Protein AF-0000000077172064 (afdb_homodimer)

Radius of gyration: 24.75 Å; Cα contacts (8 Å, |Δi|>4): 571; chains: 2; bounding box: 108×70×58 Å

Secondary structure (DSSP, 8-state):
-----------------GGGG--HHHHHHHHHHHHHHHHHHHHHHHHHHHHHT-TTGGG-HHHHHHHHHHHHHHHHHHHHHHHHHHHTT--TTTSHHHHHHHHHHHHHHHHTTS-S---HHHHHHHHHHHHHHHHHHHHHHHHHHHHTT-HHHHHHHHHHHHHHHHHHHHHHHHHHHHHHHHHHHTT----TTHHHHHHHHHHHHHHHHHTT--/-----------------GGGGS-HHHHHHHHHHHHHHHHHHHHHHHHHHHHHT-TTGGG-HHHHHHHHHHHHHHHHHHHHHHHHHHHTT--TTTHHHHHHHHHHHHHHHHHTTS-S---HHHHHHHHHHHHHHHHHHHHHHHHHHHHTT-HHHHHHHHHHHHHHHHHHHHHHHHHHHHHHHHHHHTT----TTHHHHHHHHHHHHHHHHHTT--

Solvent-accessible surface area (backbone atoms only — not comparable to full-atom values): 22164 Å² total; per-residue (Å²): 131,84,84,71,79,80,76,76,74,71,74,77,75,78,74,79,52,76,61,71,79,44,50,72,66,56,37,51,53,49,36,52,50,50,30,38,52,39,18,40,41,48,49,52,36,52,53,37,55,54,46,70,70,33,72,69,30,67,76,35,63,72,57,43,52,50,43,48,52,51,38,56,53,35,52,53,47,39,54,53,45,44,53,51,28,42,67,60,69,36,62,67,78,68,42,32,64,68,26,33,50,14,38,43,30,10,48,48,4,57,47,56,48,53,62,76,76,84,39,57,43,56,52,48,49,42,47,41,42,50,51,47,43,49,39,54,47,21,45,48,44,20,26,48,15,54,38,66,68,30,62,69,52,19,50,51,21,47,51,52,29,40,64,45,40,53,54,49,52,48,42,66,50,46,40,20,42,45,45,40,48,50,43,35,73,71,69,45,83,46,61,86,58,39,19,62,49,34,30,53,56,52,52,46,37,51,46,65,44,62,53,63,76,101,130,84,84,70,78,78,74,74,74,70,74,77,74,78,73,79,53,76,59,71,78,42,49,72,68,55,37,51,52,48,36,52,52,49,28,38,51,38,18,38,40,47,50,51,35,53,52,37,54,55,47,69,69,32,72,68,28,67,76,34,62,73,57,41,51,49,43,49,52,50,38,55,53,35,53,53,48,40,55,53,44,44,52,51,30,41,66,60,68,36,62,68,76,69,41,32,65,66,26,33,52,15,39,42,29,8,48,47,4,56,48,58,46,51,61,77,75,82,39,58,45,56,53,48,50,43,47,40,41,50,50,48,44,48,38,54,48,22,46,48,44,20,27,48,15,53,39,65,66,32,64,68,51,19,50,52,21,47,51,53,29,39,63,44,38,52,54,48,54,49,44,64,50,45,39,21,42,43,44,40,49,50,44,36,73,71,68,44,83,46,61,85,59,39,20,62,50,36,29,52,55,52,50,46,36,52,45,63,43,62,52,64,75,101

Structure (mmCIF, N/CA/C/O backbone):
data_AF-0000000077172064-model_v1
#
loop_
_entity.id
_entity.type
_entity.pdbx_description
1 polymer 'Gll3852 protein'
#
loop_
_atom_site.group_PDB
_atom_site.id
_atom_site.type_symbol
_atom_site.label_atom_id
_atom_site.label_alt_id
_atom_site.label_comp_id
_atom_site.label_asym_id
_atom_site.label_entity_id
_atom_site.label_seq_id
_atom_site.pdbx_PDB_ins_code
_atom_site.Cartn_x
_atom_site.Cartn_y
_atom_site.Cartn_z
_atom_site.occupancy
_atom_site.B_iso_or_equiv
_atom_site.auth_seq_id
_atom_site.auth_comp_id
_atom_site.auth_asym_id
_atom_site.auth_atom_id
_atom_site.pdbx_PDB_model_num
ATOM 1 N N . MET A 1 1 ? -53.219 32.156 34.438 1 29.62 1 MET A N 1
ATOM 2 C CA . MET A 1 1 ? -52.094 32.938 33.906 1 29.62 1 MET A CA 1
ATOM 3 C C . MET A 1 1 ? -50.844 32.094 33.844 1 29.62 1 MET A C 1
ATOM 5 O O . MET A 1 1 ? -50.375 31.578 34.844 1 29.62 1 MET A O 1
ATOM 9 N N . PRO A 1 2 ? -50.562 31.312 32.781 1 35.09 2 PRO A N 1
ATOM 10 C CA . PRO A 1 2 ? -49.594 30.219 32.781 1 35.09 2 PRO A CA 1
ATOM 11 C C . PRO A 1 2 ? -48.156 30.703 32.906 1 35.09 2 PRO A C 1
ATOM 13 O O . PRO A 1 2 ? -47.844 31.828 32.531 1 35.09 2 PRO A O 1
ATOM 16 N N . TYR A 1 3 ? -47.469 30.422 34.031 1 33.47 3 TYR A N 1
ATOM 17 C CA . TYR A 1 3 ? -46.094 30.734 34.375 1 33.47 3 TYR A CA 1
ATOM 18 C C . TYR A 1 3 ? -45.156 30.359 33.25 1 33.47 3 TYR A C 1
ATOM 20 O O . TYR A 1 3 ? -45 29.172 32.938 1 33.47 3 TYR A O 1
ATOM 28 N N . ARG A 1 4 ? -44.906 31.219 32.188 1 36.62 4 ARG A N 1
ATOM 29 C CA . ARG A 1 4 ? -43.938 31.078 31.125 1 36.62 4 ARG A CA 1
ATOM 30 C C . ARG A 1 4 ? -42.5 31.141 31.672 1 36.62 4 ARG A C 1
ATOM 32 O O . ARG A 1 4 ? -42.094 32.156 32.219 1 36.62 4 ARG A O 1
ATOM 39 N N . PRO A 1 5 ? -41.969 30 32.188 1 31.42 5 PRO A N 1
ATOM 40 C CA . PRO A 1 5 ? -40.625 30.188 32.75 1 31.42 5 PRO A CA 1
ATOM 41 C C . PRO A 1 5 ? -39.688 30.922 31.781 1 31.42 5 PRO A C 1
ATOM 43 O O . PRO A 1 5 ? -39.812 30.766 30.562 1 31.42 5 PRO A O 1
ATOM 46 N N . ASP A 1 6 ? -39.188 32.094 32.125 1 30.56 6 ASP A N 1
ATOM 47 C CA . ASP A 1 6 ? -38.25 32.969 31.438 1 30.56 6 ASP A CA 1
ATOM 48 C C . ASP A 1 6 ? -36.938 32.281 31.156 1 30.56 6 ASP A C 1
ATOM 50 O O . ASP A 1 6 ? -36.156 32 32.094 1 30.56 6 ASP A O 1
ATOM 54 N N . TRP A 1 7 ? -36.938 31.188 30.375 1 29.44 7 TRP A N 1
ATOM 55 C CA . TRP A 1 7 ? -35.656 30.516 30.062 1 29.44 7 TRP A CA 1
ATOM 56 C C . TRP A 1 7 ? -34.625 31.516 29.531 1 29.44 7 TRP A C 1
ATOM 58 O O . TRP A 1 7 ? -34.781 32.062 28.438 1 29.44 7 TRP A O 1
ATOM 68 N N . THR A 1 8 ? -34.156 32.438 30.312 1 32.47 8 THR A N 1
ATOM 69 C CA . THR A 1 8 ? -33.031 33.312 29.953 1 32.47 8 THR A CA 1
ATOM 70 C C . THR A 1 8 ? -31.875 32.5 29.406 1 32.47 8 THR A C 1
ATOM 72 O O . THR A 1 8 ? -31.297 31.672 30.125 1 32.47 8 THR A O 1
ATOM 75 N N . GLY A 1 9 ? -31.906 32.031 28.203 1 28.81 9 GLY A N 1
ATOM 76 C CA . GLY A 1 9 ? -30.953 31.297 27.406 1 28.81 9 GLY A CA 1
ATOM 77 C C . GLY A 1 9 ? -29.531 31.844 27.5 1 28.81 9 GLY A C 1
ATOM 78 O O . GLY A 1 9 ? -29.266 32.969 27.047 1 28.81 9 GLY A O 1
ATOM 79 N N . ARG A 1 10 ? -28.844 31.672 28.609 1 34.5 10 ARG A N 1
ATOM 80 C CA . ARG A 1 10 ? -27.453 32.125 28.688 1 34.5 10 ARG A CA 1
ATOM 81 C C . ARG A 1 10 ? -26.703 31.797 27.406 1 34.5 10 ARG A C 1
ATOM 83 O O . ARG A 1 10 ? -26.797 30.688 26.875 1 34.5 10 ARG A O 1
ATOM 90 N N . PRO A 1 11 ? -26.219 32.75 26.672 1 30.23 11 PRO A N 1
ATOM 91 C CA . PRO A 1 11 ? -25.484 32.531 25.422 1 30.23 11 PRO A CA 1
ATOM 92 C C . PRO A 1 11 ? -24.344 31.531 25.578 1 30.23 11 PRO A C 1
ATOM 94 O O . PRO A 1 11 ? -23.672 31.516 26.609 1 30.23 11 PRO A O 1
ATOM 97 N N . LEU A 1 12 ? -24.438 30.328 25.094 1 33.22 12 LEU A N 1
ATOM 98 C CA . LEU A 1 12 ? -23.359 29.344 25.094 1 33.22 12 LEU A CA 1
ATOM 99 C C . LEU A 1 12 ? -22 30.031 24.922 1 33.22 12 LEU A C 1
ATOM 101 O O . LEU A 1 12 ? -21.859 30.922 24.078 1 33.22 12 LEU A O 1
ATOM 105 N N . GLU A 1 13 ? -21.234 30.297 25.875 1 33.47 13 GLU A N 1
ATOM 106 C CA . GLU A 1 13 ? -19.844 30.719 25.797 1 33.47 13 GLU A CA 1
ATOM 107 C C . GLU A 1 13 ? -19.156 30.156 24.562 1 33.47 13 GLU A C 1
ATOM 109 O O . GLU A 1 13 ? -19.359 28.984 24.219 1 33.47 13 GLU A O 1
ATOM 114 N N . LYS A 1 14 ? -18.766 30.938 23.609 1 37.09 14 LYS A N 1
ATOM 115 C CA . LYS A 1 14 ? -18.016 30.703 22.375 1 37.09 14 LYS A CA 1
ATOM 116 C C . LYS A 1 14 ? -16.922 29.656 22.578 1 37.09 14 LYS A C 1
ATOM 118 O O . LYS A 1 14 ? -16.016 29.859 23.391 1 37.09 14 LYS A O 1
ATOM 123 N N . VAL A 1 15 ? -17.094 28.422 22.812 1 34.69 15 VAL A N 1
ATOM 124 C CA . VAL A 1 15 ? -16.062 27.406 22.688 1 34.69 15 VAL A CA 1
ATOM 125 C C . VAL A 1 15 ? -15.008 27.844 21.672 1 34.69 15 VAL A C 1
ATOM 127 O O . VAL A 1 15 ? -15.312 28.016 20.484 1 34.69 15 VAL A O 1
ATOM 130 N N . SER A 1 16 ? -14.078 28.672 21.891 1 36.78 16 SER A N 1
ATOM 131 C CA . SER A 1 16 ? -12.922 29.125 21.125 1 36.78 16 SER A CA 1
ATOM 132 C C . SER A 1 16 ? -12.391 28.016 20.219 1 36.78 16 SER A C 1
ATOM 134 O O . SER A 1 16 ? -11.984 26.953 20.688 1 36.78 16 SER A O 1
ATOM 136 N N . THR A 1 17 ? -12.93 27.562 19.094 1 41 17 THR A N 1
ATOM 137 C CA . THR A 1 17 ? -12.719 26.484 18.141 1 41 17 THR A CA 1
ATOM 138 C C . THR A 1 17 ? -11.234 26.312 17.828 1 41 17 THR A C 1
ATOM 140 O O . THR A 1 17 ? -10.469 27.281 17.859 1 41 17 THR A O 1
ATOM 143 N N . VAL A 1 18 ? -10.594 25.172 18.203 1 43.62 18 VAL A N 1
ATOM 144 C CA . VAL A 1 18 ? -9.273 24.703 17.797 1 43.62 18 VAL A CA 1
ATOM 145 C C . VAL A 1 18 ? -8.875 25.391 16.484 1 43.62 18 VAL A C 1
ATOM 147 O O . VAL A 1 18 ? -7.688 25.531 16.188 1 43.62 18 VAL A O 1
ATOM 150 N N . ALA A 1 19 ? -9.812 25.672 15.523 1 51.59 19 ALA A N 1
ATOM 151 C CA . ALA A 1 19 ? -9.547 26.453 14.32 1 51.59 19 ALA A CA 1
ATOM 152 C C . ALA A 1 19 ? -8.898 27.797 14.68 1 51.59 19 ALA A C 1
ATOM 154 O O . ALA A 1 19 ? -8.156 28.359 13.875 1 51.59 19 ALA A O 1
ATOM 155 N N . ASP A 1 20 ? -9.109 28.125 15.852 1 56.03 20 ASP A N 1
ATOM 156 C CA . ASP A 1 20 ? -8.766 29.5 16.188 1 56.03 20 ASP A CA 1
ATOM 157 C C . ASP A 1 20 ? -7.254 29.688 16.312 1 56.03 20 ASP A C 1
ATOM 159 O O . ASP A 1 20 ? -6.73 30.766 16.062 1 56.03 20 ASP A O 1
ATOM 163 N N . SER A 1 21 ? -6.531 28.469 16.547 1 70.81 21 SER A N 1
ATOM 164 C CA . SER A 1 21 ? -5.117 28.719 16.812 1 70.81 21 SER A CA 1
ATOM 165 C C . SER A 1 21 ? -4.273 28.531 15.562 1 70.81 21 SER A C 1
ATOM 167 O O . SER A 1 21 ? -3.088 28.875 15.547 1 70.81 21 SER A O 1
ATOM 169 N N . LEU A 1 22 ? -5.008 28.219 14.414 1 85.62 22 LEU A N 1
ATOM 170 C CA . LEU A 1 22 ? -4.254 28.031 13.18 1 85.62 22 LEU A CA 1
ATOM 171 C C . LEU A 1 22 ? -4.207 29.328 12.375 1 85.62 22 LEU A C 1
ATOM 173 O O . LEU A 1 22 ? -5.215 30.031 12.266 1 85.62 22 LEU A O 1
ATOM 177 N N . ASN A 1 23 ? -3.078 29.656 11.961 1 87.44 23 ASN A N 1
ATOM 178 C CA . ASN A 1 23 ? -3.037 30.766 11.016 1 87.44 23 ASN A CA 1
ATOM 179 C C . ASN A 1 23 ? -3.533 30.344 9.633 1 87.44 23 ASN A C 1
ATOM 181 O O . ASN A 1 23 ? -3.871 29.188 9.414 1 87.44 23 ASN A O 1
ATOM 185 N N . SER A 1 24 ? -3.607 31.328 8.773 1 86.56 24 SER A N 1
ATOM 186 C CA . SER A 1 24 ? -4.215 31.094 7.465 1 86.56 24 SER A CA 1
ATOM 187 C C . SER A 1 24 ? -3.436 30.047 6.672 1 86.56 24 SER A C 1
ATOM 189 O O . SER A 1 24 ? -4.031 29.203 6 1 86.56 24 SER A O 1
ATOM 191 N N . GLN A 1 25 ? -2.17 30.062 6.738 1 85 25 GLN A N 1
ATOM 192 C CA . GLN A 1 25 ? -1.331 29.125 6.008 1 85 25 GLN A CA 1
ATOM 193 C C . GLN A 1 25 ? -1.482 27.703 6.559 1 85 25 GLN A C 1
ATOM 195 O O . GLN A 1 25 ? -1.575 26.734 5.793 1 85 25 GLN A O 1
ATOM 200 N N . GLN A 1 26 ? -1.483 27.641 7.828 1 89.5 26 GLN A N 1
ATOM 201 C CA . GLN A 1 26 ? -1.655 26.359 8.484 1 89.5 26 GLN A CA 1
ATOM 202 C C . GLN A 1 26 ? -3.018 25.75 8.156 1 89.5 26 GLN A C 1
ATOM 204 O O . GLN A 1 26 ? -3.119 24.547 7.863 1 89.5 26 GLN A O 1
ATOM 209 N N . ARG A 1 27 ? -4 26.562 8.164 1 90.19 27 ARG A N 1
ATOM 210 C CA . ARG A 1 27 ? -5.352 26.109 7.84 1 90.19 27 ARG A CA 1
ATOM 211 C C . ARG A 1 27 ? -5.43 25.609 6.402 1 90.19 27 ARG A C 1
ATOM 213 O O . ARG A 1 27 ? -6.023 24.562 6.137 1 90.19 27 ARG A O 1
ATOM 220 N N . SER A 1 28 ? -4.84 26.312 5.535 1 85.94 28 SER A N 1
ATOM 221 C CA . SER A 1 28 ? -4.84 25.922 4.129 1 85.94 28 SER A CA 1
ATOM 222 C C . SER A 1 28 ? -4.133 24.594 3.922 1 85.94 28 SER A C 1
ATOM 224 O O . SER A 1 28 ? -4.59 23.75 3.137 1 85.94 28 SER A O 1
ATOM 226 N N . THR A 1 29 ? -3.031 24.422 4.602 1 85.94 29 THR A N 1
ATOM 227 C CA . THR A 1 29 ? -2.281 23.172 4.523 1 85.94 29 THR A CA 1
ATOM 228 C C . THR A 1 29 ? -3.135 22 4.992 1 85.94 29 THR A C 1
ATOM 230 O O . THR A 1 29 ? -3.209 20.969 4.32 1 85.94 29 THR A O 1
ATOM 233 N N . LEU A 1 30 ? -3.787 22.188 6.094 1 90.69 30 LEU A N 1
ATOM 234 C CA . LEU A 1 30 ? -4.613 21.125 6.637 1 90.69 30 LEU A CA 1
ATOM 235 C C . LEU A 1 30 ? -5.832 20.875 5.754 1 90.69 30 LEU A C 1
ATOM 237 O O . LEU A 1 30 ? -6.223 19.719 5.543 1 90.69 30 LEU A O 1
ATOM 241 N N . GLN A 1 31 ? -6.438 21.922 5.238 1 88.12 31 GLN A N 1
ATOM 242 C CA . GLN A 1 31 ? -7.574 21.75 4.336 1 88.12 31 GLN A CA 1
ATOM 243 C C . GLN A 1 31 ? -7.191 20.938 3.109 1 88.12 31 GLN A C 1
ATOM 245 O O . GLN A 1 31 ? -7.934 20.031 2.701 1 88.12 31 GLN A O 1
ATOM 250 N N . ASN A 1 32 ? -6.082 21.25 2.611 1 83.69 32 ASN A N 1
ATOM 251 C CA . ASN A 1 32 ? -5.629 20.531 1.421 1 83.69 32 ASN A CA 1
ATOM 252 C C . ASN A 1 32 ? -5.375 19.062 1.712 1 83.69 32 ASN A C 1
ATOM 254 O O . ASN A 1 32 ? -5.801 18.188 0.949 1 83.69 32 ASN A O 1
ATOM 258 N N . TYR A 1 33 ? -4.73 18.812 2.771 1 86.25 33 TYR A N 1
ATOM 259 C CA . TYR A 1 33 ? -4.387 17.438 3.111 1 86.25 33 TYR A CA 1
ATOM 260 C C . TYR A 1 33 ? -5.633 16.625 3.467 1 86.25 33 TYR A C 1
ATOM 262 O O . TYR A 1 33 ? -5.812 15.508 2.994 1 86.25 33 TYR A O 1
ATOM 270 N N . VAL A 1 34 ? -6.434 17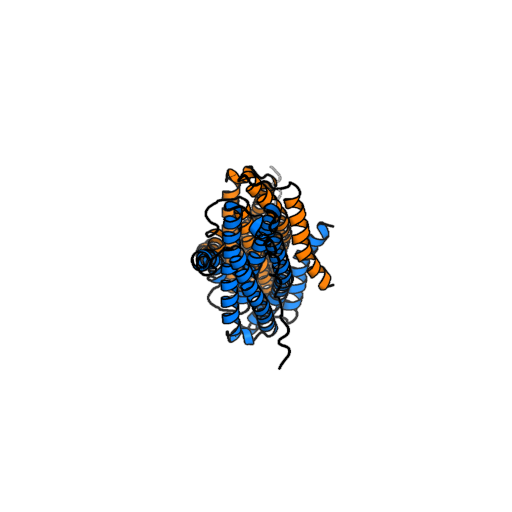.188 4.289 1 90.31 34 VAL A N 1
ATOM 271 C CA . VAL A 1 34 ? -7.68 16.531 4.664 1 90.31 34 VAL A CA 1
ATOM 272 C C . VAL A 1 34 ? -8.539 16.312 3.422 1 90.31 34 VAL A C 1
ATOM 274 O O . VAL A 1 34 ? -9.164 15.266 3.264 1 90.31 34 VAL A O 1
ATOM 277 N N . GLY A 1 35 ? -8.594 17.312 2.592 1 85.75 35 GLY A N 1
ATOM 278 C CA . GLY A 1 35 ? -9.312 17.172 1.336 1 85.75 35 GLY A CA 1
ATOM 279 C C . GLY A 1 35 ? -8.805 16.016 0.483 1 85.75 35 GLY A C 1
ATOM 280 O O . GLY A 1 35 ? -9.586 15.305 -0.141 1 85.75 35 GLY A O 1
ATOM 281 N N . ASP A 1 36 ? -7.496 15.805 0.451 1 81.56 36 ASP A N 1
ATOM 282 C CA . ASP A 1 36 ? -6.887 14.703 -0.285 1 81.56 36 ASP A CA 1
ATOM 283 C C . ASP A 1 36 ? -7.312 13.352 0.291 1 81.56 36 ASP A C 1
ATOM 285 O O . ASP A 1 36 ? -7.613 12.422 -0.457 1 81.56 36 ASP A O 1
ATOM 289 N N . MET A 1 37 ? -7.27 13.281 1.579 1 88.5 37 MET A N 1
ATOM 290 C CA . MET A 1 37 ? -7.672 12.039 2.223 1 88.5 37 MET A CA 1
ATOM 291 C C . MET A 1 37 ? -9.148 11.742 1.966 1 88.5 37 MET A C 1
ATOM 293 O O . MET A 1 37 ? -9.523 10.594 1.73 1 88.5 37 MET A O 1
ATOM 297 N N . LEU A 1 38 ? -9.945 12.727 2.021 1 88.88 38 LEU A N 1
ATOM 298 C CA . LEU A 1 38 ? -11.375 12.57 1.748 1 88.88 38 LEU A CA 1
ATOM 299 C C . LEU A 1 38 ? -11.602 12.047 0.333 1 88.88 38 LEU A C 1
ATOM 301 O O . LEU A 1 38 ? -12.383 11.117 0.129 1 88.88 38 LEU A O 1
ATOM 305 N N . ALA A 1 39 ? -10.938 12.641 -0.588 1 82.75 39 ALA A N 1
ATOM 306 C CA . ALA A 1 39 ? -11.07 12.203 -1.978 1 82.75 39 ALA A CA 1
ATOM 307 C C . ALA A 1 39 ? -10.664 10.742 -2.143 1 82.75 39 ALA A C 1
ATOM 309 O O . ALA A 1 39 ? -11.336 9.977 -2.83 1 82.75 39 ALA A O 1
ATOM 310 N N . LEU A 1 40 ? -9.562 10.375 -1.557 1 82.88 40 LEU A N 1
ATOM 311 C CA . LEU A 1 40 ? -9.078 9 -1.634 1 82.88 40 LEU A CA 1
ATOM 312 C C . LEU A 1 40 ? -10.094 8.031 -1.036 1 82.88 40 LEU A C 1
ATOM 314 O O . LEU A 1 40 ? -10.422 7.016 -1.649 1 82.88 40 LEU A O 1
ATOM 318 N N . GLU A 1 41 ? -10.562 8.375 0.108 1 90.88 41 GLU A N 1
ATOM 319 C CA . GLU A 1 41 ? -11.469 7.449 0.784 1 90.88 41 GLU A CA 1
ATOM 320 C C . GLU A 1 41 ? -12.805 7.367 0.061 1 90.88 41 GLU A C 1
ATOM 322 O O . GLU A 1 41 ? -13.438 6.305 0.031 1 90.88 41 GLU A O 1
ATOM 327 N N . LYS A 1 42 ? -13.258 8.453 -0.532 1 86.88 42 LYS A N 1
ATOM 328 C CA . LYS A 1 42 ? -14.469 8.391 -1.35 1 86.88 42 LYS A CA 1
ATOM 329 C C . LYS A 1 42 ? -14.273 7.461 -2.545 1 86.88 42 LYS A C 1
ATOM 331 O O . LYS A 1 42 ? -15.172 6.695 -2.898 1 86.88 42 LYS A O 1
ATOM 336 N N . HIS A 1 43 ? -13.156 7.598 -3.057 1 82.19 43 HIS A N 1
ATOM 337 C CA . HIS A 1 43 ? -12.844 6.727 -4.184 1 82.19 43 HIS A CA 1
ATOM 338 C C . HIS A 1 43 ? -12.836 5.262 -3.76 1 82.19 43 HIS A C 1
ATOM 340 O O . HIS A 1 43 ? -13.414 4.41 -4.438 1 82.19 43 HIS A O 1
ATOM 346 N N . LEU A 1 44 ? -12.156 4.945 -2.717 1 87.94 44 LEU A N 1
ATOM 347 C CA . LEU A 1 44 ? -12.086 3.574 -2.225 1 87.94 44 LEU A CA 1
ATOM 348 C C . LEU A 1 44 ? -13.469 3.061 -1.848 1 87.94 44 LEU A C 1
ATOM 350 O O . LEU A 1 44 ? -13.797 1.896 -2.09 1 87.94 44 LEU A O 1
ATOM 354 N N . LEU A 1 45 ? -14.234 3.951 -1.25 1 92.06 45 LEU A N 1
ATOM 355 C CA . LEU A 1 45 ? -15.594 3.574 -0.868 1 92.06 45 LEU A CA 1
ATOM 356 C C . LEU A 1 45 ? -16.422 3.188 -2.092 1 92.06 45 LEU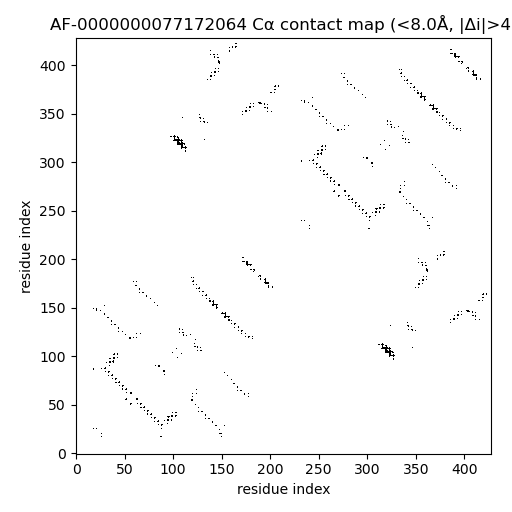 A C 1
ATOM 358 O O . LEU A 1 45 ? -17.109 2.17 -2.082 1 92.06 45 LEU A O 1
ATOM 362 N N . GLU A 1 46 ? -16.328 3.977 -3.102 1 87.5 46 GLU A N 1
ATOM 363 C CA . GLU A 1 46 ? -17.047 3.658 -4.328 1 87.5 46 GLU A CA 1
ATOM 364 C C . GLU A 1 46 ? -16.578 2.336 -4.922 1 87.5 46 GLU A C 1
ATOM 366 O O . GLU A 1 46 ? -17.375 1.534 -5.395 1 87.5 46 GLU A O 1
ATOM 371 N N . ALA A 1 47 ? -15.281 2.137 -4.898 1 83.56 47 ALA A N 1
ATOM 372 C CA . ALA A 1 47 ? -14.727 0.899 -5.441 1 83.56 47 ALA A CA 1
ATOM 373 C C . ALA A 1 47 ? -15.258 -0.317 -4.688 1 83.56 47 ALA A C 1
ATOM 375 O O . ALA A 1 47 ? -15.656 -1.311 -5.305 1 83.56 47 ALA A O 1
ATOM 376 N N . VAL A 1 48 ? -15.312 -0.271 -3.383 1 93 48 VAL A N 1
ATOM 377 C CA . VAL A 1 48 ? -15.711 -1.436 -2.6 1 93 48 VAL A CA 1
ATOM 378 C C . VAL A 1 48 ? -17.219 -1.649 -2.73 1 93 48 VAL A C 1
ATOM 380 O O . VAL A 1 48 ? -17.688 -2.785 -2.699 1 93 48 VAL A O 1
ATOM 383 N N . LYS A 1 49 ? -18 -0.584 -2.936 1 92.62 49 LYS A N 1
ATOM 384 C CA . LYS A 1 49 ? -19.438 -0.739 -3.213 1 92.62 49 LYS A CA 1
ATOM 385 C C . LYS A 1 49 ? -19.656 -1.522 -4.504 1 92.62 49 LYS A C 1
ATOM 387 O O . LYS A 1 49 ? -20.5 -2.424 -4.551 1 92.62 49 LYS A O 1
ATOM 392 N N . HIS A 1 50 ? -18.906 -1.165 -5.48 1 88.62 50 HIS A N 1
ATOM 393 C CA . HIS A 1 50 ? -19.016 -1.871 -6.75 1 88.62 50 HIS A CA 1
ATOM 394 C C . HIS A 1 50 ? -18.594 -3.33 -6.609 1 88.62 50 HIS A C 1
ATOM 396 O O . HIS A 1 50 ? -19.188 -4.215 -7.219 1 88.62 50 HIS A O 1
ATOM 402 N N . GLN A 1 51 ? -17.609 -3.574 -5.824 1 91 51 GLN A N 1
ATOM 403 C CA . GLN A 1 51 ? -17.125 -4.93 -5.605 1 91 51 GLN A CA 1
ATOM 404 C C . GLN A 1 51 ? -18.172 -5.789 -4.906 1 91 51 GLN A C 1
ATOM 406 O O . GLN A 1 51 ? -18.312 -6.973 -5.207 1 91 51 GLN A O 1
ATOM 411 N N . ARG A 1 52 ? -18.859 -5.195 -3.982 1 90.62 52 ARG A N 1
ATOM 412 C CA . ARG A 1 52 ? -19.875 -5.922 -3.242 1 90.62 52 ARG A CA 1
ATOM 413 C C . ARG A 1 52 ? -21 -6.375 -4.164 1 90.62 52 ARG A C 1
ATOM 415 O O . ARG A 1 52 ? -21.641 -7.398 -3.914 1 90.62 52 ARG A O 1
ATOM 422 N N . GLU A 1 53 ? -21.188 -5.672 -5.246 1 88.25 53 GLU A N 1
ATOM 423 C CA . GLU A 1 53 ? -22.25 -5.988 -6.195 1 88.25 53 GLU A CA 1
ATOM 424 C C . GLU A 1 53 ? -21.766 -6.977 -7.254 1 88.25 53 GLU A C 1
ATOM 426 O O . GLU A 1 53 ? -22.562 -7.484 -8.047 1 88.25 53 GLU A O 1
ATOM 431 N N . ASP A 1 54 ? -20.516 -7.191 -7.18 1 86.69 54 ASP A N 1
ATOM 432 C CA . ASP A 1 54 ? -19.953 -8.109 -8.164 1 86.69 54 ASP A CA 1
ATOM 433 C C . ASP A 1 54 ? -20.359 -9.547 -7.879 1 86.69 54 ASP A C 1
ATOM 435 O O . ASP A 1 54 ? -20.188 -10.047 -6.766 1 86.69 54 ASP A O 1
ATOM 439 N N . GLU A 1 55 ? -20.812 -10.242 -8.883 1 83.38 55 GLU A N 1
ATOM 440 C CA . GLU A 1 55 ? -21.328 -11.602 -8.742 1 83.38 55 GLU A CA 1
ATOM 441 C C . GLU A 1 55 ? -20.219 -12.578 -8.383 1 83.38 55 GLU A C 1
ATOM 443 O O . GLU A 1 55 ? -20.438 -13.539 -7.648 1 83.38 55 GLU A O 1
ATOM 448 N N . ASN A 1 56 ? -19.094 -12.383 -8.844 1 84.88 56 ASN A N 1
ATOM 449 C CA . ASN A 1 56 ? -17.984 -13.281 -8.547 1 84.88 56 ASN A CA 1
ATOM 450 C C . ASN A 1 56 ? -17.562 -13.188 -7.078 1 84.88 56 ASN A C 1
ATOM 452 O O . ASN A 1 56 ? -17.172 -14.188 -6.477 1 84.88 56 ASN A O 1
ATOM 456 N N . ALA A 1 57 ? -17.656 -12.055 -6.562 1 86.88 57 ALA A N 1
ATOM 457 C CA . ALA A 1 57 ? -17.266 -11.867 -5.168 1 86.88 57 ALA A CA 1
ATOM 458 C C . ALA A 1 57 ? -18.156 -12.688 -4.234 1 86.88 57 ALA A C 1
ATOM 460 O O . ALA A 1 57 ? -17.703 -13.164 -3.193 1 86.88 57 ALA A O 1
ATOM 461 N N . ASN A 1 58 ? -19.328 -12.891 -4.637 1 86.94 58 ASN A N 1
ATOM 462 C CA . ASN A 1 58 ? -20.281 -13.602 -3.801 1 86.94 58 ASN A CA 1
ATOM 463 C C . ASN A 1 58 ? -19.922 -15.078 -3.662 1 86.94 58 ASN A C 1
ATOM 465 O O . ASN A 1 58 ? -20.406 -15.758 -2.754 1 86.94 58 ASN A O 1
ATOM 469 N N . ARG A 1 59 ? -19.062 -15.516 -4.523 1 89.75 59 ARG A N 1
ATOM 470 C CA . ARG A 1 59 ? -18.641 -16.906 -4.469 1 89.75 59 ARG A CA 1
ATOM 471 C C . ARG A 1 59 ? -17.609 -17.125 -3.361 1 89.75 59 ARG A C 1
ATOM 473 O O . ARG A 1 59 ? -17.344 -18.266 -2.969 1 89.75 59 ARG A O 1
ATOM 480 N N . TYR A 1 60 ? -17.125 -16.062 -2.879 1 94.69 60 TYR A N 1
ATOM 481 C CA . TYR A 1 60 ? -16.078 -16.109 -1.864 1 94.69 60 TYR A CA 1
ATOM 482 C C . TYR A 1 60 ? -16.516 -15.391 -0.595 1 94.69 60 TYR A C 1
ATOM 484 O O . TYR A 1 60 ? -16.266 -14.195 -0.441 1 94.69 60 TYR A O 1
ATOM 492 N N . ALA A 1 61 ? -17.062 -16.125 0.32 1 93.5 61 ALA A N 1
ATOM 493 C CA . ALA A 1 61 ? -17.703 -15.555 1.507 1 93.5 61 ALA A CA 1
ATOM 494 C C . ALA A 1 61 ? -16.703 -14.727 2.314 1 93.5 61 ALA A C 1
ATOM 496 O O . ALA A 1 61 ? -17.062 -13.656 2.83 1 93.5 61 ALA A O 1
ATOM 497 N N . GLU A 1 62 ? -15.508 -15.195 2.443 1 94.69 62 GLU A N 1
ATOM 498 C CA . GLU A 1 62 ? -14.508 -14.461 3.207 1 94.69 62 GLU A CA 1
ATOM 499 C C . GLU A 1 62 ? -14.203 -13.109 2.568 1 94.69 62 GLU A C 1
ATOM 501 O O . GLU A 1 62 ? -14.008 -12.117 3.27 1 94.69 62 GLU A O 1
ATOM 506 N N . ALA A 1 63 ? -14.164 -13.086 1.256 1 95.94 63 ALA A N 1
ATOM 507 C CA . ALA A 1 63 ? -13.867 -11.852 0.542 1 95.94 63 ALA A CA 1
ATOM 508 C C . ALA A 1 63 ? -15.008 -10.852 0.67 1 95.94 63 ALA A C 1
ATOM 510 O O . ALA A 1 63 ? -14.781 -9.672 0.974 1 95.94 63 ALA A O 1
ATOM 511 N N . ILE A 1 64 ? -16.25 -11.344 0.51 1 95.56 64 ILE A N 1
ATOM 512 C CA . ILE A 1 64 ? -17.375 -10.43 0.513 1 95.56 64 ILE A CA 1
ATOM 513 C C . ILE A 1 64 ? -17.594 -9.875 1.918 1 95.56 64 ILE A C 1
ATOM 515 O O . ILE A 1 64 ? -17.969 -8.711 2.082 1 95.56 64 ILE A O 1
ATOM 519 N N . ASN A 1 65 ? -17.391 -10.656 2.887 1 96.69 65 ASN A N 1
ATOM 520 C CA . ASN A 1 65 ? -17.484 -10.188 4.266 1 96.69 65 ASN A CA 1
ATOM 521 C C . ASN A 1 65 ? -16.453 -9.109 4.562 1 96.69 65 ASN A C 1
ATOM 523 O O . ASN A 1 65 ? -16.766 -8.086 5.176 1 96.69 65 ASN A O 1
ATOM 527 N N . LEU A 1 66 ? -15.266 -9.344 4.148 1 97.88 66 LEU A N 1
ATOM 528 C CA . LEU A 1 66 ? -14.18 -8.398 4.379 1 97.88 66 LEU A CA 1
ATOM 529 C C . LEU A 1 66 ? -14.438 -7.094 3.627 1 97.88 66 LEU A C 1
ATOM 531 O O . LEU A 1 66 ? -14.242 -6.008 4.176 1 97.88 66 LEU A O 1
ATOM 535 N N . ILE A 1 67 ? -14.867 -7.211 2.398 1 97.19 67 ILE A N 1
ATOM 536 C CA . ILE A 1 67 ? -15.195 -6.027 1.607 1 97.19 67 ILE A CA 1
ATOM 537 C C . ILE A 1 67 ? -16.312 -5.238 2.293 1 97.19 67 ILE A C 1
ATOM 539 O O . ILE A 1 67 ? -16.281 -4.004 2.316 1 97.19 67 ILE A O 1
ATOM 543 N N . GLY A 1 68 ? -17.234 -5.941 2.883 1 97.62 68 GLY A N 1
ATOM 544 C CA . GLY A 1 68 ? -18.281 -5.285 3.648 1 97.62 68 GLY A CA 1
ATOM 545 C C . GLY A 1 68 ? -17.75 -4.543 4.863 1 97.62 68 GLY A C 1
ATOM 546 O O . GLY A 1 68 ? -18.203 -3.428 5.152 1 97.62 68 GLY A O 1
ATOM 547 N N . LYS A 1 69 ? -16.859 -5.129 5.586 1 98.19 69 LYS A N 1
ATOM 548 C CA . LYS A 1 69 ? -16.234 -4.465 6.723 1 98.19 69 LYS A CA 1
ATOM 549 C C . LYS A 1 69 ? -15.531 -3.184 6.285 1 98.19 69 LYS A C 1
ATOM 551 O O . LYS A 1 69 ? -15.641 -2.15 6.949 1 98.19 69 LYS A O 1
ATOM 556 N N . ILE A 1 70 ? -14.805 -3.312 5.164 1 98.44 70 ILE A N 1
ATOM 557 C CA . ILE A 1 70 ? -14.078 -2.168 4.633 1 98.44 70 ILE A CA 1
ATOM 558 C C . ILE A 1 70 ? -15.055 -1.047 4.289 1 98.44 70 ILE A C 1
ATOM 560 O O . ILE A 1 70 ? -14.82 0.115 4.629 1 98.44 70 ILE A O 1
ATOM 564 N N . GLU A 1 71 ? -16.109 -1.429 3.674 1 97.94 71 GLU A N 1
ATOM 565 C CA . GLU A 1 71 ? -17.125 -0.447 3.307 1 97.94 71 GLU A CA 1
ATOM 566 C C . GLU A 1 71 ? -17.641 0.302 4.535 1 97.94 71 GLU A C 1
ATOM 568 O O . GLU A 1 71 ? -17.766 1.527 4.512 1 97.94 71 GLU A O 1
ATOM 573 N N . GLY A 1 72 ? -17.969 -0.438 5.539 1 98.5 72 GLY A N 1
ATOM 574 C CA . GLY A 1 72 ? -18.469 0.179 6.758 1 98.5 72 GLY A CA 1
ATOM 575 C C . GLY A 1 72 ? -17.484 1.173 7.363 1 98.5 72 GLY A C 1
ATOM 576 O O . GLY A 1 72 ? -17.875 2.279 7.742 1 98.5 72 GLY A O 1
ATOM 577 N N . VAL A 1 73 ? -16.25 0.833 7.406 1 98.75 73 VAL A N 1
ATOM 578 C CA . VAL A 1 73 ? -15.227 1.694 7.988 1 98.75 73 VAL A CA 1
ATOM 579 C C . VAL A 1 73 ? -15.055 2.945 7.129 1 98.75 73 VAL A C 1
ATOM 581 O O . VAL A 1 73 ? -15.023 4.062 7.645 1 98.75 73 VAL A O 1
ATOM 584 N N . LEU A 1 74 ? -15 2.77 5.777 1 98.19 74 LEU A N 1
ATOM 585 C CA . LEU A 1 74 ? -14.773 3.893 4.875 1 98.19 74 LEU A CA 1
ATOM 586 C C . LEU A 1 74 ? -15.953 4.855 4.898 1 98.19 74 LEU A C 1
ATOM 588 O O . LEU A 1 74 ? -15.773 6.07 4.785 1 98.19 74 LEU A O 1
ATOM 592 N N . ARG A 1 75 ? -17.125 4.32 5.07 1 98.38 75 ARG A N 1
ATOM 593 C CA . ARG A 1 75 ? -18.297 5.188 5.172 1 98.38 75 ARG A CA 1
ATOM 594 C C . ARG A 1 75 ? -18.188 6.113 6.379 1 98.38 75 ARG A C 1
ATOM 596 O O . ARG A 1 75 ? -18.453 7.312 6.273 1 98.38 75 ARG A O 1
ATOM 603 N N . GLY A 1 76 ? -17.859 5.527 7.48 1 98.62 76 GLY A N 1
ATOM 604 C CA . GLY A 1 76 ? -17.656 6.336 8.672 1 98.62 76 GLY A CA 1
ATOM 605 C C . GLY A 1 76 ? -16.547 7.355 8.516 1 98.62 76 GLY A C 1
ATOM 606 O O . GLY A 1 76 ? -16.703 8.508 8.914 1 98.62 76 GLY A O 1
ATOM 607 N N . HIS A 1 77 ? -15.469 6.969 7.918 1 98.69 77 HIS A N 1
ATOM 608 C CA . HIS A 1 77 ? -14.336 7.863 7.691 1 98.69 77 HIS A CA 1
ATOM 609 C C . HIS A 1 77 ? -14.742 9.047 6.82 1 98.69 77 HIS A C 1
ATOM 611 O O . HIS A 1 77 ? -14.375 10.195 7.117 1 98.69 77 HIS A O 1
ATOM 617 N N . VAL A 1 78 ? -15.414 8.742 5.719 1 95.38 78 VAL A N 1
ATOM 618 C CA . VAL A 1 78 ? -15.812 9.789 4.781 1 95.38 78 VAL A CA 1
ATOM 619 C C . VAL A 1 78 ? -16.672 10.828 5.5 1 95.38 78 VAL A C 1
ATOM 621 O O . VAL A 1 78 ? -16.438 12.031 5.363 1 95.38 78 VAL A O 1
ATOM 624 N N . GLU A 1 79 ? -17.578 10.391 6.27 1 96.94 79 GLU A N 1
ATOM 625 C CA . GLU A 1 79 ? -18.453 11.297 7.012 1 96.94 79 GLU A CA 1
ATOM 626 C C . GLU A 1 79 ? -17.641 12.164 7.98 1 96.94 79 GLU A C 1
ATOM 628 O O . GLU A 1 79 ? -17.797 13.391 8 1 96.94 79 GLU A O 1
ATOM 633 N N . GLU A 1 80 ? -16.781 11.578 8.75 1 97.94 80 GLU A N 1
ATOM 634 C CA . GLU A 1 80 ? -16 12.297 9.75 1 97.94 80 GLU A CA 1
ATOM 635 C C . GLU A 1 80 ? -15.016 13.258 9.086 1 97.94 80 GLU A C 1
ATOM 637 O O . GLU A 1 80 ? -14.789 14.367 9.586 1 97.94 80 GLU A O 1
ATOM 642 N N . THR A 1 81 ? -14.422 12.805 7.988 1 95.62 81 THR A N 1
ATOM 643 C CA . THR A 1 81 ? -13.445 13.641 7.289 1 95.62 81 THR A CA 1
ATOM 644 C C . THR A 1 81 ? -14.125 14.852 6.652 1 95.62 81 THR A C 1
ATOM 646 O O . THR A 1 81 ? -13.562 15.945 6.633 1 95.62 81 THR A O 1
ATOM 649 N N . GLU A 1 82 ? -15.297 14.664 6.16 1 93.38 82 GLU A N 1
ATOM 650 C CA . GLU A 1 82 ? -16.062 15.781 5.617 1 93.38 82 GLU A CA 1
ATOM 651 C C . GLU A 1 82 ? -16.391 16.812 6.699 1 93.38 82 GLU A C 1
ATOM 653 O O . GLU A 1 82 ? -16.25 18.016 6.477 1 93.38 82 GLU A O 1
ATOM 658 N N . GLN A 1 83 ? -16.812 16.328 7.77 1 95.44 83 GLN A N 1
ATOM 659 C CA . GLN A 1 83 ? -17.109 17.203 8.891 1 95.44 83 GLN A CA 1
ATOM 660 C C . GLN A 1 83 ? -15.867 17.969 9.344 1 95.44 83 GLN A C 1
ATOM 662 O O . GLN A 1 83 ? -15.93 19.172 9.617 1 95.44 83 GLN A O 1
ATOM 667 N N . HIS A 1 84 ? -14.789 17.281 9.422 1 95.44 84 HIS A N 1
ATOM 668 C CA . HIS A 1 84 ? -13.547 17.906 9.867 1 95.44 84 HIS A CA 1
ATOM 669 C C . HIS A 1 84 ? -13.078 18.969 8.867 1 95.44 84 HIS A C 1
ATOM 671 O O . HIS A 1 84 ? -12.602 20.031 9.266 1 95.44 84 HIS A O 1
ATOM 677 N N . LEU A 1 85 ? -13.195 18.625 7.574 1 93 85 LEU A N 1
ATOM 678 C CA . LEU A 1 85 ? -12.844 19.594 6.543 1 93 85 LEU A CA 1
ATOM 679 C C . LEU A 1 85 ? -13.688 20.859 6.684 1 93 85 LEU A C 1
ATOM 681 O O . LEU A 1 85 ? -13.164 21.969 6.562 1 93 85 LEU A O 1
ATOM 685 N N . GLY A 1 86 ? -14.961 20.703 6.934 1 91.31 86 GLY A N 1
ATOM 686 C CA . GLY A 1 86 ? -15.828 21.828 7.188 1 91.31 86 GLY A CA 1
ATOM 687 C C . GLY A 1 86 ? -15.406 22.656 8.391 1 91.31 86 GLY A C 1
ATOM 688 O O . GLY A 1 86 ? -15.43 23.891 8.352 1 91.31 86 GLY A O 1
ATOM 689 N N . ALA A 1 87 ? -15.008 21.984 9.445 1 92.06 87 ALA A N 1
ATOM 690 C CA . ALA A 1 87 ? -14.578 22.656 10.664 1 92.06 87 ALA A CA 1
ATOM 691 C C . ALA A 1 87 ? -13.312 23.484 10.422 1 92.06 87 ALA A C 1
ATOM 693 O O . ALA A 1 87 ? -13.078 24.484 11.094 1 92.06 87 ALA A O 1
ATOM 694 N N . LEU A 1 88 ? -12.531 23.047 9.422 1 92.06 88 LEU A N 1
ATOM 695 C CA . LEU A 1 88 ? -11.32 23.766 9.055 1 92.06 88 LEU A CA 1
ATOM 696 C C . LEU A 1 88 ? -11.641 24.922 8.109 1 92.06 88 LEU A C 1
ATOM 698 O O . LEU A 1 88 ? -10.758 25.688 7.746 1 92.06 88 LEU A O 1
ATOM 702 N N . GLY A 1 89 ? -12.898 25.047 7.727 1 86 89 GLY A N 1
ATOM 703 C CA . GLY A 1 89 ? -13.336 26.109 6.84 1 86 89 GLY A CA 1
ATOM 704 C C . GLY A 1 89 ? -13.273 25.734 5.375 1 86 89 GLY A C 1
ATOM 705 O O . GLY A 1 89 ? -13.367 26.594 4.496 1 86 89 GLY A O 1
ATOM 706 N N . GLY A 1 90 ? -12.969 24.5 5.129 1 77.5 90 GLY A N 1
ATOM 707 C CA . GLY A 1 90 ? -12.93 24.031 3.75 1 77.5 90 GLY A CA 1
ATOM 708 C C . GLY A 1 90 ? -14.297 23.641 3.219 1 77.5 90 GLY A C 1
ATOM 709 O O . GLY A 1 90 ? -15.227 23.406 3.992 1 77.5 90 GLY A O 1
ATOM 710 N N . ASP A 1 91 ? -14.391 23.875 1.812 1 71 91 ASP A N 1
ATOM 711 C CA . ASP A 1 91 ? -15.57 23.359 1.12 1 71 91 ASP A CA 1
ATOM 712 C C . ASP A 1 91 ? -15.367 21.922 0.679 1 71 91 ASP A C 1
ATOM 714 O O . ASP A 1 91 ? -14.461 21.625 -0.112 1 71 91 ASP A O 1
ATOM 718 N N . PRO A 1 92 ? -16.047 21.016 1.307 1 62.06 92 PRO A N 1
ATOM 719 C CA . PRO A 1 92 ? -15.867 19.609 0.951 1 62.06 92 PRO A CA 1
ATOM 720 C C . PRO A 1 92 ? -16.016 19.359 -0.547 1 62.06 92 PRO A C 1
ATOM 722 O O . PRO A 1 92 ? -15.453 18.391 -1.072 1 62.06 92 PRO A O 1
ATOM 725 N N . GLY A 1 93 ? -16.812 20.094 -1.261 1 58.69 93 GLY A N 1
ATOM 726 C CA . GLY A 1 93 ? -17.031 19.891 -2.686 1 58.69 93 GLY A CA 1
ATOM 727 C C . GLY A 1 93 ? -15.859 20.344 -3.535 1 58.69 93 GLY A C 1
ATOM 728 O O . GLY A 1 93 ? -15.727 19.922 -4.688 1 58.69 93 GLY A O 1
ATOM 729 N N . SER A 1 94 ? -15.102 21.188 -3.213 1 52.94 94 SER A N 1
ATOM 730 C CA . SER A 1 94 ? -14.062 21.812 -4.031 1 52.94 94 SER A CA 1
ATOM 731 C C . SER A 1 94 ? -12.859 20.891 -4.184 1 52.94 94 SER A C 1
ATOM 733 O O . SER A 1 94 ? -12.25 20.828 -5.254 1 52.94 94 SER A O 1
ATOM 735 N N . GLY A 1 95 ? -12.367 20.25 -3.195 1 49.69 95 GLY A N 1
ATOM 736 C CA . GLY A 1 95 ? -11.133 19.484 -3.172 1 49.69 95 GLY A CA 1
ATOM 737 C C . GLY A 1 95 ? -11.258 18.125 -3.834 1 49.69 95 GLY A C 1
ATOM 738 O O . GLY A 1 95 ? -10.25 17.438 -4.062 1 49.69 95 GLY A O 1
ATOM 739 N N . ILE A 1 96 ? -12.445 17.672 -4.078 1 52.06 96 ILE A N 1
ATOM 740 C CA . ILE A 1 96 ? -12.68 16.281 -4.457 1 52.06 96 ILE A CA 1
ATOM 741 C C . ILE A 1 96 ? -12.234 16.062 -5.902 1 52.06 96 ILE A C 1
ATOM 743 O O . ILE A 1 96 ? -11.625 15.039 -6.219 1 52.06 96 ILE A O 1
ATOM 747 N N . LYS A 1 97 ? -12.492 16.953 -6.824 1 52.09 97 LYS A N 1
ATOM 748 C CA . LYS A 1 97 ? -12.211 16.594 -8.211 1 52.09 97 LYS A CA 1
ATOM 749 C C . LYS A 1 97 ? -10.711 16.469 -8.461 1 52.09 97 LYS A C 1
ATOM 751 O O . LYS A 1 97 ? -10.266 15.531 -9.133 1 52.09 97 LYS A O 1
ATOM 756 N N . ALA A 1 98 ? -10.016 17.406 -8.086 1 45.72 98 ALA A N 1
ATOM 757 C CA . ALA A 1 98 ? -8.562 17.406 -8.289 1 45.72 98 ALA A CA 1
ATOM 758 C C . ALA A 1 98 ? -7.906 16.234 -7.574 1 45.72 98 ALA A C 1
ATOM 760 O O . ALA A 1 98 ? -7.012 15.586 -8.125 1 45.72 98 ALA A O 1
ATOM 761 N N . ALA A 1 99 ? -8.461 15.906 -6.398 1 48.34 99 ALA A N 1
ATOM 762 C CA . ALA A 1 99 ? -7.867 14.859 -5.57 1 48.34 99 ALA A CA 1
ATOM 763 C C . ALA A 1 99 ? -8.188 13.477 -6.125 1 48.34 99 ALA A C 1
ATOM 765 O O . ALA A 1 99 ? -7.34 12.578 -6.109 1 48.34 99 ALA A O 1
ATOM 766 N N . ILE A 1 100 ? -9.43 13.305 -6.762 1 49.78 100 ILE A N 1
ATOM 767 C CA . ILE A 1 100 ? -9.82 12.023 -7.336 1 49.78 100 ILE A CA 1
ATOM 768 C C . ILE A 1 100 ? -8.844 11.633 -8.438 1 49.78 100 ILE A C 1
ATOM 770 O O . ILE A 1 100 ? -8.461 10.469 -8.555 1 49.78 100 ILE A O 1
ATOM 774 N N . SER A 1 101 ? -8.508 12.625 -9.078 1 48.97 101 SER A N 1
ATOM 775 C CA . SER A 1 101 ? -7.652 12.312 -10.219 1 48.97 101 SER A CA 1
ATOM 776 C C . SER A 1 101 ? -6.305 11.758 -9.766 1 48.97 101 SER A C 1
ATOM 778 O O . SER A 1 101 ? -5.785 10.812 -10.359 1 48.97 101 SER A O 1
ATOM 780 N N . THR A 1 102 ? -5.793 12.359 -8.727 1 47.56 102 THR A N 1
ATOM 781 C CA . THR A 1 102 ? -4.484 11.93 -8.234 1 47.56 102 THR A CA 1
ATOM 782 C C . THR A 1 102 ? -4.566 10.523 -7.648 1 47.56 102 THR A C 1
ATOM 784 O O . THR A 1 102 ? -3.742 9.656 -7.969 1 47.56 102 THR A O 1
ATOM 787 N N . VAL A 1 103 ? -5.672 10.344 -6.855 1 44.84 103 VAL A N 1
ATOM 788 C CA . VAL A 1 103 ? -5.895 9.055 -6.211 1 44.84 103 VAL A CA 1
ATOM 789 C C . VAL A 1 103 ? -6.301 8.023 -7.258 1 44.84 103 VAL A C 1
ATOM 791 O O . VAL A 1 103 ? -5.867 6.871 -7.203 1 44.84 103 VAL A O 1
ATOM 794 N N . ALA A 1 104 ? -7.168 8.516 -8.133 1 46.28 104 ALA A N 1
ATOM 795 C CA . ALA A 1 104 ? -7.617 7.637 -9.211 1 46.28 104 ALA A CA 1
ATOM 796 C C . ALA A 1 104 ? -6.438 7.152 -10.055 1 46.28 104 ALA A C 1
ATOM 798 O O . ALA A 1 104 ? -6.406 5.996 -10.477 1 46.28 104 ALA A O 1
ATOM 799 N N . GLY A 1 105 ? -5.586 8.078 -10.297 1 47.41 105 GLY A N 1
ATOM 800 C CA . GLY A 1 105 ? -4.402 7.691 -11.047 1 47.41 105 GLY A CA 1
ATOM 801 C C . GLY A 1 105 ? -3.578 6.625 -10.352 1 47.41 105 GLY A C 1
ATOM 802 O O . GLY A 1 105 ? -3.135 5.664 -10.984 1 47.41 105 GLY A O 1
ATOM 803 N N . ILE A 1 106 ? -3.393 6.742 -9.016 1 45.94 106 ILE A N 1
ATOM 804 C CA . ILE A 1 106 ? -2.662 5.75 -8.234 1 45.94 106 ILE A CA 1
ATOM 805 C C . ILE A 1 106 ? -3.387 4.41 -8.297 1 45.94 106 ILE A C 1
ATOM 807 O O . ILE A 1 106 ? -2.766 3.373 -8.547 1 45.94 106 ILE A O 1
ATOM 811 N N . ALA A 1 107 ? -4.746 4.539 -8.016 1 44.22 107 ALA A N 1
ATOM 812 C CA . ALA A 1 107 ? -5.578 3.338 -7.984 1 44.22 107 ALA A CA 1
ATOM 813 C C . ALA A 1 107 ? -5.629 2.676 -9.359 1 44.22 107 ALA A C 1
ATOM 815 O O . ALA A 1 107 ? -5.523 1.453 -9.469 1 44.22 107 ALA A O 1
ATOM 816 N N . ALA A 1 108 ? -6.02 3.516 -10.336 1 44.34 108 ALA A N 1
ATOM 817 C CA . ALA A 1 108 ? -6.137 2.977 -11.688 1 44.34 108 ALA A CA 1
ATOM 818 C C . ALA A 1 108 ? -4.844 2.289 -12.117 1 44.34 108 ALA A C 1
ATOM 820 O O . ALA A 1 108 ? -4.875 1.244 -12.766 1 44.34 108 ALA A O 1
ATOM 821 N N . GLY A 1 109 ? -3.756 2.902 -11.859 1 45 109 GLY A N 1
ATOM 822 C CA . GLY A 1 109 ? -2.463 2.326 -12.195 1 45 109 GLY A CA 1
ATOM 823 C C . GLY A 1 109 ? -2.215 0.987 -11.531 1 45 109 GLY A C 1
ATOM 824 O O . GLY A 1 109 ? -1.597 0.099 -12.117 1 45 109 GLY A O 1
ATOM 825 N N . VAL A 1 110 ? -2.625 0.852 -10.281 1 41.38 110 VAL A N 1
ATOM 826 C CA . VAL A 1 110 ? -2.525 -0.399 -9.531 1 41.38 110 VAL A CA 1
ATOM 827 C C . VAL A 1 110 ? -3.455 -1.442 -10.148 1 41.38 110 VAL A C 1
ATOM 829 O O . VAL A 1 110 ? -3.057 -2.59 -10.359 1 41.38 110 VAL A O 1
ATOM 832 N N . ILE A 1 111 ? -4.762 -1.085 -10.328 1 36.25 111 ILE A N 1
ATOM 833 C CA . ILE A 1 111 ? -5.875 -1.992 -10.586 1 36.25 111 ILE A CA 1
ATOM 834 C C . ILE A 1 111 ? -5.855 -2.438 -12.047 1 36.25 111 ILE A C 1
ATOM 836 O O . ILE A 1 111 ? -6.184 -3.584 -12.352 1 36.25 111 ILE A O 1
ATOM 840 N N . ASP A 1 112 ? -5.68 -1.543 -12.891 1 37.5 112 ASP A N 1
ATOM 841 C CA . ASP A 1 112 ? -6.145 -1.854 -14.242 1 37.5 112 ASP A CA 1
ATOM 842 C C . ASP A 1 112 ? -5.344 -3.002 -14.852 1 37.5 112 ASP A C 1
ATOM 844 O O . ASP A 1 112 ? -5.805 -3.664 -15.781 1 37.5 112 ASP A O 1
ATOM 848 N N . ARG A 1 113 ? -4.113 -3.029 -14.812 1 38.22 113 ARG A N 1
ATOM 849 C CA . ARG A 1 113 ? -3.531 -3.955 -15.773 1 38.22 113 ARG A CA 1
ATOM 850 C C . ARG A 1 113 ? -3.699 -5.402 -15.32 1 38.22 113 ARG A C 1
ATOM 852 O O . ARG A 1 113 ? -3.041 -6.305 -15.844 1 38.22 113 ARG A O 1
ATOM 859 N N . VAL A 1 114 ? -4.152 -5.633 -14.102 1 35.09 114 VAL A N 1
ATOM 860 C CA . VAL A 1 114 ? -4.48 -7.039 -13.891 1 35.09 114 VAL A CA 1
ATOM 861 C C . VAL A 1 114 ? -5.355 -7.539 -15.039 1 35.09 114 VAL A C 1
ATOM 863 O O . VAL A 1 114 ? -6.293 -6.859 -15.461 1 35.09 114 VAL A O 1
ATOM 866 N N . ARG A 1 115 ? -4.754 -8.07 -16.031 1 35.34 115 ARG A N 1
ATOM 867 C CA . ARG A 1 115 ? -5.645 -8.719 -16.984 1 35.34 115 ARG A CA 1
ATOM 868 C C . ARG A 1 115 ? -7.074 -8.766 -16.469 1 35.34 115 ARG A C 1
ATOM 870 O O . ARG A 1 115 ? -7.293 -8.891 -15.258 1 35.34 115 ARG A O 1
ATOM 877 N N . PRO A 1 116 ? -7.996 -8.344 -17.219 1 37.59 116 PRO A N 1
ATOM 878 C CA . PRO A 1 116 ? -9.438 -8.398 -16.984 1 37.59 116 PRO A CA 1
ATOM 879 C C . PRO A 1 116 ? -9.852 -9.578 -16.109 1 37.59 116 PRO A C 1
ATOM 881 O O . PRO A 1 116 ? -11.039 -9.883 -15.992 1 37.59 116 PRO A O 1
ATOM 884 N N . VAL A 1 117 ? -9.172 -10.688 -16.031 1 43.53 117 VAL A N 1
ATOM 885 C CA . VAL A 1 117 ? -10.023 -11.57 -15.242 1 43.53 117 VAL A CA 1
ATOM 886 C C . VAL A 1 117 ? -10.258 -10.969 -13.867 1 43.53 117 VAL A C 1
ATOM 888 O O . VAL A 1 117 ? -9.312 -10.789 -13.086 1 43.53 117 VAL A O 1
ATOM 891 N N . ASN A 1 118 ? -11.203 -9.945 -13.781 1 57.59 118 ASN A N 1
ATOM 892 C CA . ASN A 1 118 ? -11.93 -9.438 -12.625 1 57.59 118 ASN A CA 1
ATOM 893 C C . ASN A 1 118 ? -12.047 -10.492 -11.531 1 57.59 118 ASN A C 1
ATOM 895 O O . ASN A 1 118 ? -13.109 -11.102 -11.352 1 57.59 118 ASN A O 1
ATOM 899 N N . THR A 1 119 ? -10.922 -10.984 -11.062 1 81.94 119 THR A N 1
ATOM 900 C CA . THR A 1 119 ? -11.031 -11.984 -10.008 1 81.94 119 THR A CA 1
ATOM 901 C C . THR A 1 119 ? -11.172 -11.32 -8.641 1 81.94 119 THR A C 1
ATOM 903 O O . THR A 1 119 ? -10.945 -10.117 -8.5 1 81.94 119 THR A O 1
ATOM 906 N N . VAL A 1 120 ? -11.703 -11.961 -7.875 1 92.25 120 VAL A N 1
ATOM 907 C CA . VAL A 1 120 ? -11.922 -11.508 -6.508 1 92.25 120 VAL A CA 1
ATOM 908 C C . VAL A 1 120 ? -10.578 -11.25 -5.828 1 92.25 120 VAL A C 1
ATOM 910 O O . VAL A 1 120 ? -10.445 -10.305 -5.051 1 92.25 120 VAL A O 1
ATOM 913 N N . SER A 1 121 ? -9.539 -12.016 -6.176 1 92.81 121 SER A N 1
ATOM 914 C CA . SER A 1 121 ? -8.211 -11.805 -5.613 1 92.81 121 SER A CA 1
ATOM 915 C C . SER A 1 121 ? -7.633 -10.469 -6.047 1 92.81 121 SER A C 1
ATOM 917 O O . SER A 1 121 ? -6.965 -9.789 -5.262 1 92.81 121 SER A O 1
ATOM 919 N N . LYS A 1 122 ? -7.91 -10.062 -7.227 1 85.38 122 LYS A N 1
ATOM 920 C CA . LYS A 1 122 ? -7.41 -8.781 -7.711 1 85.38 122 LYS A CA 1
ATOM 921 C C . LYS A 1 122 ? -8.164 -7.621 -7.066 1 85.38 122 LYS A C 1
ATOM 923 O O . LYS A 1 122 ? -7.586 -6.559 -6.82 1 85.38 122 LYS A O 1
ATOM 928 N N . MET A 1 123 ? -9.453 -7.828 -6.797 1 86.31 123 MET A N 1
ATOM 929 C CA . MET A 1 123 ? -10.203 -6.828 -6.043 1 86.31 123 MET A CA 1
ATOM 930 C C . MET A 1 123 ? -9.57 -6.59 -4.676 1 86.31 123 MET A C 1
ATOM 932 O O . MET A 1 123 ? -9.344 -5.445 -4.281 1 86.31 123 MET A O 1
ATOM 936 N N . LEU A 1 124 ? -9.242 -7.672 -4.055 1 92.5 124 LEU A N 1
ATOM 937 C CA . LEU A 1 124 ? -8.656 -7.586 -2.719 1 92.5 124 LEU A CA 1
ATOM 938 C C . LEU A 1 124 ? -7.266 -6.965 -2.775 1 92.5 124 LEU A C 1
ATOM 940 O O . LEU A 1 124 ? -6.875 -6.223 -1.873 1 92.5 124 LEU A O 1
ATOM 944 N N . ARG A 1 125 ? -6.516 -7.305 -3.779 1 88.88 125 ARG A N 1
ATOM 945 C CA . ARG A 1 125 ? -5.215 -6.676 -3.984 1 88.88 125 ARG A CA 1
ATOM 946 C C . ARG A 1 125 ? -5.344 -5.16 -4.07 1 88.88 125 ARG A C 1
ATOM 948 O O . ARG A 1 125 ? -4.578 -4.426 -3.441 1 88.88 125 ARG A O 1
ATOM 955 N N . ASP A 1 126 ? -6.301 -4.742 -4.859 1 82.69 126 ASP A N 1
ATOM 956 C CA . ASP A 1 126 ? -6.512 -3.311 -5.051 1 82.69 126 ASP A CA 1
ATOM 957 C C . ASP A 1 126 ? -6.941 -2.639 -3.748 1 82.69 126 ASP A C 1
ATOM 959 O O . ASP A 1 126 ? -6.535 -1.511 -3.459 1 82.69 126 ASP A O 1
ATOM 963 N N . ASP A 1 127 ? -7.762 -3.373 -3.035 1 90 127 ASP A N 1
ATOM 964 C CA . ASP A 1 127 ? -8.156 -2.859 -1.726 1 90 127 ASP A CA 1
ATOM 965 C C . ASP A 1 127 ? -6.949 -2.744 -0.796 1 90 127 ASP A C 1
ATOM 967 O O . ASP A 1 127 ? -6.824 -1.769 -0.053 1 90 127 ASP A O 1
ATOM 971 N N . TYR A 1 128 ? -6.098 -3.73 -0.836 1 91.44 128 TYR A N 1
ATOM 972 C CA . TYR A 1 128 ? -4.879 -3.709 -0.038 1 91.44 128 TYR A CA 1
ATOM 973 C C . TYR A 1 128 ? -4.039 -2.477 -0.353 1 91.44 128 TYR A C 1
ATOM 975 O O . TYR A 1 128 ? -3.605 -1.766 0.556 1 91.44 128 TYR A O 1
ATOM 983 N N . ALA A 1 129 ? -3.883 -2.23 -1.625 1 84.69 129 ALA A N 1
ATOM 984 C CA . ALA A 1 129 ? -3.072 -1.101 -2.07 1 84.69 129 ALA A CA 1
ATOM 985 C C . ALA A 1 129 ? -3.723 0.226 -1.688 1 84.69 129 ALA A C 1
ATOM 987 O O . ALA A 1 129 ? -3.051 1.137 -1.201 1 84.69 129 ALA A O 1
ATOM 988 N N . GLY A 1 130 ? -5.004 0.329 -1.905 1 85.75 130 GLY A N 1
ATOM 989 C CA . GLY A 1 130 ? -5.715 1.551 -1.571 1 85.75 130 GLY A CA 1
ATOM 990 C C . GLY A 1 130 ? -5.703 1.862 -0.087 1 85.75 130 GLY A C 1
ATOM 991 O O . GLY A 1 130 ? -5.438 2.996 0.313 1 85.75 130 GLY A O 1
ATOM 992 N N . LEU A 1 131 ? -6.004 0.847 0.697 1 93.06 131 LEU A N 1
ATOM 993 C CA . LEU A 1 131 ? -6.02 1.048 2.143 1 93.06 131 LEU A CA 1
ATOM 994 C C . LEU A 1 131 ? -4.613 1.309 2.672 1 93.06 131 LEU A C 1
ATOM 996 O O . LEU A 1 131 ? -4.438 2.059 3.635 1 93.06 131 LEU A O 1
ATOM 1000 N N . GLY A 1 132 ? -3.629 0.7 2.023 1 90.94 132 GLY A N 1
ATOM 1001 C CA . GLY A 1 132 ? -2.252 1.023 2.367 1 90.94 132 GLY A CA 1
ATOM 1002 C C . GLY A 1 132 ? -1.914 2.486 2.156 1 90.94 132 GLY A C 1
ATOM 1003 O O . GLY A 1 132 ? -1.274 3.109 3.006 1 90.94 132 GLY A O 1
ATOM 1004 N N . LEU A 1 133 ? -2.377 2.977 1.047 1 88.12 133 LEU A N 1
ATOM 1005 C CA . LEU A 1 133 ? -2.176 4.395 0.759 1 88.12 133 LEU A CA 1
ATOM 1006 C C . LEU A 1 133 ? -2.893 5.262 1.785 1 88.12 133 LEU A C 1
ATOM 1008 O O . LEU A 1 133 ? -2.357 6.281 2.225 1 88.12 133 LEU A O 1
ATOM 1012 N N . ASP A 1 134 ? -4.047 4.836 2.105 1 90.75 134 ASP A N 1
ATOM 1013 C CA . ASP A 1 134 ? -4.785 5.527 3.156 1 90.75 134 ASP A CA 1
ATOM 1014 C C . ASP A 1 134 ? -3.994 5.547 4.461 1 90.75 134 ASP A C 1
ATOM 1016 O O . ASP A 1 134 ? -3.873 6.59 5.105 1 90.75 134 ASP A O 1
ATOM 1020 N N . ALA A 1 135 ? -3.518 4.41 4.797 1 93.62 135 ALA A N 1
ATOM 1021 C CA . ALA A 1 135 ? -2.809 4.277 6.066 1 93.62 135 ALA A CA 1
ATOM 1022 C C . ALA A 1 135 ? -1.585 5.184 6.113 1 93.62 135 ALA A C 1
ATOM 1024 O O . ALA A 1 135 ? -1.369 5.898 7.094 1 93.62 135 ALA A O 1
ATOM 1025 N N . ILE A 1 136 ? -0.846 5.211 5.016 1 93.25 136 ILE A N 1
ATOM 1026 C CA . ILE A 1 136 ? 0.354 6.039 5.016 1 93.25 136 ILE A CA 1
ATOM 1027 C C . ILE A 1 136 ? -0.037 7.512 4.938 1 93.25 136 ILE A C 1
ATOM 1029 O O . ILE A 1 136 ? 0.632 8.367 5.52 1 93.25 136 ILE A O 1
ATOM 1033 N N . GLY A 1 137 ? -1.134 7.801 4.266 1 91.44 137 GLY A N 1
ATOM 1034 C CA . GLY A 1 137 ? -1.664 9.156 4.266 1 91.44 137 GLY A CA 1
ATOM 1035 C C . GLY A 1 137 ? -2.045 9.648 5.648 1 91.44 137 GLY A C 1
ATOM 1036 O O . GLY A 1 137 ? -1.731 10.781 6.02 1 91.44 137 GLY A O 1
ATOM 1037 N N . TYR A 1 138 ? -2.633 8.805 6.422 1 96.12 138 TYR A N 1
ATOM 1038 C CA . TYR A 1 138 ? -3.043 9.203 7.762 1 96.12 138 TYR A CA 1
ATOM 1039 C C . TYR A 1 138 ? -1.84 9.297 8.695 1 96.12 138 TYR A C 1
ATOM 1041 O O . TYR A 1 138 ? -1.839 10.094 9.633 1 96.12 138 TYR A O 1
ATOM 1049 N N . THR A 1 139 ? -0.833 8.531 8.414 1 97.56 139 THR A N 1
ATOM 1050 C CA . THR A 1 139 ? 0.424 8.695 9.133 1 97.56 139 THR A CA 1
ATOM 1051 C C . THR A 1 139 ? 0.999 10.094 8.906 1 97.56 139 THR A C 1
ATOM 1053 O O . THR A 1 139 ? 1.391 10.766 9.859 1 97.56 139 THR A O 1
ATOM 1056 N N . MET A 1 140 ? 0.94 10.531 7.695 1 95.56 140 MET A N 1
ATOM 1057 C CA . MET A 1 140 ? 1.449 11.852 7.34 1 95.56 140 MET A CA 1
ATOM 1058 C C . MET A 1 140 ? 0.551 12.945 7.898 1 95.56 140 MET A C 1
ATOM 1060 O O . MET A 1 140 ? 1.042 13.945 8.43 1 95.56 140 MET A O 1
ATOM 1064 N N . LEU A 1 141 ? -0.75 12.727 7.805 1 96 141 LEU A N 1
ATOM 1065 C CA . LEU A 1 141 ? -1.693 13.727 8.289 1 96 141 LEU A CA 1
ATOM 1066 C C . LEU A 1 141 ? -1.611 13.859 9.805 1 96 141 LEU A C 1
ATOM 1068 O O . LEU A 1 141 ? -1.701 14.961 10.344 1 96 141 LEU A O 1
ATOM 1072 N N . HIS A 1 142 ? -1.465 12.742 10.516 1 98.19 142 HIS A N 1
ATOM 1073 C CA . HIS A 1 142 ? -1.27 12.781 11.961 1 98.19 142 HIS A CA 1
ATOM 1074 C C . HIS A 1 142 ? -0.044 13.609 12.328 1 98.19 142 HIS A C 1
ATOM 1076 O O . HIS A 1 142 ? -0.11 14.461 13.219 1 98.19 142 HIS A O 1
ATOM 1082 N N . THR A 1 143 ? 1.021 13.375 11.609 1 97.94 143 THR A N 1
ATOM 1083 C CA . THR A 1 143 ? 2.264 14.102 11.852 1 97.94 143 THR A CA 1
ATOM 1084 C C . THR A 1 143 ? 2.074 15.594 11.609 1 97.94 143 THR A C 1
ATOM 1086 O O . THR A 1 143 ? 2.521 16.422 12.406 1 97.94 143 THR A O 1
ATOM 1089 N N . THR A 1 144 ? 1.366 15.883 10.562 1 96.31 144 THR A N 1
ATOM 1090 C CA . THR A 1 144 ? 1.1 17.266 10.211 1 96.31 144 THR A CA 1
ATOM 1091 C C . THR A 1 144 ? 0.232 17.938 11.273 1 96.31 144 THR A C 1
ATOM 1093 O O . THR A 1 144 ? 0.488 19.078 11.664 1 96.31 144 THR A O 1
ATOM 1096 N N . GLY A 1 145 ? -0.789 17.203 11.688 1 96.81 145 GLY A N 1
ATOM 1097 C CA . GLY A 1 145 ? -1.627 17.734 12.758 1 96.81 145 GLY A CA 1
ATOM 1098 C C . GLY A 1 145 ? -0.854 18.031 14.023 1 96.81 145 GLY A C 1
ATOM 1099 O O . GLY A 1 145 ? -1.041 19.094 14.633 1 96.81 145 GLY A O 1
ATOM 1100 N N . LEU A 1 146 ? 0.028 17.156 14.406 1 97.69 146 LEU A N 1
ATOM 1101 C CA . LEU A 1 146 ? 0.872 17.375 15.578 1 97.69 146 LEU A CA 1
ATOM 1102 C C . LEU A 1 146 ? 1.764 18.594 15.367 1 97.69 146 LEU A C 1
ATOM 1104 O O . LEU A 1 146 ? 1.882 19.453 16.266 1 97.69 146 LEU A O 1
ATOM 1108 N N . ALA A 1 147 ? 2.348 18.688 14.227 1 96.5 147 ALA A N 1
ATOM 1109 C CA . ALA A 1 147 ? 3.311 19.75 13.922 1 96.5 147 ALA A CA 1
ATOM 1110 C C . ALA A 1 147 ? 2.645 21.125 13.945 1 96.5 147 ALA A C 1
ATOM 1112 O O . ALA A 1 147 ? 3.232 22.094 14.422 1 96.5 147 ALA A O 1
ATOM 1113 N N . LEU A 1 148 ? 1.443 21.141 13.453 1 95.19 148 LEU A N 1
ATOM 1114 C CA . LEU A 1 148 ? 0.746 22.422 13.328 1 95.19 148 LEU A CA 1
ATOM 1115 C C . LEU A 1 148 ? -0.154 22.656 14.539 1 95.19 148 LEU A C 1
ATOM 1117 O O . LEU A 1 148 ? -0.947 23.609 14.539 1 95.19 148 LEU A O 1
ATOM 1121 N N . LYS A 1 149 ? -0.114 21.766 15.477 1 95.19 149 LYS A N 1
ATOM 1122 C CA . LYS A 1 149 ? -0.822 21.875 16.75 1 95.19 149 LYS A CA 1
ATOM 1123 C C . LYS A 1 149 ? -2.334 21.859 16.547 1 95.19 149 LYS A C 1
ATOM 1125 O O . LYS A 1 149 ? -3.057 22.625 17.203 1 95.19 149 LYS A O 1
ATOM 1130 N N . SER A 1 150 ? -2.711 21.188 15.555 1 95.81 150 SER A N 1
ATOM 1131 C CA . SER A 1 150 ? -4.121 20.859 15.367 1 95.81 150 SER A CA 1
ATOM 1132 C C . SER A 1 150 ? -4.461 19.5 15.969 1 95.81 150 SER A C 1
ATOM 1134 O O . SER A 1 150 ? -4.488 18.5 15.266 1 95.81 150 SER A O 1
ATOM 1136 N N . ALA A 1 151 ? -4.859 19.531 17.203 1 96.06 151 ALA A N 1
ATOM 1137 C CA . ALA A 1 151 ? -5.121 18.281 17.938 1 96.06 151 ALA A CA 1
ATOM 1138 C C . ALA A 1 151 ? -6.262 17.5 17.297 1 96.06 151 ALA A C 1
ATOM 1140 O O . ALA A 1 151 ? -6.211 16.281 17.219 1 96.06 151 ALA A O 1
ATOM 1141 N N . ALA A 1 152 ? -7.246 18.188 16.844 1 96.5 152 ALA A N 1
ATOM 1142 C CA . ALA A 1 152 ? -8.406 17.531 16.25 1 96.5 152 ALA A CA 1
ATOM 1143 C C . ALA A 1 152 ? -8.008 16.766 14.992 1 96.5 152 ALA A C 1
ATOM 1145 O O . ALA A 1 152 ? -8.461 15.641 14.773 1 96.5 152 ALA A O 1
ATOM 1146 N N . THR A 1 153 ? -7.16 17.391 14.156 1 97.19 153 THR A N 1
ATOM 1147 C CA . THR A 1 153 ? -6.699 16.719 12.945 1 97.19 153 THR A CA 1
ATOM 1148 C C . THR A 1 153 ? -5.82 15.523 13.289 1 97.19 153 THR A C 1
ATOM 1150 O O . THR A 1 153 ? -5.973 14.445 12.711 1 97.19 153 THR A O 1
ATOM 1153 N N . ALA A 1 154 ? -4.91 15.734 14.219 1 98.12 154 ALA A N 1
ATOM 1154 C CA . ALA A 1 154 ? -4.027 14.641 14.633 1 98.12 154 ALA A CA 1
ATOM 1155 C C . ALA A 1 154 ? -4.828 13.453 15.156 1 98.12 154 ALA A C 1
ATOM 1157 O O . ALA A 1 154 ? -4.547 12.305 14.812 1 98.12 154 ALA A O 1
ATOM 1158 N N . ASP A 1 155 ? -5.797 13.742 15.922 1 98.19 155 ASP A N 1
ATOM 1159 C CA . ASP A 1 155 ? -6.613 12.695 16.531 1 98.19 155 ASP A CA 1
ATOM 1160 C C . ASP A 1 155 ? -7.426 11.953 15.469 1 98.19 155 ASP A C 1
ATOM 1162 O O . ASP A 1 155 ? -7.504 10.719 15.492 1 98.19 155 ASP A O 1
ATOM 1166 N N . LEU A 1 156 ? -8.07 12.68 14.586 1 98.5 156 LEU A N 1
ATOM 1167 C CA . LEU A 1 156 ? -8.836 12.062 13.508 1 98.5 156 LEU A CA 1
ATOM 1168 C C . LEU A 1 156 ? -7.969 11.117 12.695 1 98.5 156 LEU A C 1
ATOM 1170 O O . LEU A 1 156 ? -8.367 9.977 12.422 1 98.5 156 LEU A O 1
ATOM 1174 N N . ALA A 1 157 ? -6.777 11.602 12.305 1 98.44 157 ALA A N 1
ATOM 1175 C CA . ALA A 1 157 ? -5.875 10.82 11.469 1 98.44 157 ALA A CA 1
ATOM 1176 C C . ALA A 1 157 ? -5.445 9.539 12.164 1 98.44 157 ALA A C 1
ATOM 1178 O O . ALA A 1 157 ? -5.422 8.469 11.555 1 98.44 157 ALA A O 1
ATOM 1179 N N . LEU A 1 158 ? -5.168 9.641 13.453 1 98.5 158 LEU A N 1
ATOM 1180 C CA . LEU A 1 158 ? -4.715 8.469 14.195 1 98.5 158 LEU A CA 1
ATOM 1181 C C . LEU A 1 158 ? -5.848 7.457 14.352 1 98.5 158 LEU A C 1
ATOM 1183 O O . LEU A 1 158 ? -5.629 6.25 14.227 1 98.5 158 LEU A O 1
ATOM 1187 N N . ARG A 1 159 ? -7.008 7.887 14.602 1 98.5 159 ARG A N 1
ATOM 1188 C CA . ARG A 1 159 ? -8.148 6.984 14.734 1 98.5 159 ARG A CA 1
ATOM 1189 C C . ARG A 1 159 ? -8.422 6.25 13.422 1 98.5 159 ARG A C 1
ATOM 1191 O O . ARG A 1 159 ? -8.664 5.043 13.422 1 98.5 159 ARG A O 1
ATOM 1198 N N . HIS A 1 160 ? -8.375 6.992 12.375 1 98.62 160 HIS A N 1
ATOM 1199 C CA . HIS A 1 160 ? -8.633 6.371 11.078 1 98.62 160 HIS A CA 1
ATOM 1200 C C . HIS A 1 160 ? -7.551 5.359 10.727 1 98.62 160 HIS A C 1
ATOM 1202 O O . HIS A 1 160 ? -7.848 4.285 10.195 1 98.62 160 HIS A O 1
ATOM 1208 N N . LEU A 1 161 ? -6.289 5.707 11.008 1 98 161 LEU A N 1
ATOM 1209 C CA . LEU A 1 161 ? -5.211 4.742 10.82 1 98 161 LEU A CA 1
ATOM 1210 C C . LEU A 1 161 ? -5.457 3.479 11.641 1 98 161 LEU A C 1
ATOM 1212 O O . LEU A 1 161 ? -5.285 2.365 11.141 1 98 161 LEU A O 1
ATOM 1216 N N . THR A 1 162 ? -5.895 3.656 12.844 1 97.62 162 THR A N 1
ATOM 1217 C CA . THR A 1 162 ? -6.145 2.543 13.75 1 97.62 162 THR A CA 1
ATOM 1218 C C . THR A 1 162 ? -7.277 1.662 13.234 1 97.62 162 THR A C 1
ATOM 1220 O O . THR A 1 162 ? -7.238 0.439 13.391 1 97.62 162 THR A O 1
ATOM 1223 N N . ASP A 1 163 ? -8.242 2.266 12.609 1 97.94 163 ASP A N 1
ATOM 1224 C CA . ASP A 1 163 ? -9.352 1.522 12.023 1 97.94 163 ASP A CA 1
ATOM 1225 C C . ASP A 1 163 ? -8.883 0.702 10.82 1 97.94 163 ASP A C 1
ATOM 1227 O O . ASP A 1 163 ? -9.398 -0.39 10.57 1 97.94 163 ASP A O 1
ATOM 1231 N N . LEU A 1 164 ? -7.953 1.22 10.07 1 97.88 164 LEU A N 1
ATOM 1232 C CA . LEU A 1 164 ? -7.586 0.646 8.781 1 97.88 164 LEU A CA 1
ATOM 1233 C C . LEU A 1 164 ? -6.602 -0.506 8.961 1 97.88 164 LEU A C 1
ATOM 1235 O O . LEU A 1 164 ? -6.625 -1.469 8.188 1 97.88 164 LEU A O 1
ATOM 1239 N N . SER A 1 165 ? -5.734 -0.397 10 1 96.19 165 SER A N 1
ATOM 1240 C CA . SER A 1 165 ? -4.602 -1.308 10.125 1 96.19 165 SER A CA 1
ATOM 1241 C C . SER A 1 165 ? -5.066 -2.756 10.234 1 96.19 165 SER A C 1
ATOM 1243 O O . SER A 1 165 ? -4.566 -3.629 9.523 1 96.19 165 SER A O 1
ATOM 1245 N N . PRO A 1 166 ? -6.133 -3.102 11.008 1 96.25 166 PRO A N 1
ATOM 1246 C CA . PRO A 1 166 ? -6.555 -4.504 11.062 1 96.25 166 PRO A CA 1
ATOM 1247 C C . PRO A 1 166 ? -7.145 -4.996 9.742 1 96.25 166 PRO A C 1
ATOM 1249 O O . PRO A 1 166 ? -7.031 -6.18 9.414 1 96.25 166 PRO A O 1
ATOM 1252 N N . LEU A 1 167 ? -7.758 -4.098 8.969 1 97.44 167 LEU A N 1
ATOM 1253 C CA . LEU A 1 167 ? -8.352 -4.484 7.695 1 97.44 167 LEU A CA 1
ATOM 1254 C C . LEU A 1 167 ? -7.27 -4.832 6.68 1 97.44 167 LEU A C 1
ATOM 1256 O O . LEU A 1 167 ? -7.418 -5.781 5.906 1 97.44 167 LEU A O 1
ATOM 1260 N N . ILE A 1 168 ? -6.195 -4.07 6.684 1 96.38 168 ILE A N 1
ATOM 1261 C CA . ILE A 1 168 ? -5.086 -4.316 5.77 1 96.38 168 ILE A CA 1
ATOM 1262 C C . ILE A 1 168 ? -4.465 -5.68 6.066 1 96.38 168 ILE A C 1
ATOM 1264 O O . ILE A 1 168 ? -4.203 -6.465 5.152 1 96.38 168 ILE A O 1
ATOM 1268 N N . VAL A 1 169 ? -4.301 -5.988 7.305 1 95.5 169 VAL A N 1
ATOM 1269 C CA . VAL A 1 169 ? -3.746 -7.277 7.699 1 95.5 169 VAL A CA 1
ATOM 1270 C C . VAL A 1 169 ? -4.707 -8.398 7.309 1 95.5 169 VAL A C 1
ATOM 1272 O O . VAL A 1 169 ? -4.289 -9.414 6.75 1 95.5 169 VAL A O 1
ATOM 1275 N N . GLU A 1 170 ? -5.988 -8.172 7.582 1 97.06 170 GLU A N 1
ATOM 1276 C CA . GLU A 1 170 ? -6.977 -9.188 7.25 1 97.06 170 GLU A CA 1
ATOM 1277 C C . GLU A 1 170 ? -7.008 -9.461 5.746 1 97.06 170 GLU A C 1
ATOM 1279 O O . GLU A 1 170 ? -7.148 -10.609 5.32 1 97.06 170 GLU A O 1
ATOM 1284 N N . ILE A 1 171 ? -6.875 -8.445 4.898 1 97.69 171 ILE A N 1
ATOM 1285 C CA . ILE A 1 171 ? -6.82 -8.648 3.457 1 97.69 171 ILE A CA 1
ATOM 1286 C C . ILE A 1 171 ? -5.656 -9.57 3.111 1 97.69 171 ILE A C 1
ATOM 1288 O O . ILE A 1 171 ? -5.805 -10.5 2.311 1 97.69 171 ILE A O 1
ATOM 1292 N N . SER A 1 172 ? -4.48 -9.344 3.762 1 96.75 172 SER A N 1
ATOM 1293 C CA . SER A 1 172 ? -3.291 -10.133 3.463 1 96.75 172 SER A CA 1
ATOM 1294 C C . SER A 1 172 ? -3.477 -11.594 3.873 1 96.75 172 SER A C 1
ATOM 1296 O O . SER A 1 172 ? -2.822 -12.484 3.326 1 96.75 172 SER A O 1
ATOM 1298 N N . GLU A 1 173 ? -4.375 -11.844 4.789 1 97.44 173 GLU A N 1
ATOM 1299 C CA . GLU A 1 173 ? -4.668 -13.203 5.227 1 97.44 173 GLU A CA 1
ATOM 1300 C C . GLU A 1 173 ? -5.691 -13.867 4.316 1 97.44 173 GLU A C 1
ATOM 1302 O O . GLU A 1 173 ? -5.668 -15.086 4.129 1 97.44 173 GLU A O 1
ATOM 1307 N N . VAL A 1 174 ? -6.57 -13.078 3.75 1 97.88 174 VAL A N 1
ATOM 1308 C CA . VAL A 1 174 ? -7.695 -13.609 2.992 1 97.88 174 VAL A CA 1
ATOM 1309 C C . VAL A 1 174 ? -7.266 -13.875 1.548 1 97.88 174 VAL A C 1
ATOM 1311 O O . VAL A 1 174 ? -7.73 -14.828 0.918 1 97.88 174 VAL A O 1
ATOM 1314 N N . ILE A 1 175 ? -6.367 -13.125 0.994 1 97.19 175 ILE A N 1
ATOM 1315 C CA . ILE A 1 175 ? -6.027 -13.141 -0.425 1 97.19 175 ILE A CA 1
ATOM 1316 C C . ILE A 1 175 ? -5.488 -14.523 -0.807 1 97.19 175 ILE A C 1
ATOM 1318 O O . ILE A 1 175 ? -5.887 -15.094 -1.824 1 97.19 175 ILE A O 1
ATOM 1322 N N . PRO A 1 176 ? -4.613 -15.125 0.056 1 97.94 176 PRO A N 1
ATOM 1323 C CA . PRO A 1 176 ? -4.121 -16.453 -0.341 1 97.94 176 PRO A CA 1
ATOM 1324 C C . PRO A 1 176 ? -5.234 -17.5 -0.417 1 97.94 176 PRO A C 1
ATOM 1326 O O . PRO A 1 176 ? -5.199 -18.375 -1.281 1 97.94 176 PRO A O 1
ATOM 1329 N N . LEU A 1 177 ? -6.203 -17.344 0.473 1 97.75 177 LEU A N 1
ATOM 1330 C CA . LEU A 1 177 ? -7.332 -18.266 0.448 1 97.75 177 LEU A CA 1
ATOM 1331 C C . LEU A 1 177 ? -8.133 -18.109 -0.842 1 97.75 177 LEU A C 1
ATOM 1333 O O . LEU A 1 177 ? -8.5 -19.109 -1.47 1 97.75 177 LEU A O 1
ATOM 1337 N N . VAL A 1 178 ? -8.336 -16.906 -1.247 1 96.56 178 VAL A N 1
ATOM 1338 C CA . VAL A 1 178 ? -9.109 -16.609 -2.445 1 96.56 178 VAL A CA 1
ATOM 1339 C C . VAL A 1 178 ? -8.328 -17.047 -3.688 1 96.56 178 VAL A C 1
ATOM 1341 O O . VAL A 1 178 ? -8.898 -17.641 -4.602 1 96.56 178 VAL A O 1
ATOM 1344 N N . VAL A 1 179 ? -7.039 -16.797 -3.721 1 95.56 179 VAL A N 1
ATOM 1345 C CA . VAL A 1 179 ? -6.203 -17.172 -4.855 1 95.56 179 VAL A CA 1
ATOM 1346 C C . VAL A 1 179 ? -6.238 -18.688 -5.047 1 95.56 179 VAL A C 1
ATOM 1348 O O . VAL A 1 179 ? -6.445 -19.172 -6.16 1 95.56 179 VAL A O 1
ATOM 1351 N N . ALA A 1 180 ? -6.047 -19.422 -3.959 1 96.38 180 ALA A N 1
ATOM 1352 C CA . ALA A 1 180 ? -6.059 -20.875 -4.035 1 96.38 180 ALA A CA 1
ATOM 1353 C C . ALA A 1 180 ? -7.395 -21.391 -4.574 1 96.38 180 ALA A C 1
ATOM 1355 O O . ALA A 1 180 ? -7.43 -22.281 -5.422 1 96.38 180 ALA A O 1
ATOM 1356 N N . ARG A 1 181 ? -8.438 -20.828 -4.113 1 95.12 181 ARG A N 1
ATOM 1357 C CA . ARG A 1 181 ? -9.766 -21.25 -4.543 1 95.12 181 ARG A CA 1
ATOM 1358 C C . ARG A 1 181 ? -10.008 -20.875 -6 1 95.12 181 ARG A C 1
ATOM 1360 O O . ARG A 1 181 ? -10.625 -21.641 -6.746 1 95.12 181 ARG A O 1
ATOM 1367 N N . GLU A 1 182 ? -9.625 -19.719 -6.418 1 93.38 182 GLU A N 1
ATOM 1368 C CA . GLU A 1 182 ? -9.789 -19.297 -7.805 1 93.38 182 GLU A CA 1
ATOM 1369 C C . GLU A 1 182 ? -9.047 -20.234 -8.758 1 93.38 182 GLU A C 1
ATOM 1371 O O . GLU A 1 182 ? -9.547 -20.547 -9.836 1 93.38 182 GLU A O 1
ATOM 1376 N N . LEU A 1 183 ? -7.875 -20.641 -8.359 1 93 183 LEU A N 1
ATOM 1377 C CA . LEU A 1 183 ? -7.113 -21.578 -9.172 1 93 183 LEU A CA 1
ATOM 1378 C C . LEU A 1 183 ? -7.836 -22.922 -9.273 1 93 183 LEU A C 1
ATOM 1380 O O . LEU A 1 183 ? -7.875 -23.531 -10.352 1 93 183 LEU A O 1
ATOM 1384 N N . ALA A 1 184 ? -8.391 -23.328 -8.18 1 93.06 184 ALA A N 1
ATOM 1385 C CA . ALA A 1 184 ? -9.18 -24.547 -8.203 1 93.06 184 ALA A CA 1
ATOM 1386 C C . ALA A 1 184 ? -10.398 -24.406 -9.117 1 93.06 184 ALA A C 1
ATOM 1388 O O . ALA A 1 184 ? -10.703 -25.297 -9.906 1 93.06 184 ALA A O 1
ATOM 1389 N N . ASP A 1 185 ? -11.023 -23.25 -9.008 1 90.88 185 ASP A N 1
ATOM 1390 C CA . ASP A 1 185 ? -12.195 -22.984 -9.844 1 90.88 185 ASP A CA 1
ATOM 1391 C C . ASP A 1 185 ? -11.82 -22.938 -11.32 1 90.88 185 ASP A C 1
ATOM 1393 O O . ASP A 1 185 ? -12.656 -23.219 -12.188 1 90.88 185 ASP A O 1
ATOM 1397 N N . ASP A 1 186 ? -10.617 -22.641 -11.609 1 87.69 186 ASP A N 1
ATOM 1398 C CA . ASP A 1 186 ? -10.141 -22.562 -12.992 1 87.69 186 ASP A CA 1
ATOM 1399 C C . ASP A 1 186 ? -9.688 -23.938 -13.484 1 87.69 186 ASP A C 1
ATOM 1401 O O . ASP A 1 186 ? -9.164 -24.062 -14.602 1 87.69 186 ASP A O 1
ATOM 1405 N N . GLY A 1 187 ? -9.75 -24.953 -12.688 1 88 187 GLY A N 1
ATOM 1406 C CA . GLY A 1 187 ? -9.539 -26.328 -13.141 1 88 187 GLY A CA 1
ATOM 1407 C C . GLY A 1 187 ? -8.219 -26.906 -12.672 1 88 187 GLY A C 1
ATOM 1408 O O . GLY A 1 187 ? -7.883 -28.047 -13.016 1 88 187 GLY A O 1
ATOM 1409 N N . GLU A 1 188 ? -7.574 -26.094 -11.883 1 88.44 188 GLU A N 1
ATOM 1410 C CA . GLU A 1 188 ? -6.32 -26.625 -11.352 1 88.44 188 GLU A CA 1
ATOM 1411 C C . GLU A 1 188 ? -6.566 -27.562 -10.18 1 88.44 188 GLU A C 1
ATOM 1413 O O . GLU A 1 188 ? -7.52 -27.375 -9.414 1 88.44 188 GLU A O 1
ATOM 1418 N N . ALA A 1 189 ? -5.699 -28.609 -10.172 1 89.81 189 ALA A N 1
ATOM 1419 C CA . ALA A 1 189 ? -5.75 -29.5 -9.008 1 89.81 189 ALA A CA 1
ATOM 1420 C C . ALA A 1 189 ? -5.016 -28.891 -7.82 1 89.81 189 ALA A C 1
ATOM 1422 O O . ALA A 1 189 ? -3.809 -29.078 -7.656 1 89.81 189 ALA A O 1
ATOM 1423 N N . VAL A 1 190 ? -5.75 -28.188 -6.988 1 91.81 190 VAL A N 1
ATOM 1424 C CA . VAL A 1 190 ? -5.16 -27.469 -5.863 1 91.81 190 VAL A CA 1
ATOM 1425 C C . VAL A 1 190 ? -5.52 -28.188 -4.555 1 91.81 190 VAL A C 1
ATOM 1427 O O . VAL A 1 190 ? -6.695 -28.406 -4.266 1 91.81 190 VAL A O 1
ATOM 1430 N N . ASP A 1 191 ? -4.453 -28.5 -3.836 1 93.19 191 ASP A N 1
ATOM 1431 C CA . ASP A 1 191 ? -4.668 -29.062 -2.508 1 93.19 191 ASP A CA 1
ATOM 1432 C C . ASP A 1 191 ? -5.328 -28.047 -1.579 1 93.19 191 ASP A C 1
ATOM 1434 O O . ASP A 1 191 ? -4.988 -26.875 -1.6 1 93.19 191 ASP A O 1
ATOM 1438 N N . SER A 1 192 ? -6.242 -28.578 -0.756 1 90.75 192 SER A N 1
ATOM 1439 C CA . SER A 1 192 ? -7.012 -27.719 0.133 1 90.75 192 SER A CA 1
ATOM 1440 C C . SER A 1 192 ? -6.113 -27.047 1.17 1 90.75 192 SER A C 1
ATOM 1442 O O . SER A 1 192 ? -6.504 -26.062 1.791 1 90.75 192 SER A O 1
ATOM 1444 N N . THR A 1 193 ? -4.906 -27.5 1.345 1 95.25 193 THR A N 1
ATOM 1445 C CA . THR A 1 193 ? -4.004 -26.984 2.369 1 95.25 193 THR A CA 1
ATOM 1446 C C . THR A 1 193 ? -3.219 -25.781 1.846 1 95.25 193 THR A C 1
ATOM 1448 O O . THR A 1 193 ? -2.596 -25.047 2.621 1 95.25 193 THR A O 1
ATOM 1451 N N . VAL A 1 194 ? -3.27 -25.547 0.585 1 97.38 194 VAL A N 1
ATOM 1452 C CA . VAL A 1 194 ? -2.426 -24.547 -0.047 1 97.38 194 VAL A CA 1
ATOM 1453 C C . VAL A 1 194 ? -2.758 -23.156 0.518 1 97.38 194 VAL A C 1
ATOM 1455 O O . VAL A 1 194 ? -1.858 -22.406 0.883 1 97.38 194 VAL A O 1
ATOM 1458 N N . GLY A 1 195 ? -4.047 -22.812 0.627 1 97.25 195 GLY A N 1
ATOM 1459 C CA . GLY A 1 195 ? -4.465 -21.531 1.15 1 97.25 195 GLY A CA 1
ATOM 1460 C C . GLY A 1 195 ? -3.939 -21.25 2.545 1 97.25 195 GLY A C 1
ATOM 1461 O O . GLY A 1 195 ? -3.148 -20.328 2.742 1 97.25 195 GLY A O 1
ATOM 1462 N N . PRO A 1 196 ? -4.234 -22.078 3.498 1 98.06 196 PRO A N 1
ATOM 1463 C CA . PRO A 1 196 ? -3.77 -21.891 4.875 1 98.06 196 PRO A CA 1
ATOM 1464 C C . PRO A 1 196 ? -2.248 -21.906 4.992 1 98.06 196 PRO A C 1
ATOM 1466 O O . PRO A 1 196 ? -1.676 -21.156 5.785 1 98.06 196 PRO A O 1
ATOM 1469 N N . GLU A 1 197 ? -1.625 -22.734 4.234 1 98.25 197 GLU A N 1
ATOM 1470 C CA . GLU A 1 197 ? -0.166 -22.766 4.246 1 98.25 197 GLU A CA 1
ATOM 1471 C C . GLU A 1 197 ? 0.42 -21.438 3.764 1 98.25 197 GLU A C 1
ATOM 1473 O O . GLU A 1 197 ? 1.355 -20.906 4.371 1 98.25 197 GLU A O 1
ATOM 1478 N N . ALA A 1 198 ? -0.131 -20.938 2.703 1 98.38 198 ALA A N 1
ATOM 1479 C CA . ALA A 1 198 ? 0.331 -19.656 2.178 1 98.38 198 ALA A CA 1
ATOM 1480 C C . ALA A 1 198 ? 0.123 -18.531 3.195 1 98.38 198 ALA A C 1
ATOM 1482 O O . ALA A 1 198 ? 0.981 -17.656 3.355 1 98.38 198 ALA A O 1
ATOM 1483 N N . VAL A 1 199 ? -0.998 -18.547 3.893 1 98.12 199 VAL A N 1
ATOM 1484 C CA . VAL A 1 199 ? -1.263 -17.547 4.93 1 98.12 199 VAL A CA 1
ATOM 1485 C C . VAL A 1 199 ? -0.176 -17.625 6 1 98.12 199 VAL A C 1
ATOM 1487 O O . VAL A 1 199 ? 0.428 -16.609 6.348 1 98.12 199 VAL A O 1
ATOM 1490 N N . ARG A 1 200 ? 0.111 -18.781 6.457 1 97.5 200 ARG A N 1
ATOM 1491 C CA . ARG A 1 200 ? 1.109 -18.953 7.508 1 97.5 200 ARG A CA 1
ATOM 1492 C C . ARG A 1 200 ? 2.475 -18.453 7.051 1 97.5 200 ARG A C 1
ATOM 1494 O O . ARG A 1 200 ? 3.137 -17.703 7.773 1 97.5 200 ARG A O 1
ATOM 1501 N N . ASN A 1 201 ? 2.879 -18.859 5.902 1 97.5 201 ASN A N 1
ATOM 1502 C CA . ASN A 1 201 ? 4.195 -18.484 5.395 1 97.5 201 ASN A CA 1
ATOM 1503 C C . ASN A 1 201 ? 4.332 -16.984 5.23 1 97.5 201 ASN A C 1
ATOM 1505 O O . ASN A 1 201 ? 5.32 -16.391 5.672 1 97.5 201 ASN A O 1
ATOM 1509 N N . THR A 1 202 ? 3.301 -16.406 4.645 1 97.5 202 THR A N 1
ATOM 1510 C CA . THR A 1 202 ? 3.416 -14.992 4.305 1 97.5 202 THR A CA 1
ATOM 1511 C C . THR A 1 202 ? 3.23 -14.125 5.543 1 97.5 202 THR A C 1
ATOM 1513 O O . THR A 1 202 ? 3.871 -13.078 5.676 1 97.5 202 THR A O 1
ATOM 1516 N N . GLN A 1 203 ? 2.463 -14.562 6.465 1 95.88 203 GLN A N 1
ATOM 1517 C CA . GLN A 1 203 ? 2.332 -13.812 7.711 1 95.88 203 GLN A CA 1
ATOM 1518 C C . GLN A 1 203 ? 3.613 -13.891 8.539 1 95.88 203 GLN A C 1
ATOM 1520 O O . GLN A 1 203 ? 3.967 -12.938 9.234 1 95.88 203 GLN A O 1
ATOM 1525 N N . THR A 1 204 ? 4.281 -14.977 8.43 1 94.75 204 THR A N 1
ATOM 1526 C CA . THR A 1 204 ? 5.559 -15.125 9.117 1 94.75 204 THR A CA 1
ATOM 1527 C C . THR A 1 204 ? 6.594 -14.156 8.555 1 94.75 204 THR A C 1
ATOM 1529 O O . THR A 1 204 ? 7.422 -13.625 9.297 1 94.75 204 THR A O 1
ATOM 1532 N N . ALA A 1 205 ? 6.508 -13.898 7.285 1 93 205 ALA A N 1
ATOM 1533 C CA . ALA A 1 205 ? 7.41 -12.938 6.648 1 93 205 ALA A CA 1
ATOM 1534 C C . ALA A 1 205 ? 7.238 -11.547 7.246 1 93 205 ALA A C 1
ATOM 1536 O O . ALA A 1 205 ? 8.188 -10.75 7.266 1 93 205 ALA A O 1
ATOM 1537 N N . TRP A 1 206 ? 6.059 -11.258 7.789 1 90.88 206 TRP A N 1
ATOM 1538 C CA . TRP A 1 206 ? 5.781 -9.961 8.383 1 90.88 206 TRP A CA 1
ATOM 1539 C C . TRP A 1 206 ? 6.133 -9.953 9.867 1 90.88 206 TRP A C 1
ATOM 1541 O O . TRP A 1 206 ? 6.398 -8.898 10.445 1 90.88 206 TRP A O 1
ATOM 1551 N N . LYS A 1 207 ? 5.996 -11.07 10.578 1 80.06 207 LYS A N 1
ATOM 1552 C CA . LYS A 1 207 ? 6.25 -11.156 12.016 1 80.06 207 LYS A CA 1
ATOM 1553 C C . LYS A 1 207 ? 7.746 -11.102 12.312 1 80.06 207 LYS A C 1
ATOM 1555 O O . LYS A 1 207 ? 8.156 -10.594 13.359 1 80.06 207 LYS A O 1
ATOM 1560 N N . ASN A 1 208 ? 8.492 -11.812 11.531 1 57.31 208 ASN A N 1
ATOM 1561 C CA . ASN A 1 208 ? 9.922 -11.789 11.812 1 57.31 208 ASN A CA 1
ATOM 1562 C C . ASN A 1 208 ? 10.469 -10.367 11.852 1 57.31 208 ASN A C 1
ATOM 1564 O O . ASN A 1 208 ? 11.523 -10.117 12.438 1 57.31 208 ASN A O 1
ATOM 1568 N N . GLU A 1 209 ? 9.812 -9.383 11.352 1 51.19 209 GLU A N 1
ATOM 1569 C CA . GLU A 1 209 ? 10.258 -8 11.453 1 51.19 209 GLU A CA 1
ATOM 1570 C C . GLU A 1 209 ? 9.703 -7.324 12.703 1 51.19 209 GLU A C 1
ATOM 1572 O O . GLU A 1 209 ? 10.367 -6.469 13.297 1 51.19 209 GLU A O 1
ATOM 1577 N N . VAL A 1 210 ? 8.461 -7.547 13 1 41.69 210 VAL A N 1
ATOM 1578 C CA . VAL A 1 210 ? 8.023 -6.91 14.242 1 41.69 210 VAL A CA 1
ATOM 1579 C C . VAL A 1 210 ? 8.891 -7.398 15.398 1 41.69 210 VAL A C 1
ATOM 1581 O O . VAL A 1 210 ? 9.117 -6.664 16.359 1 41.69 210 VAL A O 1
ATOM 1584 N N . VAL A 1 211 ? 9.336 -8.617 15.383 1 34.28 211 VAL A N 1
ATOM 1585 C CA . VAL A 1 211 ? 10.148 -9.094 16.5 1 34.28 211 VAL A CA 1
ATOM 1586 C C . VAL A 1 211 ? 11.531 -8.453 16.438 1 34.28 211 VAL A C 1
ATOM 1588 O O . VAL A 1 211 ? 12.336 -8.609 17.359 1 34.28 211 VAL A O 1
ATOM 1591 N N . ARG A 1 212 ? 11.961 -8.156 15.289 1 32.22 212 ARG A N 1
ATOM 1592 C CA . ARG A 1 212 ? 13.328 -7.656 15.391 1 32.22 212 ARG A CA 1
ATOM 1593 C C . ARG A 1 212 ? 13.367 -6.305 16.094 1 32.22 212 ARG A C 1
ATOM 1595 O O . ARG A 1 212 ? 14.438 -5.789 16.406 1 32.22 212 ARG A O 1
ATOM 1602 N N . ASN A 1 213 ? 12.344 -5.508 15.891 1 30.31 213 ASN A N 1
ATOM 1603 C CA . ASN A 1 213 ? 12.508 -4.246 16.594 1 30.31 213 ASN A CA 1
ATOM 1604 C C . ASN A 1 213 ? 12.383 -4.43 18.109 1 30.31 213 ASN A C 1
ATOM 1606 O O . ASN A 1 213 ? 12.352 -3.451 18.859 1 30.31 213 ASN A O 1
ATOM 1610 N N . HIS A 1 214 ? 11.773 -5.465 18.688 1 25.89 214 HIS A N 1
ATOM 1611 C CA . HIS A 1 214 ? 12 -5.547 20.125 1 25.89 214 HIS A CA 1
ATOM 1612 C C . HIS A 1 214 ? 13.273 -6.324 20.438 1 25.89 214 HIS A C 1
ATOM 1614 O O . HIS A 1 214 ? 13.531 -7.371 19.844 1 25.89 214 HIS A O 1
ATOM 1620 N N . MET B 1 1 ? 56.75 -34.688 -22.453 1 29.48 1 MET B N 1
ATOM 1621 C CA . MET B 1 1 ? 55.406 -34.969 -22.906 1 29.48 1 MET B CA 1
ATOM 1622 C C . MET B 1 1 ? 54.375 -34.656 -21.812 1 29.48 1 MET B C 1
ATOM 1624 O O . MET B 1 1 ? 54.469 -35.219 -20.719 1 29.48 1 MET B O 1
ATOM 1628 N N . PRO B 1 2 ? 53.875 -33.438 -21.703 1 34.38 2 PRO B N 1
ATOM 1629 C CA . PRO B 1 2 ? 53.156 -32.969 -20.5 1 34.38 2 PRO B CA 1
ATOM 1630 C C . PRO B 1 2 ? 51.844 -33.719 -20.25 1 34.38 2 PRO B C 1
ATOM 1632 O O . PRO B 1 2 ? 51.25 -34.25 -21.188 1 34.38 2 PRO B O 1
ATOM 1635 N N . TYR B 1 3 ? 51.781 -34.5 -19.172 1 32.44 3 TYR B N 1
ATOM 1636 C CA . TYR B 1 3 ? 50.656 -35.281 -18.656 1 32.44 3 TYR B CA 1
ATOM 1637 C C . TYR B 1 3 ? 49.375 -34.438 -18.641 1 32.44 3 TYR B C 1
ATOM 1639 O O . TYR B 1 3 ? 49.281 -33.469 -17.922 1 32.44 3 TYR B O 1
ATOM 1647 N N . ARG B 1 4 ? 48.625 -34.312 -19.797 1 35.94 4 ARG B N 1
ATOM 1648 C CA . ARG B 1 4 ? 47.344 -33.656 -19.906 1 35.94 4 ARG B CA 1
ATOM 1649 C C . ARG B 1 4 ? 46.281 -34.438 -19.141 1 35.94 4 ARG B C 1
ATOM 1651 O O . ARG B 1 4 ? 46 -35.594 -19.422 1 35.94 4 ARG B O 1
ATOM 1658 N N . PRO B 1 5 ? 46.156 -34.188 -17.797 1 30.58 5 PRO B N 1
ATOM 1659 C CA . PRO B 1 5 ? 45.156 -35 -17.125 1 30.58 5 PRO B CA 1
ATOM 1660 C C . PRO B 1 5 ? 43.812 -35.031 -17.875 1 30.58 5 PRO B C 1
ATOM 1662 O O . PRO B 1 5 ? 43.438 -34.062 -18.516 1 30.58 5 PRO B O 1
ATOM 1665 N N . ASP B 1 6 ? 43.375 -36.188 -18.344 1 29.73 6 ASP B N 1
ATOM 1666 C CA . ASP B 1 6 ? 42.156 -36.5 -19.062 1 29.73 6 ASP B CA 1
ATOM 1667 C C . ASP B 1 6 ? 40.906 -36.125 -18.234 1 29.73 6 ASP B C 1
ATOM 1669 O O . ASP B 1 6 ? 40.625 -36.781 -17.234 1 29.73 6 ASP B O 1
ATOM 1673 N N . TRP B 1 7 ? 40.75 -34.875 -17.844 1 28.94 7 TRP B N 1
ATOM 1674 C CA . TRP B 1 7 ? 39.562 -34.5 -17.094 1 28.94 7 TRP B CA 1
ATOM 1675 C C . TRP B 1 7 ? 38.312 -35 -17.797 1 28.94 7 TRP B C 1
ATOM 1677 O O . TRP B 1 7 ? 37.969 -34.5 -18.875 1 28.94 7 TRP B O 1
ATOM 1687 N N . THR B 1 8 ? 38.062 -36.25 -17.891 1 31.64 8 THR B N 1
ATOM 1688 C CA . THR B 1 8 ? 36.812 -36.844 -18.375 1 31.64 8 THR B CA 1
ATOM 1689 C C . THR B 1 8 ? 35.625 -36.188 -17.703 1 31.64 8 THR B C 1
ATOM 1691 O O . THR B 1 8 ? 35.469 -36.25 -16.484 1 31.64 8 THR B O 1
ATOM 1694 N N . GLY B 1 9 ? 35.25 -35.031 -18.094 1 29.03 9 GLY B N 1
ATOM 1695 C CA . GLY B 1 9 ? 34.125 -34.188 -17.688 1 29.03 9 GLY B CA 1
ATOM 1696 C C . GLY B 1 9 ? 32.812 -34.969 -17.562 1 29.03 9 GLY B C 1
ATOM 1697 O O . GLY B 1 9 ? 32.281 -35.438 -18.562 1 29.03 9 GLY B O 1
ATOM 1698 N N . ARG B 1 10 ? 32.719 -35.781 -16.516 1 36.81 10 ARG B N 1
ATOM 1699 C CA . ARG B 1 10 ? 31.453 -36.5 -16.297 1 36.81 10 ARG B CA 1
ATOM 1700 C C . ARG B 1 10 ? 30.25 -35.594 -16.594 1 36.81 10 ARG B C 1
ATOM 1702 O O . ARG B 1 10 ? 30.219 -34.438 -16.188 1 36.81 10 ARG B O 1
ATOM 1709 N N . PRO B 1 11 ? 29.422 -35.938 -17.562 1 30.41 11 PRO B N 1
ATOM 1710 C CA . PRO B 1 11 ? 28.25 -35.156 -17.938 1 30.41 11 PRO B CA 1
ATOM 1711 C C . PRO B 1 11 ? 27.359 -34.812 -16.75 1 30.41 11 PRO B C 1
ATOM 1713 O O . PRO B 1 11 ? 27.156 -35.688 -15.875 1 30.41 11 PRO B O 1
ATOM 1716 N N . LEU B 1 12 ? 27.328 -33.625 -16.203 1 33.5 12 LEU B N 1
ATOM 1717 C CA . LEU B 1 12 ? 26.422 -33.219 -15.148 1 33.5 12 LEU B CA 1
ATOM 1718 C C . LEU B 1 12 ? 25.062 -33.938 -15.305 1 33.5 12 LEU B C 1
ATOM 1720 O O . LEU B 1 12 ? 24.516 -34 -16.406 1 33.5 12 LEU B O 1
ATOM 1724 N N . GLU B 1 13 ? 24.734 -34.938 -14.664 1 33.22 13 GLU B N 1
ATOM 1725 C CA . GLU B 1 13 ? 23.422 -35.562 -14.555 1 33.22 13 GLU B CA 1
ATOM 1726 C C . GLU B 1 13 ? 22.312 -34.531 -14.688 1 33.22 13 GLU B C 1
ATOM 1728 O O . GLU B 1 13 ? 22.438 -33.406 -14.172 1 33.22 13 GLU B O 1
ATOM 1733 N N . LYS B 1 14 ? 21.5 -34.562 -15.688 1 37.03 14 LYS B N 1
ATOM 1734 C CA . LYS B 1 14 ? 20.312 -33.812 -16.062 1 37.03 14 LYS B CA 1
ATOM 1735 C C . LYS B 1 14 ? 19.5 -33.406 -14.82 1 37.03 14 LYS B C 1
ATOM 1737 O O . LYS B 1 14 ? 19 -34.281 -14.109 1 37.03 14 LYS B O 1
ATOM 1742 N N . VAL B 1 15 ? 19.844 -32.625 -13.891 1 34.75 15 VAL B N 1
ATOM 1743 C CA . VAL B 1 15 ? 18.922 -32 -12.938 1 34.75 15 VAL B CA 1
ATOM 1744 C C . VAL B 1 15 ? 17.531 -31.906 -13.547 1 34.75 15 VAL B C 1
ATOM 1746 O O . VAL B 1 15 ? 17.328 -31.203 -14.539 1 34.75 15 VAL B O 1
ATOM 1749 N N . SER B 1 16 ? 16.719 -32.875 -13.695 1 37.12 16 SER B N 1
ATOM 1750 C CA . SER B 1 16 ? 15.312 -32.969 -14.102 1 37.12 16 SER B CA 1
ATOM 1751 C C . SER B 1 16 ? 14.547 -31.688 -13.75 1 37.12 16 SER B C 1
ATOM 1753 O O . SER B 1 16 ? 14.484 -31.297 -12.586 1 37.12 16 SER B O 1
ATOM 1755 N N . THR B 1 17 ? 14.57 -30.516 -14.383 1 40.84 17 THR B N 1
ATOM 1756 C CA . THR B 1 17 ? 14.156 -29.125 -14.211 1 40.84 17 THR B CA 1
ATOM 1757 C C . THR B 1 17 ? 12.727 -29.047 -13.672 1 40.84 17 THR B C 1
ATOM 1759 O O . THR B 1 17 ? 11.875 -29.844 -14.055 1 40.84 17 THR B O 1
ATOM 1762 N N . VAL B 1 18 ? 12.469 -28.703 -12.398 1 43.78 18 VAL B N 1
ATOM 1763 C CA . VAL B 1 18 ? 11.203 -28.281 -11.812 1 43.78 18 VAL B CA 1
ATOM 1764 C C . VAL B 1 18 ? 10.25 -27.812 -12.906 1 43.78 18 VAL B C 1
ATOM 1766 O O . VAL B 1 18 ? 9.031 -27.906 -12.758 1 43.78 18 VAL B O 1
ATOM 1769 N N . ALA B 1 19 ? 10.711 -27.125 -14.016 1 51.19 19 ALA B N 1
ATOM 1770 C CA . ALA B 1 19 ? 9.898 -26.812 -15.188 1 51.19 19 ALA B CA 1
ATOM 1771 C C . ALA B 1 19 ? 9.219 -28.047 -15.742 1 51.19 19 ALA B C 1
ATOM 1773 O O . ALA B 1 19 ? 8.141 -27.969 -16.328 1 51.19 19 ALA B O 1
ATOM 1774 N N . ASP B 1 20 ? 9.773 -29.125 -15.414 1 55.72 20 ASP B N 1
ATOM 1775 C CA . ASP B 1 20 ? 9.344 -30.328 -16.109 1 55.72 20 ASP B CA 1
ATOM 1776 C C . ASP B 1 20 ? 7.984 -30.797 -15.602 1 55.72 20 ASP B C 1
ATOM 1778 O O . ASP B 1 20 ? 7.227 -31.438 -16.328 1 55.72 20 ASP B O 1
ATOM 1782 N N . SER B 1 21 ? 7.605 -30.281 -14.312 1 71 21 SER B N 1
ATOM 1783 C CA . SER B 1 21 ? 6.375 -30.891 -13.797 1 71 21 SER B CA 1
ATOM 1784 C C . SER B 1 21 ? 5.172 -29.984 -14.07 1 71 21 SER B C 1
ATOM 1786 O O . SER B 1 21 ? 4.027 -30.406 -13.883 1 71 21 SER B O 1
ATOM 1788 N N . LEU B 1 22 ? 5.469 -28.812 -14.734 1 85.5 22 LEU B N 1
ATOM 1789 C CA . LEU B 1 22 ? 4.352 -27.922 -15.031 1 85.5 22 LEU B CA 1
ATOM 1790 C C . LEU B 1 22 ? 3.797 -28.188 -16.422 1 85.5 22 LEU B C 1
ATOM 1792 O O . LEU B 1 22 ? 4.559 -28.391 -17.375 1 85.5 22 LEU B O 1
ATOM 1796 N N . ASN B 1 23 ? 2.555 -28.297 -16.5 1 87.62 23 ASN B N 1
ATOM 1797 C CA . ASN B 1 23 ? 1.985 -28.328 -17.844 1 87.62 23 ASN B CA 1
ATOM 1798 C C . ASN B 1 23 ? 2.008 -26.953 -18.5 1 87.62 23 ASN B C 1
ATOM 1800 O O . ASN B 1 23 ? 2.439 -25.969 -17.891 1 87.62 23 ASN B O 1
ATOM 1804 N N . SER B 1 24 ? 1.59 -26.938 -19.75 1 86.69 24 SER B N 1
ATOM 1805 C CA . SER B 1 24 ? 1.713 -25.719 -20.547 1 86.69 24 SER B CA 1
ATOM 1806 C C . SER B 1 24 ? 0.892 -24.594 -19.938 1 86.69 24 SER B C 1
ATOM 1808 O O . SER B 1 24 ? 1.339 -23.438 -19.922 1 86.69 24 SER B O 1
ATOM 1810 N N . GLN B 1 25 ? -0.249 -24.859 -19.453 1 85.19 25 GLN B N 1
ATOM 1811 C CA . GLN B 1 25 ? -1.122 -23.844 -18.875 1 85.19 25 GLN B CA 1
ATOM 1812 C C . GLN B 1 25 ? -0.543 -23.297 -17.578 1 85.19 25 GLN B C 1
ATOM 1814 O O . GLN B 1 25 ? -0.57 -22.094 -17.328 1 85.19 25 GLN B O 1
ATOM 1819 N N . GLN B 1 26 ? -0.067 -24.188 -16.812 1 89.75 26 GLN B N 1
ATOM 1820 C CA . GLN B 1 26 ? 0.547 -23.797 -15.547 1 89.75 26 GLN B CA 1
ATOM 1821 C C . GLN B 1 26 ? 1.781 -22.938 -15.773 1 89.75 26 GLN B C 1
ATOM 1823 O O . GLN B 1 26 ? 1.969 -21.922 -15.102 1 89.75 26 GLN B O 1
ATOM 1828 N N . ARG B 1 27 ? 2.553 -23.312 -16.719 1 90.38 27 ARG B N 1
ATOM 1829 C CA . ARG B 1 27 ? 3.75 -22.547 -17.062 1 90.38 27 ARG B CA 1
ATOM 1830 C C . ARG B 1 27 ? 3.387 -21.141 -17.547 1 90.38 27 ARG B C 1
ATOM 1832 O O . ARG B 1 27 ? 4.012 -20.156 -17.141 1 90.38 27 ARG B O 1
ATOM 1839 N N . SER B 1 28 ? 2.41 -21.062 -18.344 1 86.06 28 SER B N 1
ATOM 1840 C CA . SER B 1 28 ? 1.971 -19.766 -18.875 1 86.06 28 SER B CA 1
ATOM 1841 C C . SER B 1 28 ? 1.475 -18.859 -17.75 1 86.06 28 SER B C 1
ATOM 1843 O O . SER B 1 28 ? 1.756 -17.656 -17.734 1 86.06 28 SER B O 1
ATOM 1845 N N . THR B 1 29 ? 0.739 -19.453 -16.844 1 86.12 29 THR B N 1
ATOM 1846 C CA . THR B 1 29 ? 0.236 -18.703 -15.695 1 86.12 29 THR B CA 1
ATOM 1847 C C . THR B 1 29 ? 1.389 -18.141 -14.867 1 86.12 29 THR B C 1
ATOM 1849 O O . THR B 1 29 ? 1.391 -16.953 -14.523 1 86.12 29 THR B O 1
ATOM 1852 N N . LEU B 1 30 ? 2.352 -18.969 -14.609 1 90.88 30 LEU B N 1
ATOM 1853 C CA . LEU B 1 30 ? 3.49 -18.531 -13.805 1 90.88 30 LEU B CA 1
ATOM 1854 C C . LEU B 1 30 ? 4.332 -17.516 -14.562 1 90.88 30 LEU B C 1
ATOM 1856 O O . LEU B 1 30 ? 4.809 -16.531 -13.977 1 90.88 30 LEU B O 1
ATOM 1860 N N . GLN B 1 31 ? 4.52 -17.703 -15.844 1 88.12 31 GLN B N 1
ATOM 1861 C CA . GLN B 1 31 ? 5.266 -16.734 -16.656 1 88.12 31 GLN B CA 1
ATOM 1862 C C . GLN B 1 31 ? 4.613 -15.352 -16.609 1 88.12 31 GLN B C 1
ATOM 1864 O O . GLN B 1 31 ? 5.297 -14.344 -16.453 1 88.12 31 GLN B O 1
ATOM 1869 N N . ASN B 1 32 ? 3.357 -15.375 -16.719 1 83.69 32 ASN B N 1
ATOM 1870 C CA . ASN B 1 32 ? 2.631 -14.109 -16.703 1 83.69 32 ASN B CA 1
ATOM 1871 C C . ASN B 1 32 ? 2.756 -13.398 -15.367 1 83.69 32 ASN B C 1
ATOM 1873 O O . ASN B 1 32 ? 3.021 -12.195 -15.312 1 83.69 32 ASN B O 1
ATOM 1877 N N . TYR B 1 33 ? 2.594 -14.148 -14.352 1 86.25 33 TYR B N 1
ATOM 1878 C CA . TYR B 1 33 ? 2.639 -13.555 -13.023 1 86.25 33 TYR B CA 1
ATOM 1879 C C . TYR B 1 33 ? 4.051 -13.094 -12.68 1 86.25 33 TYR B C 1
ATOM 1881 O O . TYR B 1 33 ? 4.238 -11.977 -12.18 1 86.25 33 TYR B O 1
ATOM 1889 N N . VAL B 1 34 ? 4.984 -13.922 -12.898 1 90.38 34 VAL B N 1
ATOM 1890 C CA . VAL B 1 34 ? 6.375 -13.555 -12.648 1 90.38 34 VAL B CA 1
ATOM 1891 C C . VAL B 1 34 ? 6.758 -12.352 -13.516 1 90.38 34 VAL B C 1
ATOM 1893 O O . VAL B 1 34 ? 7.453 -11.445 -13.055 1 90.38 34 VAL B O 1
ATOM 1896 N N . GLY B 1 35 ? 6.328 -12.383 -14.734 1 85.75 35 GLY B N 1
ATOM 1897 C CA . GLY B 1 35 ? 6.559 -11.242 -15.602 1 85.75 35 GLY B CA 1
ATOM 1898 C C . GLY B 1 35 ? 5.977 -9.953 -15.062 1 85.75 35 GLY B C 1
ATOM 1899 O O . GLY B 1 35 ? 6.594 -8.891 -15.18 1 85.75 35 GLY B O 1
ATOM 1900 N N . ASP B 1 36 ? 4.805 -10 -14.445 1 81.56 36 ASP B N 1
ATOM 1901 C CA . ASP B 1 36 ? 4.168 -8.844 -13.828 1 81.56 36 ASP B CA 1
ATOM 1902 C C . ASP B 1 36 ? 4.996 -8.312 -12.664 1 81.56 36 ASP B C 1
ATOM 1904 O O . ASP B 1 36 ? 5.16 -7.102 -12.508 1 81.56 36 ASP B O 1
ATOM 1908 N N . MET B 1 37 ? 5.449 -9.227 -11.875 1 88.62 37 MET B N 1
ATOM 1909 C CA . MET B 1 37 ? 6.262 -8.82 -10.734 1 88.62 37 MET B CA 1
ATOM 1910 C C . MET B 1 37 ? 7.57 -8.188 -11.195 1 88.62 37 MET B C 1
ATOM 1912 O O . MET B 1 37 ? 8.023 -7.199 -10.617 1 88.62 37 MET B O 1
ATOM 1916 N N . LEU B 1 38 ? 8.156 -8.727 -12.18 1 88.88 38 LEU B N 1
ATOM 1917 C CA . LEU B 1 38 ? 9.391 -8.18 -12.734 1 88.88 38 LEU B CA 1
ATOM 1918 C C . LEU 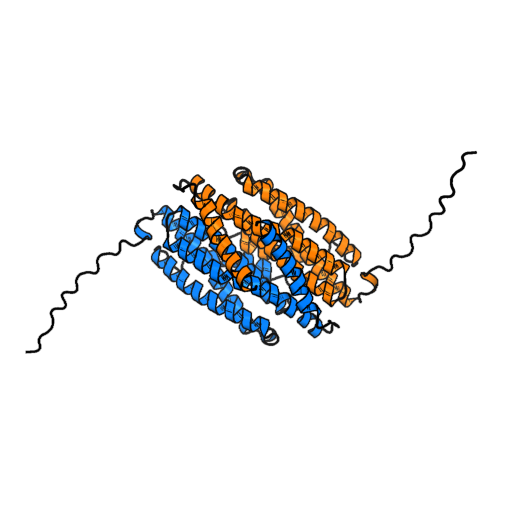B 1 38 ? 9.188 -6.758 -13.242 1 88.88 38 LEU B C 1
ATOM 1920 O O . LEU B 1 38 ? 9.992 -5.867 -12.953 1 88.88 38 LEU B O 1
ATOM 1924 N N . ALA B 1 39 ? 8.148 -6.582 -13.961 1 82.62 39 ALA B N 1
ATOM 1925 C CA . ALA B 1 39 ? 7.848 -5.254 -14.484 1 82.62 39 ALA B CA 1
ATOM 1926 C C . ALA B 1 39 ? 7.656 -4.246 -13.359 1 82.62 39 ALA B C 1
ATOM 1928 O O . ALA B 1 39 ? 8.164 -3.123 -13.43 1 82.62 39 ALA B O 1
ATOM 1929 N N . LEU B 1 40 ? 6.918 -4.617 -12.352 1 83 40 LEU B N 1
ATOM 1930 C CA . LEU B 1 40 ? 6.68 -3.742 -11.211 1 83 40 LEU B CA 1
ATOM 1931 C C . LEU B 1 40 ? 7.988 -3.379 -10.516 1 83 40 LEU B C 1
ATOM 1933 O O . LEU B 1 40 ? 8.242 -2.207 -10.234 1 83 40 LEU B O 1
ATOM 1937 N N . GLU B 1 41 ? 8.773 -4.363 -10.281 1 90.88 41 GLU B N 1
ATOM 1938 C CA . GLU B 1 41 ? 10.008 -4.109 -9.547 1 90.88 41 GLU B CA 1
ATOM 1939 C C . GLU B 1 41 ? 10.992 -3.291 -10.375 1 90.88 41 GLU B C 1
ATOM 1941 O O . GLU B 1 41 ? 11.734 -2.471 -9.836 1 90.88 41 GLU B O 1
ATOM 1946 N N . LYS B 1 42 ? 11 -3.484 -11.68 1 86.75 42 LYS B N 1
ATOM 1947 C CA . LYS B 1 42 ? 11.828 -2.637 -12.531 1 86.75 42 LYS B CA 1
ATOM 1948 C C . LYS B 1 42 ? 11.375 -1.18 -12.461 1 86.75 42 LYS B C 1
ATOM 1950 O O . LYS B 1 42 ? 12.211 -0.269 -12.414 1 86.75 42 LYS B O 1
ATOM 1955 N N . HIS B 1 43 ? 10.141 -1.087 -12.453 1 82.44 43 HIS B N 1
ATOM 1956 C CA . HIS B 1 43 ? 9.602 0.261 -12.336 1 82.44 43 HIS B CA 1
ATOM 1957 C C . HIS B 1 43 ? 9.992 0.905 -11.008 1 82.44 43 HIS B C 1
ATOM 1959 O O . HIS B 1 43 ? 10.422 2.061 -10.977 1 82.44 43 HIS B O 1
ATOM 1965 N N . LEU B 1 44 ? 9.797 0.228 -9.945 1 87.94 44 LEU B N 1
ATOM 1966 C CA . LEU B 1 44 ? 10.141 0.75 -8.625 1 87.94 44 LEU B CA 1
ATOM 1967 C C . LEU B 1 44 ? 11.641 1.04 -8.531 1 87.94 44 LEU B C 1
ATOM 1969 O O . LEU B 1 44 ? 12.047 2.033 -7.922 1 87.94 44 LEU B O 1
ATOM 1973 N N . LEU B 1 45 ? 12.406 0.154 -9.125 1 91.88 45 LEU B N 1
ATOM 1974 C CA . LEU B 1 45 ? 13.852 0.345 -9.117 1 91.88 45 LEU B CA 1
ATOM 1975 C C . LEU B 1 45 ? 14.234 1.641 -9.828 1 91.88 45 LEU B C 1
ATOM 1977 O O . LEU B 1 45 ? 15.055 2.412 -9.32 1 91.88 45 LEU B O 1
ATOM 1981 N N . GLU B 1 46 ? 13.648 1.849 -10.938 1 87.25 46 GLU B N 1
ATOM 1982 C CA . GLU B 1 46 ? 13.93 3.084 -11.664 1 87.25 46 GLU B CA 1
ATOM 1983 C C . GLU B 1 46 ? 13.5 4.309 -10.859 1 87.25 46 GLU B C 1
ATOM 1985 O O . GLU B 1 46 ? 14.211 5.316 -10.828 1 87.25 46 GLU B O 1
ATOM 1990 N N . ALA B 1 47 ? 12.367 4.195 -10.227 1 83.56 47 ALA B N 1
ATOM 1991 C CA . ALA B 1 47 ? 11.867 5.309 -9.422 1 83.56 47 ALA B CA 1
ATOM 1992 C C . ALA B 1 47 ? 12.836 5.641 -8.289 1 83.56 47 ALA B C 1
ATOM 1994 O O . ALA B 1 47 ? 13.148 6.809 -8.055 1 83.56 47 ALA B O 1
ATOM 1995 N N . VAL B 1 48 ? 13.344 4.652 -7.609 1 92.94 48 VAL B N 1
ATOM 1996 C CA . VAL B 1 48 ? 14.195 4.906 -6.445 1 92.94 48 VAL B CA 1
ATOM 1997 C C . VAL B 1 48 ? 15.562 5.391 -6.906 1 92.94 48 VAL B C 1
ATOM 1999 O O . VAL B 1 48 ? 16.203 6.195 -6.223 1 92.94 48 VAL B O 1
ATOM 2002 N N . LYS B 1 49 ? 16.031 4.984 -8.094 1 92.5 49 LYS B N 1
ATOM 2003 C CA . LYS B 1 49 ? 17.266 5.527 -8.656 1 92.5 49 LYS B CA 1
ATOM 2004 C C . LYS B 1 49 ? 17.156 7.027 -8.898 1 92.5 49 LYS B C 1
ATOM 2006 O O . LYS B 1 49 ? 18.062 7.793 -8.562 1 92.5 49 LYS B O 1
ATOM 2011 N N . HIS B 1 50 ? 16.062 7.383 -9.438 1 88.38 50 HIS B N 1
ATOM 2012 C CA . HIS B 1 50 ? 15.812 8.797 -9.68 1 88.38 50 HIS B CA 1
ATOM 2013 C C . HIS B 1 50 ? 15.727 9.578 -8.375 1 88.38 50 HIS B C 1
ATOM 2015 O O . HIS B 1 50 ? 16.203 10.711 -8.281 1 88.38 50 HIS B O 1
ATOM 2021 N N . GLN B 1 51 ? 15.148 9 -7.398 1 91.12 51 GLN B N 1
ATOM 2022 C CA . GLN B 1 51 ? 15.008 9.641 -6.098 1 91.12 51 GLN B CA 1
ATOM 2023 C C . GLN B 1 51 ? 16.375 9.859 -5.441 1 91.12 51 GLN B C 1
ATOM 2025 O O . GLN B 1 51 ? 16.594 10.883 -4.793 1 91.12 51 GLN B O 1
ATOM 2030 N N . ARG B 1 52 ? 17.203 8.914 -5.59 1 90.69 52 ARG B N 1
ATOM 2031 C CA . ARG B 1 52 ? 18.547 9.016 -4.996 1 90.69 52 ARG B CA 1
ATOM 2032 C C . ARG B 1 52 ? 19.328 10.18 -5.594 1 90.69 52 ARG B C 1
ATOM 2034 O O . ARG B 1 52 ? 20.172 10.766 -4.93 1 90.69 52 ARG B O 1
ATOM 2041 N N . GLU B 1 53 ? 18.969 10.547 -6.801 1 88.25 53 GLU B N 1
ATOM 2042 C CA . GLU B 1 53 ? 19.656 11.633 -7.496 1 88.25 53 GLU B CA 1
ATOM 2043 C C . GLU B 1 53 ? 19 12.977 -7.199 1 88.25 53 GLU B C 1
ATOM 2045 O O . GLU B 1 53 ? 19.547 14.023 -7.57 1 88.25 53 GLU B O 1
ATOM 2050 N N . ASP B 1 54 ? 17.922 12.859 -6.543 1 86.69 54 ASP B N 1
ATOM 2051 C CA . ASP B 1 54 ? 17.203 14.086 -6.227 1 86.69 54 ASP B CA 1
ATOM 2052 C C . ASP B 1 54 ? 17.938 14.891 -5.148 1 86.69 54 ASP B C 1
ATOM 2054 O O . ASP B 1 54 ? 18.234 14.359 -4.078 1 86.69 54 ASP B O 1
ATOM 2058 N N . GLU B 1 55 ? 18.109 16.156 -5.387 1 83.5 55 GLU B N 1
ATOM 2059 C CA . GLU B 1 55 ? 18.859 17.031 -4.48 1 83.5 55 GLU B CA 1
ATOM 2060 C C . GLU B 1 55 ? 18.125 17.203 -3.156 1 83.5 55 GLU B C 1
ATOM 2062 O O . GLU B 1 55 ? 18.766 17.344 -2.104 1 83.5 55 GLU B O 1
ATOM 2067 N N . ASN B 1 56 ? 16.891 17.234 -3.158 1 85 56 ASN B N 1
ATOM 2068 C CA . ASN B 1 56 ? 16.125 17.406 -1.931 1 85 56 ASN B CA 1
ATOM 2069 C C . ASN B 1 56 ? 16.266 16.188 -1.01 1 85 56 ASN B C 1
ATOM 2071 O O . ASN B 1 56 ? 16.266 16.344 0.214 1 85 56 ASN B O 1
ATOM 2075 N N . ALA B 1 57 ? 16.344 15.094 -1.586 1 87.06 57 ALA B N 1
ATOM 2076 C CA . ALA B 1 57 ? 16.453 13.883 -0.785 1 87.06 57 ALA B CA 1
ATOM 2077 C C . ALA B 1 57 ? 17.734 13.883 0.042 1 87.06 57 ALA B C 1
ATOM 2079 O O . ALA B 1 57 ? 17.766 13.344 1.153 1 87.06 57 ALA B O 1
ATOM 2080 N N . ASN B 1 58 ? 18.688 14.516 -0.446 1 87.12 58 ASN B N 1
ATOM 2081 C CA . ASN B 1 58 ? 20 14.523 0.217 1 87.12 58 ASN B CA 1
ATOM 2082 C C . ASN B 1 58 ? 19.953 15.328 1.515 1 87.12 58 ASN B C 1
ATOM 2084 O O . ASN B 1 58 ? 20.828 15.188 2.367 1 87.12 58 ASN B O 1
ATOM 2088 N N . ARG B 1 59 ? 18.922 16.109 1.653 1 89.81 59 ARG B N 1
ATOM 2089 C CA . ARG B 1 59 ? 18.766 16.906 2.865 1 89.81 59 ARG B CA 1
ATOM 2090 C C . ARG B 1 59 ? 18.266 16.047 4.023 1 89.81 59 ARG B C 1
ATOM 2092 O O . ARG B 1 59 ? 18.344 16.469 5.184 1 89.81 59 ARG B O 1
ATOM 2099 N N . TYR B 1 60 ? 17.828 14.906 3.68 1 94.56 60 TYR B N 1
ATOM 2100 C CA . TYR B 1 60 ? 17.25 14.016 4.676 1 94.56 60 TYR B CA 1
ATOM 2101 C C . TYR B 1 60 ? 17.984 12.68 4.707 1 94.56 60 TYR B C 1
ATOM 2103 O O . TYR B 1 60 ? 17.625 11.742 3.996 1 94.56 60 TYR B O 1
ATOM 2111 N N . ALA B 1 61 ? 18.953 12.586 5.582 1 93.44 61 ALA B N 1
ATOM 2112 C CA . ALA B 1 61 ? 19.859 11.445 5.609 1 93.44 61 ALA B CA 1
ATOM 2113 C C . ALA B 1 61 ? 19.094 10.141 5.812 1 93.44 61 ALA B C 1
ATOM 2115 O O . ALA B 1 61 ? 19.422 9.125 5.195 1 93.44 61 ALA B O 1
ATOM 2116 N N . GLU B 1 62 ? 18.125 10.148 6.664 1 94.69 62 GLU B N 1
ATOM 2117 C CA . GLU B 1 62 ? 17.344 8.938 6.922 1 94.69 62 GLU B CA 1
ATOM 2118 C C . GLU B 1 62 ? 16.609 8.477 5.664 1 94.69 62 GLU B C 1
ATOM 2120 O O . GLU B 1 62 ? 16.516 7.277 5.402 1 94.69 62 GLU B O 1
ATOM 2125 N N . ALA B 1 63 ? 16.109 9.43 4.91 1 95.94 63 ALA B N 1
ATOM 2126 C CA . ALA B 1 63 ? 15.367 9.094 3.695 1 95.94 63 ALA B CA 1
ATOM 2127 C C . ALA B 1 63 ? 16.297 8.539 2.619 1 95.94 63 ALA B C 1
ATOM 2129 O O . ALA B 1 63 ? 16 7.512 2.006 1 95.94 63 ALA B O 1
ATOM 2130 N N . ILE B 1 64 ? 17.453 9.195 2.453 1 95.5 64 ILE B N 1
ATOM 2131 C CA . ILE B 1 64 ? 18.344 8.797 1.371 1 95.5 64 ILE B CA 1
ATOM 2132 C C . ILE B 1 64 ? 18.953 7.43 1.686 1 95.5 64 ILE B C 1
ATOM 2134 O O . ILE B 1 64 ? 19.156 6.613 0.786 1 95.5 64 ILE B O 1
ATOM 2138 N N . ASN B 1 65 ? 19.25 7.188 2.889 1 96.69 65 ASN B N 1
ATOM 2139 C CA . ASN B 1 65 ? 19.75 5.879 3.289 1 96.69 65 ASN B CA 1
ATOM 2140 C C . ASN B 1 65 ? 18.719 4.777 3.039 1 96.69 65 ASN B C 1
ATOM 2142 O O . ASN B 1 65 ? 19.062 3.713 2.521 1 96.69 65 ASN B O 1
ATOM 2146 N N . LEU B 1 66 ? 17.531 5.031 3.406 1 97.88 66 LEU B N 1
ATOM 2147 C CA . LEU B 1 66 ? 16.469 4.059 3.225 1 97.88 66 LEU B CA 1
ATOM 2148 C C . LEU B 1 66 ? 16.203 3.803 1.742 1 97.88 66 LEU B C 1
ATOM 2150 O O . LEU B 1 66 ? 16.047 2.654 1.324 1 97.88 66 LEU B O 1
ATOM 2154 N N . ILE B 1 67 ? 16.172 4.859 0.971 1 97.19 67 ILE B N 1
ATOM 2155 C CA . ILE B 1 67 ? 15.992 4.723 -0.47 1 97.19 67 ILE B CA 1
ATOM 2156 C C . ILE B 1 67 ? 17.125 3.889 -1.059 1 97.19 67 ILE B C 1
ATOM 2158 O O . ILE B 1 67 ? 16.906 3.059 -1.944 1 97.19 67 ILE B O 1
ATOM 2162 N N . GLY B 1 68 ? 18.312 4.078 -0.545 1 97.62 68 GLY B N 1
ATOM 2163 C CA . GLY B 1 68 ? 19.438 3.262 -0.966 1 97.62 68 GLY B CA 1
ATOM 2164 C C . GLY B 1 68 ? 19.266 1.791 -0.633 1 97.62 68 GLY B C 1
ATOM 2165 O O . GLY B 1 68 ? 19.594 0.923 -1.447 1 97.62 68 GLY B O 1
ATOM 2166 N N . LYS B 1 69 ? 18.797 1.482 0.537 1 98.19 69 LYS B N 1
ATOM 2167 C CA . LYS B 1 69 ? 18.531 0.101 0.92 1 98.19 69 LYS B CA 1
ATOM 2168 C C . LYS B 1 69 ? 17.5 -0.535 -0.02 1 98.19 69 LYS B C 1
ATOM 2170 O O . LYS B 1 69 ? 17.672 -1.68 -0.444 1 98.19 69 LYS B O 1
ATOM 2175 N N . ILE B 1 70 ? 16.453 0.254 -0.301 1 98.44 70 ILE B N 1
ATOM 2176 C CA . ILE B 1 70 ? 15.398 -0.229 -1.186 1 98.44 70 ILE B CA 1
ATOM 2177 C C . ILE B 1 70 ? 15.984 -0.544 -2.561 1 98.44 70 ILE B C 1
ATOM 2179 O O . ILE B 1 70 ? 15.695 -1.596 -3.139 1 98.44 70 ILE B O 1
ATOM 2183 N N . GLU B 1 71 ? 16.797 0.353 -3.008 1 97.88 71 GLU B N 1
ATOM 2184 C CA . GLU B 1 71 ? 17.438 0.151 -4.309 1 97.88 71 GLU B CA 1
ATOM 2185 C C . GLU B 1 71 ? 18.219 -1.158 -4.344 1 97.88 71 GLU B C 1
ATOM 2187 O O . GLU B 1 71 ? 18.109 -1.923 -5.305 1 97.88 71 GLU B O 1
ATOM 2192 N N . GLY B 1 72 ? 19 -1.366 -3.342 1 98.44 72 GLY B N 1
ATOM 2193 C CA . GLY B 1 72 ? 19.797 -2.586 -3.279 1 98.44 72 GLY B CA 1
ATOM 2194 C C . GLY B 1 72 ? 18.953 -3.846 -3.316 1 98.44 72 GLY B C 1
ATOM 2195 O O . GLY B 1 72 ? 19.25 -4.785 -4.055 1 98.44 72 GLY B O 1
ATOM 2196 N N . VAL B 1 73 ? 17.891 -3.863 -2.594 1 98.75 73 VAL B N 1
ATOM 2197 C CA . VAL B 1 73 ? 17.016 -5.027 -2.527 1 98.75 73 VAL B CA 1
ATOM 2198 C C . VAL B 1 73 ? 16.328 -5.242 -3.877 1 98.75 73 VAL B C 1
ATOM 2200 O O . VAL B 1 73 ? 16.297 -6.363 -4.395 1 98.75 73 VAL B O 1
ATOM 2203 N N . LEU B 1 74 ? 15.82 -4.145 -4.492 1 98.12 74 LEU B N 1
ATOM 2204 C CA . LEU B 1 74 ? 15.094 -4.254 -5.758 1 98.12 74 LEU B CA 1
ATOM 2205 C C . LEU B 1 74 ? 16.031 -4.699 -6.879 1 98.12 74 LEU B C 1
ATOM 2207 O O . LEU B 1 74 ? 15.617 -5.441 -7.773 1 98.12 74 LEU B O 1
ATOM 2211 N N . ARG B 1 75 ? 17.266 -4.273 -6.82 1 98.38 75 ARG B N 1
ATOM 2212 C CA . ARG B 1 75 ? 18.234 -4.719 -7.82 1 98.38 75 ARG B CA 1
ATOM 2213 C C . ARG B 1 75 ? 18.406 -6.23 -7.777 1 98.38 75 ARG B C 1
ATOM 2215 O O . ARG B 1 75 ? 18.422 -6.891 -8.82 1 98.38 75 ARG B O 1
ATOM 2222 N N . GLY B 1 76 ? 18.609 -6.715 -6.598 1 98.62 76 GLY B N 1
ATOM 2223 C CA . GLY B 1 76 ? 18.703 -8.156 -6.441 1 98.62 76 GLY B CA 1
ATOM 2224 C C . GLY B 1 76 ? 17.453 -8.891 -6.887 1 98.62 76 GLY B C 1
ATOM 2225 O O . GLY B 1 76 ? 17.547 -9.914 -7.566 1 98.62 76 GLY B O 1
ATOM 2226 N N . HIS B 1 77 ? 16.312 -8.391 -6.543 1 98.69 77 HIS B N 1
ATOM 2227 C CA . HIS B 1 77 ? 15.047 -8.992 -6.926 1 98.69 77 HIS B CA 1
ATOM 2228 C C . HIS B 1 77 ? 14.906 -9.062 -8.445 1 98.69 77 HIS B C 1
ATOM 2230 O O . HIS B 1 77 ? 14.492 -10.086 -8.992 1 98.69 77 HIS B O 1
ATOM 2236 N N . VAL B 1 78 ? 15.172 -7.918 -9.086 1 95.56 78 VAL B N 1
ATOM 2237 C CA . VAL B 1 78 ? 15.016 -7.844 -10.539 1 95.56 78 VAL B CA 1
ATOM 2238 C C . VAL B 1 78 ? 15.883 -8.906 -11.203 1 95.56 78 VAL B C 1
ATOM 2240 O O . VAL B 1 78 ? 15.422 -9.633 -12.086 1 95.56 78 VAL B O 1
ATOM 2243 N N . GLU B 1 79 ? 17.094 -9.039 -10.773 1 96.94 79 GLU B N 1
ATOM 2244 C CA . GLU B 1 79 ? 18 -10.039 -11.336 1 96.94 79 GLU B CA 1
ATOM 2245 C C . GLU B 1 79 ? 17.453 -11.453 -11.133 1 96.94 79 GLU B C 1
ATOM 2247 O O . GLU B 1 79 ? 17.391 -12.242 -12.07 1 96.94 79 GLU B O 1
ATOM 2252 N N . GLU B 1 80 ? 17.031 -11.789 -9.953 1 98 80 GLU B N 1
ATOM 2253 C CA . GLU B 1 80 ? 16.562 -13.125 -9.633 1 98 80 GLU B CA 1
ATOM 2254 C C . GLU B 1 80 ? 15.258 -13.438 -10.367 1 98 80 GLU B C 1
ATOM 2256 O O . GLU B 1 80 ? 15.047 -14.562 -10.812 1 98 80 GLU B O 1
ATOM 2261 N N . THR B 1 81 ? 14.391 -12.438 -10.438 1 95.62 81 THR B N 1
ATOM 2262 C CA . THR B 1 81 ? 13.102 -12.625 -11.102 1 95.62 81 THR B CA 1
ATOM 2263 C C . THR B 1 81 ? 13.297 -12.836 -12.602 1 95.62 81 THR B C 1
ATOM 2265 O O . THR B 1 81 ? 12.586 -13.633 -13.219 1 95.62 81 THR B O 1
ATOM 2268 N N . GLU B 1 82 ? 14.219 -12.133 -13.172 1 93.44 82 GLU B N 1
ATOM 2269 C CA . GLU B 1 82 ? 14.539 -12.328 -14.586 1 93.44 82 GLU B CA 1
ATOM 2270 C C . GLU B 1 82 ? 15.047 -13.75 -14.844 1 93.44 82 GLU B C 1
ATOM 2272 O O . GLU B 1 82 ? 14.641 -14.391 -15.812 1 93.44 82 GLU B O 1
ATOM 2277 N N . GLN B 1 83 ? 15.906 -14.164 -14.023 1 95.56 83 GLN B N 1
ATOM 2278 C CA . GLN B 1 83 ? 16.438 -15.516 -14.141 1 95.56 83 GLN B CA 1
ATOM 2279 C C . GLN B 1 83 ? 15.328 -16.562 -14 1 95.56 83 GLN B C 1
ATOM 2281 O O . GLN B 1 83 ? 15.281 -17.531 -14.75 1 95.56 83 GLN B O 1
ATOM 2286 N N . HIS B 1 84 ? 14.477 -16.359 -13.055 1 95.5 84 HIS B N 1
ATOM 2287 C CA . HIS B 1 84 ? 13.391 -17.297 -12.82 1 95.5 84 HIS B CA 1
ATOM 2288 C C . HIS B 1 84 ? 12.43 -17.328 -14 1 95.5 84 HIS B C 1
ATOM 2290 O O . HIS B 1 84 ? 11.945 -18.406 -14.383 1 95.5 84 HIS B O 1
ATOM 2296 N N . LEU B 1 85 ? 12.125 -16.141 -14.523 1 93.06 85 LEU B N 1
ATOM 2297 C CA . LEU B 1 85 ? 11.273 -16.078 -15.703 1 93.06 85 LEU B CA 1
ATOM 2298 C C . LEU B 1 85 ? 11.875 -16.859 -16.859 1 93.06 85 LEU B C 1
ATOM 2300 O O . LEU B 1 85 ? 11.164 -17.578 -17.562 1 93.06 85 LEU B O 1
ATOM 2304 N N . GLY B 1 86 ? 13.172 -16.719 -17.062 1 91.38 86 GLY B N 1
ATOM 2305 C CA . GLY B 1 86 ? 13.867 -17.5 -18.078 1 91.38 86 GLY B CA 1
ATOM 2306 C C . GLY B 1 86 ? 13.773 -19 -17.844 1 91.38 86 GLY B C 1
ATOM 2307 O O . GLY B 1 86 ? 13.57 -19.766 -18.781 1 91.38 86 GLY B O 1
ATOM 2308 N N . ALA B 1 87 ? 13.898 -19.406 -16.594 1 92.12 87 ALA B N 1
ATOM 2309 C CA . ALA B 1 87 ? 13.82 -20.828 -16.25 1 92.12 87 ALA B CA 1
ATOM 2310 C C . ALA B 1 87 ? 12.438 -21.391 -16.531 1 92.12 87 ALA B C 1
ATOM 2312 O O . ALA B 1 87 ? 12.289 -22.594 -16.797 1 92.12 87 ALA B O 1
ATOM 2313 N N . LEU B 1 88 ? 11.438 -20.5 -16.5 1 92.25 88 LEU B N 1
ATOM 2314 C CA . LEU B 1 88 ? 10.07 -20.906 -16.797 1 92.25 88 LEU B CA 1
ATOM 2315 C C . LEU B 1 88 ? 9.828 -20.906 -18.312 1 92.25 88 LEU B C 1
ATOM 2317 O O . LEU B 1 88 ? 8.742 -21.281 -18.766 1 92.25 88 LEU B O 1
ATOM 2321 N N . GLY B 1 89 ? 10.82 -20.5 -19.078 1 86.31 89 GLY B N 1
ATOM 2322 C CA . GLY B 1 89 ? 10.711 -20.469 -20.516 1 86.31 89 GLY B CA 1
ATOM 2323 C C . GLY B 1 89 ? 10.188 -19.141 -21.047 1 86.31 89 GLY B C 1
ATOM 2324 O O . GLY B 1 89 ? 9.805 -19.047 -22.219 1 86.31 89 GLY B O 1
ATOM 2325 N N . GLY B 1 90 ? 10.031 -18.203 -20.172 1 78.25 90 GLY B N 1
ATOM 2326 C CA . GLY B 1 90 ? 9.57 -16.891 -20.609 1 78.25 90 GLY B CA 1
ATOM 2327 C C . GLY B 1 90 ? 10.695 -16 -21.109 1 78.25 90 GLY B C 1
ATOM 2328 O O . GLY B 1 90 ? 11.867 -16.25 -20.828 1 78.25 90 GLY B O 1
ATOM 2329 N N . ASP B 1 91 ? 10.227 -15.086 -22.094 1 72 91 ASP B N 1
ATOM 2330 C CA . ASP B 1 91 ? 11.141 -14.039 -22.547 1 72 91 ASP B CA 1
ATOM 2331 C C . ASP B 1 91 ? 11.039 -12.805 -21.641 1 72 91 ASP B C 1
ATOM 2333 O O . ASP B 1 91 ? 9.984 -12.188 -21.547 1 72 91 ASP B O 1
ATOM 2337 N N . PRO B 1 92 ? 12.062 -12.562 -20.891 1 62.34 92 PRO B N 1
ATOM 2338 C CA . PRO B 1 92 ? 12.008 -11.422 -19.984 1 62.34 92 PRO B CA 1
ATOM 2339 C C . PRO B 1 92 ? 11.641 -10.117 -20.688 1 62.34 92 PRO B C 1
ATOM 2341 O O . PRO B 1 92 ? 11.109 -9.203 -20.062 1 62.34 92 PRO B O 1
ATOM 2344 N N . GLY B 1 93 ? 11.977 -9.938 -21.938 1 59.41 93 GLY B N 1
ATOM 2345 C CA . GLY B 1 93 ? 11.68 -8.719 -22.672 1 59.41 93 GLY B CA 1
ATOM 2346 C C . GLY B 1 93 ? 10.219 -8.578 -23.047 1 59.41 93 GLY B C 1
ATOM 2347 O O . GLY B 1 93 ? 9.742 -7.477 -23.312 1 59.41 93 GLY B O 1
ATOM 2348 N N . SER B 1 94 ? 9.484 -9.516 -23.219 1 53.5 94 SER B N 1
ATOM 2349 C CA . SER B 1 94 ? 8.125 -9.5 -23.75 1 53.5 94 SER B CA 1
ATOM 2350 C C . SER B 1 94 ? 7.137 -8.984 -22.703 1 53.5 94 SER B C 1
ATOM 2352 O O . SER B 1 94 ? 6.207 -8.242 -23.031 1 53.5 94 SER B O 1
ATOM 2354 N N . GLY B 1 95 ? 7.172 -9.352 -21.484 1 49.84 95 GLY B N 1
ATOM 2355 C CA . GLY B 1 95 ? 6.199 -9.07 -20.438 1 49.84 95 GLY B CA 1
ATOM 2356 C C . GLY B 1 95 ? 6.324 -7.672 -19.859 1 49.84 95 GLY B C 1
ATOM 2357 O O . GLY B 1 95 ? 5.457 -7.223 -19.109 1 49.84 95 GLY B O 1
ATOM 2358 N N . ILE B 1 96 ? 7.414 -6.996 -20.109 1 52.44 96 ILE B N 1
ATOM 2359 C CA . ILE B 1 96 ? 7.746 -5.762 -19.406 1 52.44 96 ILE B CA 1
ATOM 2360 C C . ILE B 1 96 ? 6.844 -4.629 -19.906 1 52.44 96 ILE B C 1
ATOM 2362 O O . ILE B 1 96 ? 6.355 -3.822 -19.109 1 52.44 96 ILE B O 1
ATOM 2366 N N . LYS B 1 97 ? 6.555 -4.504 -21.188 1 52.47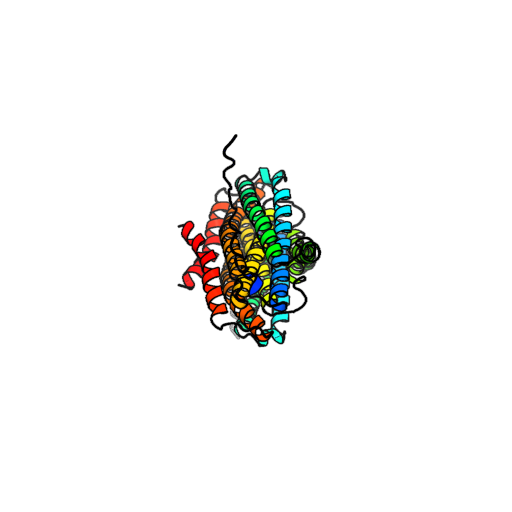 97 LYS B N 1
ATOM 2367 C CA . LYS B 1 97 ? 5.844 -3.307 -21.625 1 52.47 97 LYS B CA 1
ATOM 2368 C C . LYS B 1 97 ? 4.406 -3.301 -21.109 1 52.47 97 LYS B C 1
ATOM 2370 O O . LYS B 1 97 ? 3.912 -2.271 -20.641 1 52.47 97 LYS B O 1
ATOM 2375 N N . ALA B 1 98 ? 3.77 -4.309 -21.297 1 46.09 98 ALA B N 1
ATOM 2376 C CA . ALA B 1 98 ? 2.371 -4.41 -20.891 1 46.09 98 ALA B CA 1
ATOM 2377 C C . ALA B 1 98 ? 2.227 -4.254 -19.375 1 46.09 98 ALA B C 1
ATOM 2379 O O . ALA B 1 98 ? 1.317 -3.57 -18.906 1 46.09 98 ALA B O 1
ATOM 2380 N N . ALA B 1 99 ? 3.186 -4.824 -18.641 1 48.66 99 ALA B N 1
ATOM 2381 C CA . ALA B 1 99 ? 3.123 -4.828 -17.188 1 48.66 99 ALA B CA 1
ATOM 2382 C C . ALA B 1 99 ? 3.473 -3.457 -16.609 1 48.66 99 ALA B C 1
ATOM 2384 O O . ALA B 1 99 ? 2.848 -3 -15.656 1 48.66 99 ALA B O 1
ATOM 2385 N N . ILE B 1 100 ? 4.438 -2.699 -17.281 1 50.19 100 ILE B N 1
ATOM 2386 C CA . ILE B 1 100 ? 4.828 -1.37 -16.828 1 50.19 100 ILE B CA 1
ATOM 2387 C C . ILE B 1 100 ? 3.617 -0.442 -16.844 1 50.19 100 ILE B C 1
ATOM 2389 O O . ILE B 1 100 ? 3.434 0.353 -15.914 1 50.19 100 ILE B O 1
ATOM 2393 N N . SER B 1 101 ? 2.922 -0.656 -17.828 1 48.56 101 SER B N 1
ATOM 2394 C CA . SER B 1 101 ? 1.804 0.272 -17.953 1 48.56 101 SER B CA 1
ATOM 2395 C C . SER B 1 101 ? 0.804 0.088 -16.812 1 48.56 101 SER B C 1
ATOM 2397 O O . SER B 1 101 ? 0.285 1.066 -16.281 1 48.56 101 SER B O 1
ATOM 2399 N N . THR B 1 102 ? 0.576 -1.16 -16.469 1 47.41 102 THR B N 1
ATOM 2400 C CA . THR B 1 102 ? -0.4 -1.435 -15.422 1 47.41 102 THR B CA 1
ATOM 2401 C C . THR B 1 102 ? 0.105 -0.94 -14.07 1 47.41 102 THR B C 1
ATOM 2403 O O . THR B 1 102 ? -0.619 -0.255 -13.344 1 47.41 102 THR B O 1
ATOM 2406 N N . VAL B 1 103 ? 1.398 -1.267 -13.828 1 45 103 VAL B N 1
ATOM 2407 C CA . VAL B 1 103 ? 2.035 -0.871 -12.578 1 45 103 VAL B CA 1
ATOM 2408 C C . VAL B 1 103 ? 2.23 0.644 -12.555 1 45 103 VAL B C 1
ATOM 2410 O O . VAL B 1 103 ? 2.033 1.285 -11.523 1 45 103 VAL B O 1
ATOM 2413 N N . ALA B 1 104 ? 2.678 1.111 -13.719 1 46.41 104 ALA B N 1
ATOM 2414 C CA . ALA B 1 104 ? 2.881 2.553 -13.852 1 46.41 104 ALA B CA 1
ATOM 2415 C C . ALA B 1 104 ? 1.586 3.314 -13.586 1 46.41 104 ALA B C 1
ATOM 2417 O O . ALA B 1 104 ? 1.602 4.383 -12.969 1 46.41 104 ALA B O 1
ATOM 2418 N N . GLY B 1 105 ? 0.562 2.75 -14.109 1 47.34 105 GLY B N 1
ATOM 2419 C CA . GLY B 1 105 ? -0.723 3.385 -13.867 1 47.34 105 GLY B CA 1
ATOM 2420 C C . GLY B 1 105 ? -1.09 3.439 -12.391 1 47.34 105 GLY B C 1
ATOM 2421 O O . GLY B 1 105 ? -1.546 4.473 -11.898 1 47.34 105 GLY B O 1
ATOM 2422 N N . ILE B 1 106 ? -0.851 2.348 -11.633 1 46.16 106 ILE B N 1
ATOM 2423 C CA . ILE B 1 106 ? -1.126 2.312 -10.203 1 46.16 106 ILE B CA 1
ATOM 2424 C C . IL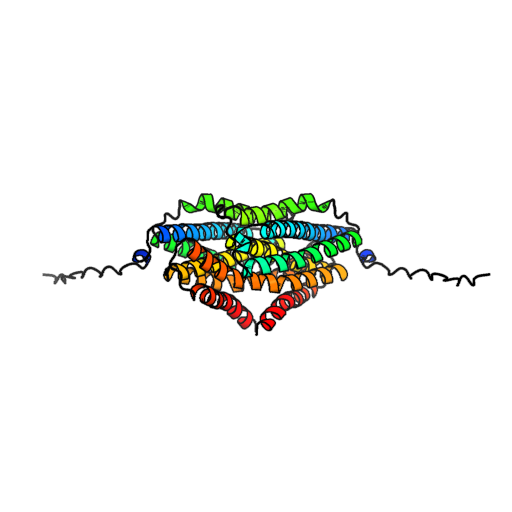E B 1 106 ? -0.254 3.34 -9.484 1 46.16 106 ILE B C 1
ATOM 2426 O O . ILE B 1 106 ? -0.749 4.117 -8.664 1 46.16 106 ILE B O 1
ATOM 2430 N N . ALA B 1 107 ? 1.091 3.225 -9.859 1 44.84 107 ALA B N 1
ATOM 2431 C CA . ALA B 1 107 ? 2.062 4.109 -9.227 1 44.84 107 ALA B CA 1
ATOM 2432 C C . ALA B 1 107 ? 1.779 5.57 -9.562 1 44.84 107 ALA B C 1
ATOM 2434 O O . ALA B 1 107 ? 1.834 6.438 -8.688 1 44.84 107 ALA B O 1
ATOM 2435 N N . ALA B 1 108 ? 1.666 5.797 -10.891 1 44.53 108 ALA B N 1
ATOM 2436 C CA . ALA B 1 108 ? 1.429 7.168 -11.336 1 44.53 108 ALA B CA 1
ATOM 2437 C C . ALA B 1 108 ? 0.198 7.758 -10.656 1 44.53 108 ALA B C 1
ATOM 2439 O O . ALA B 1 108 ? 0.19 8.938 -10.281 1 44.53 108 ALA B O 1
ATOM 2440 N N . GLY B 1 109 ? -0.818 7.016 -10.57 1 44.94 109 GLY B N 1
ATOM 2441 C CA . GLY B 1 109 ? -2.031 7.473 -9.914 1 44.94 109 GLY B CA 1
ATOM 2442 C C . GLY B 1 109 ? -1.817 7.848 -8.461 1 44.94 109 GLY B C 1
ATOM 2443 O O . GLY B 1 109 ? -2.42 8.797 -7.961 1 44.94 109 GLY B O 1
ATOM 2444 N N . VAL B 1 110 ? -1.036 7.078 -7.762 1 41.47 110 VAL B N 1
ATOM 2445 C CA . VAL B 1 110 ? -0.675 7.363 -6.375 1 41.47 110 VAL B CA 1
ATOM 2446 C C . VAL B 1 110 ? 0.188 8.625 -6.312 1 41.47 110 VAL B C 1
ATOM 2448 O O . VAL B 1 110 ? -0.049 9.5 -5.484 1 41.47 110 VAL B O 1
ATOM 2451 N N . ILE B 1 111 ? 1.269 8.656 -7.137 1 37.03 111 ILE B N 1
ATOM 2452 C CA . ILE B 1 111 ? 2.373 9.602 -7.039 1 37.03 111 ILE B CA 1
ATOM 2453 C C . ILE B 1 111 ? 1.929 10.969 -7.562 1 37.03 111 ILE B C 1
ATOM 2455 O O . ILE B 1 111 ? 2.328 12.008 -7.027 1 37.03 111 ILE B O 1
ATOM 2459 N N . ASP B 1 112 ? 1.3 10.977 -8.672 1 38.03 112 ASP B N 1
ATOM 2460 C CA . ASP B 1 112 ? 1.26 12.25 -9.375 1 38.03 112 ASP B CA 1
ATOM 2461 C C . ASP B 1 112 ? 0.462 13.289 -8.586 1 38.03 112 ASP B C 1
ATOM 2463 O O . ASP B 1 112 ? 0.636 14.492 -8.773 1 38.03 112 ASP B O 1
ATOM 2467 N N . ARG B 1 113 ? -0.593 13.008 -8.062 1 38.06 113 ARG B N 1
ATOM 2468 C CA . ARG B 1 113 ? -1.398 14.156 -7.672 1 38.06 113 ARG B CA 1
ATOM 2469 C C . ARG B 1 113 ? -0.832 14.828 -6.422 1 38.06 113 ARG B C 1
ATOM 2471 O O . ARG B 1 113 ? -1.462 15.719 -5.844 1 38.06 113 ARG B O 1
ATOM 2478 N N . VAL B 1 114 ? 0.075 14.141 -5.707 1 35.34 114 VAL B N 1
ATOM 2479 C CA . VAL B 1 114 ? 0.706 14.984 -4.695 1 35.34 114 VAL B CA 1
ATOM 2480 C C . VAL B 1 114 ? 1.217 16.266 -5.336 1 35.34 114 VAL B C 1
ATOM 2482 O O . VAL B 1 114 ? 1.782 16.25 -6.434 1 35.34 114 VAL B O 1
ATOM 2485 N N . ARG B 1 115 ? 0.439 17.266 -5.352 1 35.16 115 ARG B N 1
ATOM 2486 C CA . ARG B 1 115 ? 1.059 18.5 -5.789 1 35.16 115 ARG B CA 1
ATOM 2487 C C . ARG B 1 115 ? 2.566 18.344 -5.941 1 35.16 115 ARG B C 1
ATOM 2489 O O . ARG B 1 115 ? 3.199 17.609 -5.176 1 35.16 115 ARG B O 1
ATOM 2496 N N . PRO B 1 116 ? 3.064 18.688 -7.062 1 37.81 116 PRO B N 1
ATOM 2497 C CA . PRO B 1 116 ? 4.496 18.719 -7.367 1 37.81 116 PRO B CA 1
ATOM 2498 C C . PRO B 1 116 ? 5.355 19 -6.137 1 37.81 116 PRO B C 1
ATOM 2500 O O . PRO B 1 116 ? 6.523 19.375 -6.266 1 37.81 116 PRO B O 1
ATOM 2503 N N . VAL B 1 117 ? 4.887 19.531 -5.066 1 43.66 117 VAL B N 1
ATOM 2504 C CA . VAL B 1 117 ? 6.059 19.719 -4.219 1 43.66 117 VAL B CA 1
ATOM 2505 C C . VAL B 1 117 ? 6.73 18.375 -3.955 1 43.66 117 VAL B C 1
ATOM 2507 O O . VAL B 1 117 ? 6.121 17.484 -3.375 1 43.66 117 VAL B O 1
ATOM 2510 N N . ASN B 1 118 ? 7.566 17.922 -4.969 1 57.44 118 ASN B N 1
ATOM 2511 C CA . ASN B 1 118 ? 8.641 16.938 -4.93 1 57.44 118 ASN B CA 1
ATOM 2512 C C . ASN B 1 118 ? 9.25 16.828 -3.533 1 57.44 118 ASN B C 1
ATOM 2514 O O . ASN B 1 118 ? 10.375 17.266 -3.307 1 57.44 118 ASN B O 1
ATOM 2518 N N . THR B 1 119 ? 8.406 16.609 -2.523 1 81.94 119 THR B N 1
ATOM 2519 C CA . THR B 1 119 ? 9.016 16.5 -1.205 1 81.94 119 THR B CA 1
ATOM 2520 C C . THR B 1 119 ? 9.523 15.086 -0.961 1 81.94 119 THR B C 1
ATOM 2522 O O . THR B 1 119 ? 9.148 14.156 -1.681 1 81.94 119 THR B O 1
ATOM 2525 N N . VAL B 1 120 ? 10.391 15.023 -0.262 1 92.19 120 VAL B N 1
ATOM 2526 C CA . VAL B 1 120 ? 11 13.75 0.107 1 92.19 120 VAL B CA 1
ATOM 2527 C C . VAL B 1 120 ? 9.969 12.852 0.786 1 92.19 120 VAL B C 1
ATOM 2529 O O . VAL B 1 120 ? 9.961 11.633 0.588 1 92.19 120 VAL B O 1
ATOM 2532 N N . SER B 1 121 ? 9.016 13.43 1.522 1 92.75 121 SER B N 1
ATOM 2533 C CA . SER B 1 121 ? 7.961 12.656 2.164 1 92.75 121 SER B CA 1
ATOM 2534 C C . SER B 1 121 ? 7.055 12 1.131 1 92.75 121 SER B C 1
ATOM 2536 O O . SER B 1 121 ? 6.609 10.867 1.321 1 92.75 121 SER B O 1
ATOM 2538 N N . LYS B 1 122 ? 6.82 12.656 0.061 1 85.44 122 LYS B N 1
ATOM 2539 C CA . LYS B 1 122 ? 5.973 12.086 -0.983 1 85.44 122 LYS B CA 1
ATOM 2540 C C . LYS B 1 122 ? 6.699 10.984 -1.741 1 85.44 122 LYS B C 1
ATOM 2542 O O . LYS B 1 122 ? 6.082 10.008 -2.176 1 85.44 122 LYS B O 1
ATOM 2547 N N . MET B 1 123 ? 8.016 11.141 -1.904 1 86.25 123 MET B N 1
ATOM 2548 C CA . MET B 1 123 ? 8.805 10.055 -2.48 1 86.25 123 MET B CA 1
ATOM 2549 C C . MET B 1 123 ? 8.672 8.781 -1.646 1 86.25 123 MET B C 1
ATOM 2551 O O . MET B 1 123 ? 8.406 7.707 -2.184 1 86.25 123 MET B O 1
ATOM 2555 N N . LEU B 1 124 ? 8.781 8.977 -0.372 1 92.5 124 LEU B N 1
ATOM 2556 C CA . LEU B 1 124 ? 8.703 7.836 0.536 1 92.5 124 LEU B CA 1
ATOM 2557 C C . LEU B 1 124 ? 7.297 7.242 0.545 1 92.5 124 LEU B C 1
ATOM 2559 O O . LEU B 1 124 ? 7.137 6.023 0.657 1 92.5 124 LEU B O 1
ATOM 2563 N N . ARG B 1 125 ? 6.301 8.078 0.492 1 88.75 125 ARG B N 1
ATOM 2564 C CA . ARG B 1 125 ? 4.926 7.602 0.379 1 88.75 125 ARG B CA 1
ATOM 2565 C C . ARG B 1 125 ? 4.762 6.695 -0.837 1 88.75 125 ARG B C 1
ATOM 2567 O O . ARG B 1 125 ? 4.16 5.625 -0.742 1 88.75 125 ARG B O 1
ATOM 2574 N N . ASP B 1 126 ? 5.285 7.168 -1.934 1 82.56 126 ASP B N 1
ATOM 2575 C CA . ASP B 1 126 ? 5.168 6.402 -3.172 1 82.56 126 ASP B CA 1
ATOM 2576 C C . ASP B 1 126 ? 5.922 5.078 -3.072 1 82.56 126 ASP B C 1
ATOM 2578 O O . ASP B 1 126 ? 5.461 4.055 -3.592 1 82.56 126 ASP B O 1
ATOM 2582 N N . ASP B 1 127 ? 7.062 5.172 -2.424 1 90.06 127 ASP B N 1
ATOM 2583 C CA . ASP B 1 127 ? 7.805 3.938 -2.193 1 90.06 127 ASP B CA 1
ATOM 2584 C C . ASP B 1 127 ? 7.012 2.975 -1.312 1 90.06 127 ASP B C 1
ATOM 2586 O O . ASP B 1 127 ? 7.004 1.767 -1.558 1 90.06 127 ASP B O 1
ATOM 2590 N N . TYR B 1 128 ? 6.375 3.498 -0.302 1 91.44 128 TYR B N 1
ATOM 2591 C CA . TYR B 1 128 ? 5.539 2.689 0.578 1 91.44 128 TYR B CA 1
ATOM 2592 C C . TYR B 1 128 ? 4.453 1.972 -0.211 1 91.44 128 TYR B C 1
ATOM 2594 O O . TYR B 1 128 ? 4.262 0.763 -0.058 1 91.44 128 TYR B O 1
ATOM 2602 N N . ALA B 1 129 ? 3.811 2.723 -1.062 1 84.75 129 ALA B N 1
ATOM 2603 C CA . ALA B 1 129 ? 2.719 2.172 -1.858 1 84.75 129 ALA B CA 1
ATOM 2604 C C . ALA B 1 129 ? 3.232 1.135 -2.852 1 84.75 129 ALA B C 1
ATOM 2606 O O . ALA B 1 129 ? 2.639 0.066 -3.008 1 84.75 129 ALA B O 1
ATOM 2607 N N . GLY B 1 130 ? 4.312 1.452 -3.514 1 85.75 130 GLY B N 1
ATOM 2608 C CA . GLY B 1 130 ? 4.887 0.525 -4.477 1 85.75 130 GLY B CA 1
ATOM 2609 C C . GLY B 1 130 ? 5.348 -0.777 -3.852 1 85.75 130 GLY B C 1
ATOM 2610 O O . GLY B 1 130 ? 5.047 -1.858 -4.363 1 85.75 130 GLY B O 1
ATOM 2611 N N . LEU B 1 131 ? 6.074 -0.638 -2.764 1 93.06 131 LEU B N 1
ATOM 2612 C CA . LEU B 1 131 ? 6.574 -1.834 -2.092 1 93.06 131 LEU B CA 1
ATOM 2613 C C . LEU B 1 131 ? 5.426 -2.631 -1.48 1 93.06 131 LEU B C 1
ATOM 2615 O O . LEU B 1 131 ? 5.484 -3.861 -1.422 1 93.06 131 LEU B O 1
ATOM 2619 N N . GLY B 1 132 ? 4.391 -1.933 -1.043 1 91 132 GLY B N 1
ATOM 2620 C CA . GLY B 1 132 ? 3.197 -2.633 -0.592 1 91 132 GLY B CA 1
ATOM 2621 C C . GLY B 1 132 ? 2.566 -3.492 -1.672 1 91 132 GLY B C 1
ATOM 2622 O O . GLY B 1 132 ? 2.178 -4.633 -1.416 1 91 132 GLY B O 1
ATOM 2623 N N . LEU B 1 133 ? 2.51 -2.91 -2.826 1 88.25 133 LEU B N 1
ATOM 2624 C CA . LEU B 1 133 ? 1.982 -3.658 -3.963 1 88.25 133 LEU B CA 1
ATOM 2625 C C . LEU B 1 133 ? 2.861 -4.863 -4.273 1 88.25 133 LEU B C 1
ATOM 2627 O O . LEU B 1 133 ? 2.355 -5.945 -4.582 1 88.25 133 LEU B O 1
ATOM 2631 N N . ASP B 1 134 ? 4.113 -4.621 -4.203 1 90.75 134 ASP B N 1
ATOM 2632 C CA . ASP B 1 134 ? 5.047 -5.73 -4.371 1 90.75 134 ASP B CA 1
ATOM 2633 C C . ASP B 1 134 ? 4.781 -6.836 -3.354 1 90.75 134 ASP B C 1
ATOM 2635 O O . ASP B 1 134 ? 4.719 -8.016 -3.711 1 90.75 134 ASP B O 1
ATOM 2639 N N . ALA B 1 135 ? 4.66 -6.422 -2.152 1 93.81 135 ALA B N 1
ATOM 2640 C CA . ALA B 1 135 ? 4.484 -7.391 -1.072 1 93.81 135 ALA B CA 1
ATOM 2641 C C . ALA B 1 135 ? 3.223 -8.219 -1.281 1 93.81 135 ALA B C 1
ATOM 2643 O O . ALA B 1 135 ? 3.256 -9.453 -1.172 1 93.81 135 ALA B O 1
ATOM 2644 N N . ILE B 1 136 ? 2.141 -7.551 -1.65 1 93.31 136 ILE B N 1
ATOM 2645 C CA . ILE B 1 136 ? 0.901 -8.297 -1.833 1 93.31 136 ILE B CA 1
ATOM 2646 C C . ILE B 1 136 ? 0.987 -9.133 -3.105 1 93.31 136 ILE B C 1
ATOM 2648 O O . ILE B 1 136 ? 0.439 -10.242 -3.166 1 93.31 136 ILE B O 1
ATOM 2652 N N . GLY B 1 137 ? 1.697 -8.648 -4.109 1 91.62 137 GLY B N 1
ATOM 2653 C CA . GLY B 1 137 ? 1.954 -9.438 -5.301 1 91.62 137 GLY B CA 1
ATOM 2654 C C . GLY B 1 137 ? 2.719 -10.719 -5.012 1 91.62 137 GLY B C 1
ATOM 2655 O O . GLY B 1 137 ? 2.367 -11.789 -5.52 1 91.62 137 GLY B O 1
ATOM 2656 N N . TYR B 1 138 ? 3.693 -10.641 -4.156 1 96.19 138 TYR B N 1
ATOM 2657 C CA . TYR B 1 138 ? 4.484 -11.82 -3.83 1 96.19 138 TYR B CA 1
ATOM 2658 C C . TYR B 1 138 ? 3.697 -12.773 -2.936 1 96.19 138 TYR B C 1
ATOM 2660 O O . TYR B 1 138 ? 3.895 -13.992 -2.986 1 96.19 138 TYR B O 1
ATOM 2668 N N . THR B 1 139 ? 2.799 -12.234 -2.156 1 97.5 139 THR B N 1
ATOM 2669 C CA . THR B 1 139 ? 1.877 -13.086 -1.413 1 97.5 139 THR B CA 1
ATOM 2670 C C . THR B 1 139 ? 1.03 -13.922 -2.365 1 97.5 139 THR B C 1
ATOM 2672 O O . THR B 1 139 ? 0.897 -15.133 -2.18 1 97.5 139 THR B O 1
ATOM 2675 N N . MET B 1 140 ? 0.565 -13.305 -3.404 1 95.44 140 MET B N 1
ATOM 2676 C CA . MET B 1 140 ? -0.255 -13.992 -4.398 1 95.44 140 MET B CA 1
ATOM 2677 C C . MET B 1 140 ? 0.583 -14.977 -5.207 1 95.44 140 MET B C 1
ATOM 2679 O O . MET B 1 140 ? 0.154 -16.109 -5.457 1 95.44 140 MET B O 1
ATOM 2683 N N . LEU B 1 141 ? 1.787 -14.539 -5.57 1 96 141 LEU B N 1
ATOM 2684 C CA . LEU B 1 141 ? 2.656 -15.398 -6.367 1 96 141 LEU B CA 1
ATOM 2685 C C . LEU B 1 141 ? 3.104 -16.609 -5.566 1 96 141 LEU B C 1
ATOM 2687 O O . LEU B 1 141 ? 3.193 -17.719 -6.105 1 96 141 LEU B O 1
ATOM 2691 N N . HIS B 1 142 ? 3.412 -16.438 -4.289 1 98.25 142 HIS B N 1
ATOM 2692 C CA . HIS B 1 142 ? 3.744 -17.562 -3.418 1 98.25 142 HIS B CA 1
ATOM 2693 C C . HIS B 1 142 ? 2.613 -18.578 -3.377 1 98.25 142 HIS B C 1
ATOM 2695 O O . HIS B 1 142 ? 2.85 -19.781 -3.521 1 98.25 142 HIS B O 1
ATOM 2701 N N . THR B 1 143 ? 1.418 -18.078 -3.229 1 97.94 143 THR B N 1
ATOM 2702 C CA . THR B 1 143 ? 0.245 -18.938 -3.176 1 97.94 143 THR B CA 1
ATOM 2703 C C . THR B 1 143 ? 0.078 -19.703 -4.488 1 97.94 143 THR B C 1
ATOM 2705 O O . THR B 1 143 ? -0.182 -20.906 -4.48 1 97.94 143 THR B O 1
ATOM 2708 N N . THR B 1 144 ? 0.294 -19 -5.562 1 96.31 144 THR B N 1
ATOM 2709 C CA . THR B 1 144 ? 0.177 -19.609 -6.883 1 96.31 144 THR B CA 1
ATOM 2710 C C . THR B 1 144 ? 1.242 -20.688 -7.082 1 96.31 144 THR B C 1
ATOM 2712 O O . THR B 1 144 ? 0.955 -21.766 -7.609 1 96.31 144 THR B O 1
ATOM 2715 N N . GLY B 1 145 ? 2.463 -20.344 -6.668 1 96.88 145 GLY B N 1
ATOM 2716 C CA . GLY B 1 145 ? 3.525 -21.328 -6.746 1 96.88 145 GLY B CA 1
ATOM 2717 C C . GLY B 1 145 ? 3.219 -22.594 -5.973 1 96.88 145 GLY B C 1
ATOM 2718 O O . GLY B 1 145 ? 3.428 -23.703 -6.473 1 96.88 145 GLY B O 1
ATOM 2719 N N . LEU B 1 146 ? 2.699 -22.453 -4.77 1 97.75 146 LEU B N 1
ATOM 2720 C CA . LEU B 1 146 ? 2.307 -23.609 -3.973 1 97.75 146 LEU B CA 1
ATOM 2721 C C . LEU B 1 146 ? 1.209 -24.406 -4.672 1 97.75 146 LEU B C 1
ATOM 2723 O O . LEU B 1 146 ? 1.279 -25.625 -4.75 1 97.75 146 LEU B O 1
ATOM 2727 N N . ALA B 1 147 ? 0.243 -23.719 -5.184 1 96.56 147 ALA B N 1
ATOM 2728 C CA . ALA B 1 147 ? -0.929 -24.344 -5.789 1 96.56 147 ALA B CA 1
ATOM 2729 C C . ALA B 1 147 ? -0.542 -25.141 -7.027 1 96.56 147 ALA B C 1
ATOM 2731 O O . ALA B 1 147 ? -1.073 -26.234 -7.262 1 96.56 147 ALA B O 1
ATOM 2732 N N . LEU B 1 148 ? 0.384 -24.609 -7.758 1 95.25 148 LEU B N 1
ATOM 2733 C CA . LEU B 1 148 ? 0.761 -25.219 -9.023 1 95.25 148 LEU B CA 1
ATOM 2734 C C . LEU B 1 148 ? 1.981 -26.125 -8.852 1 95.25 148 LEU B C 1
ATOM 2736 O O . LEU B 1 148 ? 2.557 -26.594 -9.828 1 95.25 148 LEU B O 1
ATOM 2740 N N . LYS B 1 149 ? 2.443 -26.219 -7.633 1 95.19 149 LYS B N 1
ATOM 2741 C CA . LYS B 1 149 ? 3.531 -27.109 -7.242 1 95.19 149 LYS B CA 1
ATOM 2742 C C . LYS B 1 149 ? 4.844 -26.703 -7.902 1 95.19 149 LYS B C 1
ATOM 2744 O O . LYS B 1 149 ? 5.613 -27.562 -8.352 1 95.19 149 LYS B O 1
ATOM 2749 N N . SER B 1 150 ? 4.945 -25.469 -8.094 1 95.88 150 SER B N 1
ATOM 2750 C CA . SER B 1 150 ? 6.227 -24.875 -8.469 1 95.88 150 SER B CA 1
ATOM 2751 C C . SER B 1 150 ? 6.984 -24.375 -7.242 1 95.88 150 SER B C 1
ATOM 2753 O O . SER B 1 150 ? 6.922 -23.188 -6.902 1 95.88 150 SER B O 1
ATOM 2755 N N . ALA B 1 151 ? 7.805 -25.234 -6.676 1 96.19 151 ALA B N 1
ATOM 2756 C CA . ALA B 1 151 ? 8.516 -24.922 -5.441 1 96.19 151 ALA B CA 1
ATOM 2757 C C . ALA B 1 151 ? 9.469 -23.734 -5.641 1 96.19 151 ALA B C 1
ATOM 2759 O O . ALA B 1 151 ? 9.594 -22.875 -4.762 1 96.19 151 ALA B O 1
ATOM 2760 N N . ALA B 1 152 ? 10.086 -23.688 -6.77 1 96.5 152 ALA B N 1
ATOM 2761 C CA . ALA B 1 152 ? 11.039 -22.625 -7.051 1 96.5 152 ALA B CA 1
ATOM 2762 C C . ALA B 1 152 ? 10.352 -21.266 -7.055 1 96.5 152 ALA B C 1
ATOM 2764 O O . ALA B 1 152 ? 10.883 -20.297 -6.516 1 96.5 152 ALA B O 1
ATOM 2765 N N . THR B 1 153 ? 9.156 -21.203 -7.68 1 97.19 153 THR B N 1
ATOM 2766 C CA . THR B 1 153 ? 8.406 -19.953 -7.711 1 97.19 153 THR B CA 1
ATOM 2767 C C . THR B 1 153 ? 7.93 -19.578 -6.316 1 97.19 153 THR B C 1
ATOM 2769 O O . THR B 1 153 ? 8.047 -18.422 -5.906 1 97.19 153 THR B O 1
ATOM 2772 N N . ALA B 1 154 ? 7.41 -20.547 -5.609 1 98.12 154 ALA B N 1
ATOM 2773 C CA . ALA B 1 154 ? 6.934 -20.281 -4.254 1 98.12 154 ALA B CA 1
ATOM 2774 C C . ALA B 1 154 ? 8.055 -19.766 -3.365 1 98.12 154 ALA B C 1
ATOM 2776 O O . ALA B 1 154 ? 7.867 -18.797 -2.611 1 98.12 154 ALA B O 1
ATOM 2777 N N . ASP B 1 155 ? 9.172 -20.344 -3.492 1 98.25 155 ASP B N 1
ATOM 2778 C CA . ASP B 1 155 ? 10.32 -19.969 -2.67 1 98.25 155 ASP B CA 1
ATOM 2779 C C . ASP B 1 155 ? 10.812 -18.562 -3.016 1 98.25 155 ASP B C 1
ATOM 2781 O O . ASP B 1 155 ? 11.102 -17.766 -2.125 1 98.25 155 ASP B O 1
ATOM 2785 N N . LEU B 1 156 ? 10.945 -18.266 -4.293 1 98.5 156 LEU B N 1
ATOM 2786 C CA . LEU B 1 156 ? 11.367 -16.953 -4.73 1 98.5 156 LEU B CA 1
ATOM 2787 C C . LEU B 1 156 ? 10.43 -15.875 -4.18 1 98.5 156 LEU B C 1
ATOM 2789 O O . LEU B 1 156 ? 10.891 -14.867 -3.637 1 98.5 156 LEU B O 1
ATOM 2793 N N . ALA B 1 157 ? 9.125 -16.109 -4.332 1 98.38 157 ALA B N 1
ATOM 2794 C CA . ALA B 1 157 ? 8.117 -15.141 -3.912 1 98.38 157 ALA B CA 1
ATOM 2795 C C . ALA B 1 157 ? 8.195 -14.883 -2.408 1 98.38 157 ALA B C 1
ATOM 2797 O O . ALA B 1 157 ? 8.133 -13.742 -1.962 1 98.38 157 ALA B O 1
ATOM 2798 N N . LEU B 1 158 ? 8.391 -15.953 -1.647 1 98.5 158 LEU B N 1
ATOM 2799 C CA . LEU B 1 158 ? 8.438 -15.805 -0.196 1 98.5 158 LEU B CA 1
ATOM 2800 C C . LEU B 1 158 ? 9.703 -15.07 0.234 1 98.5 158 LEU B C 1
ATOM 2802 O O . LEU B 1 158 ? 9.664 -14.227 1.129 1 98.5 158 LEU B O 1
ATOM 2806 N N . ARG B 1 159 ? 10.789 -15.336 -0.366 1 98.5 159 ARG B N 1
ATOM 2807 C CA . ARG B 1 159 ? 12.031 -14.648 -0.033 1 98.5 159 ARG B CA 1
ATOM 2808 C C . ARG B 1 159 ? 11.938 -13.156 -0.338 1 98.5 159 ARG B C 1
ATOM 2810 O O . ARG B 1 159 ? 12.367 -12.328 0.465 1 98.5 159 ARG B O 1
ATOM 2817 N N . HIS B 1 160 ? 11.367 -12.875 -1.472 1 98.56 160 HIS B N 1
ATOM 2818 C CA . HIS B 1 160 ? 11.242 -11.477 -1.846 1 98.56 160 HIS B CA 1
AT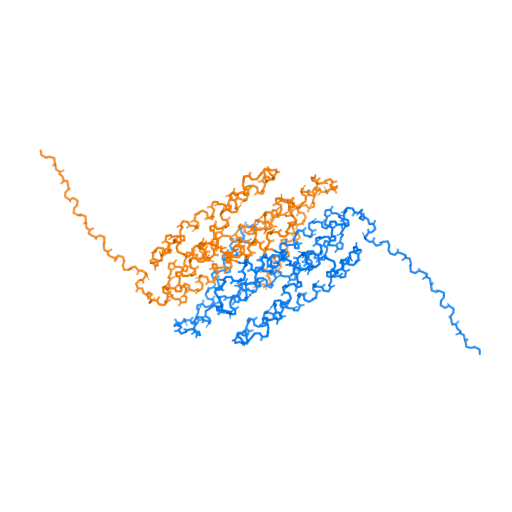OM 2819 C C . HIS B 1 160 ? 10.297 -10.734 -0.906 1 98.56 160 HIS B C 1
ATOM 2821 O O . HIS B 1 160 ? 10.562 -9.594 -0.524 1 98.56 160 HIS B O 1
ATOM 2827 N N . LEU B 1 161 ? 9.203 -11.383 -0.54 1 98.06 161 LEU B N 1
ATOM 2828 C CA . LEU B 1 161 ? 8.312 -10.797 0.449 1 98.06 161 LEU B CA 1
ATOM 2829 C C . LEU B 1 161 ? 9.039 -10.539 1.761 1 98.06 161 LEU B C 1
ATOM 2831 O O . LEU B 1 161 ? 8.891 -9.469 2.361 1 98.06 161 LEU B O 1
ATOM 2835 N N . THR B 1 162 ? 9.859 -11.461 2.16 1 97.62 162 THR B N 1
ATOM 2836 C CA . THR B 1 162 ? 10.602 -11.367 3.412 1 97.62 162 THR B CA 1
ATOM 2837 C C . THR B 1 162 ? 11.602 -10.211 3.359 1 97.62 162 THR B C 1
ATOM 2839 O O . THR B 1 162 ? 11.828 -9.539 4.363 1 97.62 162 THR B O 1
ATOM 2842 N N . ASP B 1 163 ? 12.164 -9.992 2.207 1 97.88 163 ASP B N 1
ATOM 2843 C CA . ASP B 1 163 ? 13.094 -8.883 2.018 1 97.88 163 ASP B CA 1
ATOM 2844 C C . ASP B 1 163 ? 12.383 -7.539 2.098 1 97.88 163 ASP B C 1
ATOM 2846 O O . ASP B 1 163 ? 12.945 -6.555 2.58 1 97.88 163 ASP B O 1
ATOM 2850 N N . LEU B 1 164 ? 11.148 -7.484 1.636 1 97.88 164 LEU B N 1
ATOM 2851 C CA . LEU B 1 164 ? 10.445 -6.223 1.451 1 97.88 164 LEU B CA 1
ATOM 2852 C C . LEU B 1 164 ? 9.805 -5.762 2.756 1 97.88 164 LEU B C 1
ATOM 2854 O O . LEU B 1 164 ? 9.711 -4.562 3.02 1 97.88 164 LEU B O 1
ATOM 2858 N N . SER B 1 165 ? 9.375 -6.73 3.57 1 96.19 165 SER B N 1
ATOM 2859 C CA . SER B 1 165 ? 8.531 -6.422 4.723 1 96.19 165 SER B CA 1
ATO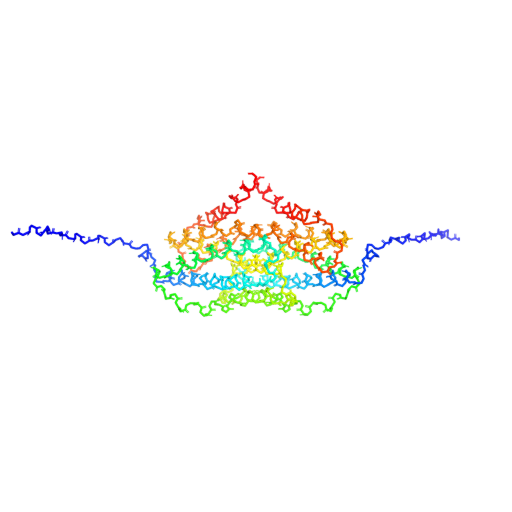M 2860 C C . SER B 1 165 ? 9.234 -5.48 5.688 1 96.19 165 SER B C 1
ATOM 2862 O O . SER B 1 165 ? 8.672 -4.469 6.109 1 96.19 165 SER B O 1
ATOM 2864 N N . PRO B 1 166 ? 10.547 -5.645 6.016 1 96.19 166 PRO B N 1
ATOM 2865 C CA . PRO B 1 166 ? 11.195 -4.699 6.93 1 96.19 166 PRO B CA 1
ATOM 2866 C C . PRO B 1 166 ? 11.344 -3.305 6.328 1 96.19 166 PRO B C 1
ATOM 2868 O O . PRO B 1 166 ? 11.32 -2.309 7.059 1 96.19 166 PRO B O 1
ATOM 2871 N N . LEU B 1 167 ? 11.477 -3.219 4.996 1 97.38 167 LEU B N 1
ATOM 2872 C CA . LEU B 1 167 ? 11.633 -1.926 4.34 1 97.38 167 LEU B CA 1
ATOM 2873 C C . LEU B 1 167 ? 10.336 -1.128 4.398 1 97.38 167 LEU B C 1
ATOM 2875 O O . LEU B 1 167 ? 10.359 0.089 4.598 1 97.38 167 LEU B O 1
ATOM 2879 N N . ILE B 1 168 ? 9.227 -1.817 4.23 1 96.38 168 ILE B N 1
ATOM 2880 C CA . ILE B 1 168 ? 7.922 -1.167 4.285 1 96.38 168 ILE B CA 1
ATOM 2881 C C . ILE B 1 168 ? 7.684 -0.604 5.688 1 96.38 168 ILE B C 1
ATOM 2883 O O . ILE B 1 168 ? 7.25 0.54 5.836 1 96.38 168 ILE B O 1
ATOM 2887 N N . VAL B 1 169 ? 8.031 -1.328 6.676 1 95.5 169 VAL B N 1
ATOM 2888 C CA . VAL B 1 169 ? 7.883 -0.874 8.055 1 95.5 169 VAL B CA 1
ATOM 2889 C C . VAL B 1 169 ? 8.812 0.309 8.312 1 95.5 169 VAL B C 1
ATOM 2891 O O . VAL B 1 169 ? 8.398 1.314 8.891 1 95.5 169 VAL B O 1
ATOM 2894 N N . GLU B 1 170 ? 10.039 0.175 7.84 1 97.06 170 GLU B N 1
ATOM 2895 C CA . GLU B 1 170 ? 11.008 1.253 8.047 1 97.06 170 GLU B CA 1
ATOM 2896 C C . GLU B 1 170 ? 10.539 2.543 7.379 1 97.06 170 GLU B C 1
ATOM 2898 O O . GLU B 1 170 ? 10.711 3.631 7.938 1 97.06 170 GLU B O 1
ATOM 2903 N N . ILE B 1 171 ? 9.938 2.471 6.188 1 97.69 171 ILE B N 1
ATOM 2904 C CA . ILE B 1 171 ? 9.398 3.66 5.535 1 97.69 171 ILE B CA 1
ATOM 2905 C C . ILE B 1 171 ? 8.359 4.324 6.434 1 97.69 171 ILE B C 1
ATOM 2907 O O . ILE B 1 171 ? 8.367 5.543 6.605 1 97.69 171 ILE B O 1
ATOM 2911 N N . SER B 1 172 ? 7.484 3.494 7.066 1 96.75 172 SER B N 1
ATOM 2912 C CA . SER B 1 172 ? 6.414 4.031 7.902 1 96.75 172 SER B CA 1
ATOM 2913 C C . SER B 1 172 ? 6.977 4.711 9.148 1 96.75 172 SER B C 1
ATOM 2915 O O . SER B 1 172 ? 6.328 5.586 9.727 1 96.75 172 SER B O 1
ATOM 2917 N N . GLU B 1 173 ? 8.172 4.352 9.531 1 97.38 173 GLU B N 1
ATOM 2918 C CA . GLU B 1 173 ? 8.828 4.969 10.68 1 97.38 173 GLU B CA 1
ATOM 2919 C C . GLU B 1 173 ? 9.555 6.246 10.281 1 97.38 173 GLU B C 1
ATOM 2921 O O . GLU B 1 173 ? 9.672 7.176 11.086 1 97.38 173 GLU B O 1
ATOM 2926 N N . VAL B 1 174 ? 10.023 6.301 9.055 1 97.88 174 VAL B N 1
ATOM 2927 C CA . VAL B 1 174 ? 10.867 7.402 8.609 1 97.88 174 VAL B CA 1
ATOM 2928 C C . VAL B 1 174 ? 10 8.562 8.125 1 97.88 174 VAL B C 1
ATOM 2930 O O . VAL B 1 174 ? 10.359 9.727 8.305 1 97.88 174 VAL B O 1
ATOM 2933 N N . ILE B 1 175 ? 8.852 8.328 7.586 1 97.19 175 ILE B N 1
ATOM 2934 C CA . ILE B 1 175 ? 8.023 9.328 6.914 1 97.19 175 ILE B CA 1
ATOM 2935 C C . ILE B 1 175 ? 7.625 10.414 7.902 1 97.19 175 ILE B C 1
ATOM 2937 O O . ILE B 1 175 ? 7.727 11.609 7.602 1 97.19 175 ILE B O 1
ATOM 2941 N N . PRO B 1 176 ? 7.246 10.031 9.156 1 97.94 176 PRO B N 1
ATOM 2942 C CA . PRO B 1 176 ? 6.875 11.109 10.078 1 97.94 176 PRO B CA 1
ATOM 2943 C C . PRO B 1 176 ? 8.039 12.031 10.406 1 97.94 176 PRO B C 1
ATOM 2945 O O . PRO B 1 176 ? 7.852 13.242 10.578 1 97.94 176 PRO B O 1
ATOM 2948 N N . LEU B 1 177 ? 9.227 11.445 10.453 1 97.75 177 LEU B N 1
ATOM 2949 C CA . LEU B 1 177 ? 10.406 12.258 10.711 1 97.75 177 LEU B CA 1
ATOM 2950 C C . LEU B 1 177 ? 10.648 13.242 9.578 1 97.75 177 LEU B C 1
ATOM 2952 O O . LEU B 1 177 ? 10.93 14.422 9.82 1 97.75 177 LEU B O 1
ATOM 2956 N N . VAL B 1 178 ? 10.484 12.797 8.383 1 96.56 178 VAL B N 1
ATOM 2957 C CA . VAL B 1 178 ? 10.719 13.617 7.199 1 96.56 178 VAL B CA 1
ATOM 2958 C C . VAL B 1 178 ? 9.633 14.68 7.086 1 96.56 178 VAL B C 1
ATOM 2960 O O . VAL B 1 178 ? 9.922 15.844 6.805 1 96.56 178 VAL B O 1
ATOM 2963 N N . VAL B 1 179 ? 8.398 14.32 7.359 1 95.56 179 VAL B N 1
ATOM 2964 C CA . VAL B 1 179 ? 7.281 15.258 7.289 1 95.56 179 VAL B CA 1
ATOM 2965 C C . VAL B 1 179 ? 7.5 16.406 8.281 1 95.56 179 VAL B C 1
ATOM 2967 O O . VAL B 1 179 ? 7.371 17.578 7.926 1 95.56 179 VAL B O 1
ATOM 2970 N N . ALA B 1 180 ? 7.836 16.047 9.508 1 96.38 180 ALA B N 1
ATOM 2971 C CA . ALA B 1 180 ? 8.062 17.062 10.539 1 96.38 180 ALA B CA 1
ATOM 2972 C C . ALA B 1 180 ? 9.18 18.016 10.133 1 96.38 180 ALA B C 1
ATOM 2974 O O . ALA B 1 180 ? 9.062 19.234 10.289 1 96.38 180 ALA B O 1
ATOM 2975 N N . ARG B 1 181 ? 10.203 17.484 9.594 1 95 181 ARG B N 1
ATOM 2976 C CA . ARG B 1 181 ? 11.344 18.312 9.18 1 95 181 ARG B CA 1
ATOM 2977 C C . ARG B 1 181 ? 10.984 19.172 7.98 1 95 181 ARG B C 1
ATOM 2979 O O . ARG B 1 181 ? 11.414 20.328 7.895 1 95 181 ARG B O 1
ATOM 2986 N N . GLU B 1 182 ? 10.281 18.656 7.035 1 93.31 182 GLU B N 1
ATOM 2987 C CA . GLU B 1 182 ? 9.859 19.438 5.871 1 93.31 182 GLU B CA 1
ATOM 2988 C C . GLU B 1 182 ? 8.992 20.625 6.281 1 93.31 182 GLU B C 1
ATOM 2990 O O . GLU B 1 182 ? 9.117 21.703 5.723 1 93.31 182 GLU B O 1
ATOM 2995 N N . LEU B 1 183 ? 8.141 20.391 7.23 1 92.81 183 LEU B N 1
ATOM 2996 C CA . LEU B 1 183 ? 7.305 21.469 7.73 1 92.81 183 LEU B CA 1
ATOM 2997 C C . LEU B 1 183 ? 8.156 22.547 8.398 1 92.81 183 LEU B C 1
ATOM 2999 O O . LEU B 1 183 ? 7.906 23.75 8.227 1 92.81 183 LEU B O 1
ATOM 3003 N N . ALA B 1 184 ? 9.117 22.109 9.133 1 92.94 184 ALA B N 1
ATOM 3004 C CA . ALA B 1 184 ? 10.047 23.047 9.742 1 92.94 184 ALA B CA 1
ATOM 3005 C C . ALA B 1 184 ? 10.805 23.828 8.672 1 92.94 184 ALA B C 1
ATOM 3007 O O . ALA B 1 184 ? 10.961 25.047 8.781 1 92.94 184 ALA B O 1
ATOM 3008 N N . ASP B 1 185 ? 11.227 23.125 7.656 1 90.69 185 ASP B N 1
ATOM 3009 C CA . ASP B 1 185 ? 11.953 23.75 6.559 1 90.69 185 ASP B CA 1
ATOM 3010 C C . ASP B 1 185 ? 11.07 24.75 5.816 1 90.69 185 ASP B C 1
ATOM 3012 O O . ASP B 1 185 ? 11.57 25.719 5.234 1 90.69 185 ASP B O 1
ATOM 3016 N N . ASP B 1 186 ? 9.812 24.562 5.875 1 87.44 186 ASP B N 1
ATOM 3017 C CA . ASP B 1 186 ? 8.867 25.453 5.207 1 87.44 186 ASP B CA 1
ATOM 3018 C C . ASP B 1 186 ? 8.5 26.641 6.094 1 87.44 186 ASP B C 1
ATOM 3020 O O . ASP B 1 186 ? 7.641 27.453 5.734 1 87.44 186 ASP B O 1
ATOM 3024 N N . GLY B 1 187 ? 9.023 26.719 7.27 1 87.94 187 GLY B N 1
ATOM 3025 C CA . GLY B 1 187 ? 8.891 27.906 8.094 1 87.94 187 GLY B CA 1
ATOM 3026 C C . GLY B 1 187 ? 7.945 27.719 9.266 1 87.94 187 GLY B C 1
ATOM 3027 O O . GLY B 1 187 ? 7.691 28.656 10.023 1 87.94 187 GLY B O 1
ATOM 3028 N N . GLU B 1 188 ? 7.516 26.5 9.359 1 88.44 188 GLU B N 1
ATOM 3029 C CA . GLU B 1 188 ? 6.641 26.25 10.5 1 88.44 188 GLU B CA 1
ATOM 3030 C C . GLU B 1 188 ? 7.445 26.031 11.781 1 88.44 188 GLU B C 1
ATOM 3032 O O . GLU B 1 188 ? 8.555 25.5 11.734 1 88.44 188 GLU B O 1
ATOM 3037 N N . ALA B 1 189 ? 6.832 26.562 12.859 1 89.75 189 ALA B N 1
ATOM 3038 C CA . ALA B 1 189 ? 7.441 26.297 14.156 1 89.75 189 ALA B CA 1
ATOM 3039 C C . ALA B 1 189 ? 7.094 24.891 14.648 1 89.75 189 ALA B C 1
ATOM 3041 O O . ALA B 1 189 ? 6.074 24.703 15.312 1 89.75 189 ALA B O 1
ATOM 3042 N N . VAL B 1 190 ? 7.949 23.953 14.352 1 91.88 190 VAL B N 1
ATOM 3043 C CA . VAL B 1 190 ? 7.695 22.547 14.68 1 91.88 190 VAL B CA 1
ATOM 3044 C C . VAL B 1 190 ? 8.609 22.109 15.82 1 91.88 190 VAL B C 1
ATOM 3046 O O . VAL B 1 190 ? 9.836 22.234 15.727 1 91.88 190 VAL B O 1
ATOM 3049 N N . ASP B 1 191 ? 7.949 21.609 16.844 1 93.19 191 ASP B N 1
ATOM 3050 C CA . ASP B 1 191 ? 8.727 21.047 17.938 1 93.19 191 ASP B CA 1
ATOM 3051 C C . ASP B 1 191 ? 9.5 19.812 17.484 1 93.19 191 ASP B C 1
ATOM 3053 O O . ASP B 1 191 ? 8.977 18.984 16.719 1 93.19 191 ASP B O 1
ATOM 3057 N N . SER B 1 192 ? 10.711 19.703 18.016 1 90.88 192 SER B N 1
ATOM 3058 C CA . SER B 1 192 ? 11.594 18.609 17.609 1 90.88 192 SER B CA 1
ATOM 3059 C C . SER B 1 192 ? 11.031 17.266 18.031 1 90.88 192 SER B C 1
ATOM 3061 O O . SER B 1 192 ? 11.445 16.219 17.516 1 90.88 192 SER B O 1
ATOM 3063 N N . THR B 1 193 ? 10.055 17.219 18.891 1 95.38 193 THR B N 1
ATOM 3064 C CA . THR B 1 193 ? 9.508 15.969 19.422 1 95.38 193 THR B CA 1
ATOM 3065 C C . THR B 1 193 ? 8.398 15.445 18.516 1 95.38 193 THR B C 1
ATOM 3067 O O . THR B 1 193 ? 7.984 14.289 18.641 1 95.38 193 THR B O 1
ATOM 3070 N N . VAL B 1 194 ? 7.961 16.219 17.609 1 97.38 194 VAL B N 1
ATOM 3071 C CA . VAL B 1 194 ? 6.789 15.891 16.812 1 97.38 194 VAL B CA 1
ATOM 3072 C C . VAL B 1 194 ? 7.066 14.625 16 1 97.38 194 VAL B C 1
ATOM 3074 O O . VAL B 1 194 ? 6.242 13.711 15.969 1 97.38 194 VAL B O 1
ATOM 3077 N N . GLY B 1 195 ? 8.219 14.539 15.336 1 97.25 195 GLY B N 1
ATOM 3078 C CA . GLY B 1 195 ? 8.578 13.383 14.531 1 97.25 195 GLY B CA 1
ATOM 3079 C C . GLY B 1 195 ? 8.547 12.086 15.312 1 97.25 195 GLY B C 1
ATOM 3080 O O . GLY B 1 195 ? 7.738 11.203 15.031 1 97.25 195 GLY B O 1
ATOM 3081 N N . PRO B 1 196 ? 9.305 11.977 16.359 1 98.06 196 PRO B N 1
ATOM 3082 C CA . PRO B 1 196 ? 9.344 10.758 17.172 1 98.06 196 PRO B CA 1
ATOM 3083 C C . PRO B 1 196 ? 7.996 10.43 17.812 1 98.06 196 PRO B C 1
ATOM 3085 O O . PRO B 1 196 ? 7.625 9.258 17.906 1 98.06 196 PRO B O 1
ATOM 3088 N N . GLU B 1 197 ? 7.289 11.43 18.203 1 98.31 197 GLU B N 1
ATOM 3089 C CA . GLU B 1 197 ? 5.961 11.195 18.766 1 98.31 197 GLU B CA 1
ATOM 3090 C C . GLU B 1 197 ? 5.023 10.586 17.719 1 98.31 197 GLU B C 1
ATOM 3092 O O . GLU B 1 197 ? 4.289 9.641 18.016 1 98.31 197 GLU B O 1
ATOM 3097 N N . ALA B 1 198 ? 5.059 11.125 16.547 1 98.38 198 ALA B N 1
ATOM 3098 C CA . ALA B 1 198 ? 4.227 10.602 15.461 1 98.38 198 ALA B CA 1
ATOM 3099 C C . ALA B 1 198 ? 4.594 9.156 15.148 1 98.38 198 ALA B C 1
ATOM 3101 O O . ALA B 1 198 ? 3.711 8.32 14.906 1 98.38 198 ALA B O 1
ATOM 3102 N N . VAL B 1 199 ? 5.879 8.836 15.148 1 98.12 199 VAL B N 1
ATOM 3103 C CA . VAL B 1 199 ? 6.32 7.469 14.914 1 98.12 199 VAL B CA 1
ATOM 3104 C C . VAL B 1 199 ? 5.719 6.543 15.969 1 98.12 199 VAL B C 1
ATOM 3106 O O . VAL B 1 199 ? 5.113 5.52 15.633 1 98.12 199 VAL B O 1
ATOM 3109 N N . ARG B 1 200 ? 5.816 6.918 17.203 1 97.56 200 ARG B N 1
ATOM 3110 C CA . ARG B 1 200 ? 5.309 6.09 18.281 1 97.56 200 ARG B CA 1
ATOM 3111 C C . ARG B 1 200 ? 3.807 5.863 18.141 1 97.56 200 ARG B C 1
ATOM 3113 O O . ARG B 1 200 ? 3.332 4.73 18.234 1 97.56 200 ARG B O 1
ATOM 3120 N N . ASN B 1 201 ? 3.09 6.91 17.922 1 97.5 201 ASN B N 1
ATOM 3121 C CA . ASN B 1 201 ? 1.637 6.82 17.844 1 97.5 201 ASN B CA 1
ATOM 3122 C C . ASN B 1 201 ? 1.199 5.934 16.672 1 97.5 201 ASN B C 1
ATOM 3124 O O . ASN B 1 201 ? 0.349 5.059 16.844 1 97.5 201 ASN B O 1
ATOM 3128 N N . THR B 1 202 ? 1.832 6.16 15.555 1 97.5 202 THR B N 1
ATOM 3129 C CA . THR B 1 202 ? 1.368 5.473 14.352 1 97.5 202 THR B CA 1
ATOM 3130 C C . THR B 1 202 ? 1.835 4.02 14.352 1 97.5 202 THR B C 1
ATOM 3132 O O . THR B 1 202 ? 1.121 3.133 13.875 1 97.5 202 THR B O 1
ATOM 3135 N N . GLN B 1 203 ? 2.955 3.768 14.922 1 95.88 203 GLN B N 1
ATOM 3136 C CA . GLN B 1 203 ? 3.395 2.381 15.031 1 95.88 203 GLN B CA 1
ATOM 3137 C C . GLN B 1 203 ? 2.533 1.603 16.016 1 95.88 203 GLN B C 1
ATOM 3139 O O . GLN B 1 203 ? 2.297 0.406 15.836 1 95.88 203 GLN B O 1
ATOM 3144 N N . THR B 1 204 ? 2.062 2.27 17 1 94.69 204 THR B N 1
ATOM 3145 C CA . THR B 1 204 ? 1.164 1.638 17.969 1 94.69 204 THR B CA 1
ATOM 3146 C C . THR B 1 204 ? -0.148 1.239 17.297 1 94.69 204 THR B C 1
ATOM 3148 O O . THR B 1 204 ? -0.729 0.203 17.625 1 94.69 204 THR B O 1
ATOM 3151 N N . ALA B 1 205 ? -0.575 2.021 16.344 1 92.75 205 ALA B N 1
ATOM 3152 C CA . ALA B 1 205 ? -1.791 1.71 15.602 1 92.75 205 ALA B CA 1
ATOM 3153 C C . ALA B 1 205 ? -1.65 0.389 14.852 1 92.75 205 ALA B C 1
ATOM 3155 O O . ALA B 1 205 ? -2.643 -0.295 14.594 1 92.75 205 ALA B O 1
ATOM 3156 N N . TRP B 1 206 ? -0.415 -0.012 14.531 1 90.81 206 TRP B N 1
ATOM 3157 C CA . TRP B 1 206 ? -0.162 -1.255 13.812 1 90.81 206 TRP B CA 1
ATOM 3158 C C . TRP B 1 206 ? 0.056 -2.412 14.781 1 90.81 206 TRP B C 1
ATOM 3160 O O . TRP B 1 206 ? -0.13 -3.576 14.422 1 90.81 206 TRP B O 1
ATOM 3170 N N . LYS B 1 207 ? 0.623 -2.184 15.961 1 79.44 207 LYS B N 1
ATOM 3171 C CA . LYS B 1 207 ? 0.92 -3.23 16.938 1 79.44 207 LYS B CA 1
ATOM 3172 C C . LYS B 1 207 ? -0.354 -3.74 17.594 1 79.44 207 LYS B C 1
ATOM 3174 O O . LYS B 1 207 ? -0.434 -4.91 17.984 1 79.44 207 LYS B O 1
ATOM 3179 N N . ASN B 1 208 ? -1.203 -2.846 17.953 1 57.94 208 ASN B N 1
ATOM 3180 C CA . ASN B 1 208 ? -2.418 -3.305 18.609 1 57.94 208 ASN B CA 1
ATOM 3181 C C . ASN B 1 208 ? -3.148 -4.355 17.781 1 57.94 208 ASN B C 1
ATOM 3183 O O . ASN B 1 208 ? -3.949 -5.125 18.312 1 57.94 208 ASN B O 1
ATOM 3187 N N . GLU B 1 209 ? -2.906 -4.512 16.531 1 50.12 209 GLU B N 1
ATOM 3188 C CA . GLU B 1 209 ? -3.512 -5.566 15.719 1 50.12 209 GLU B CA 1
ATOM 3189 C C . GLU B 1 209 ? -2.672 -6.84 15.758 1 50.12 209 GLU B C 1
ATOM 3191 O O . GLU B 1 209 ? -3.211 -7.949 15.727 1 50.12 209 GLU B O 1
ATOM 3196 N N . VAL B 1 210 ? -1.374 -6.688 15.664 1 41.66 210 VAL B N 1
ATOM 3197 C CA . VAL B 1 210 ? -0.624 -7.938 15.773 1 41.66 210 VAL B CA 1
ATOM 3198 C C . VAL B 1 210 ? -0.903 -8.594 17.125 1 41.66 210 VAL B C 1
ATOM 3200 O O . VAL B 1 210 ? -0.849 -9.82 17.234 1 41.66 210 VAL B O 1
ATOM 3203 N N . VAL B 1 211 ? -1.125 -7.875 18.125 1 34.88 211 VAL B N 1
ATOM 3204 C CA . VAL B 1 211 ? -1.39 -8.5 19.406 1 34.88 211 VAL B CA 1
ATOM 3205 C C . VAL B 1 211 ? -2.791 -9.109 19.422 1 34.88 211 VAL B C 1
ATOM 3207 O O . VAL B 1 211 ? -3.158 -9.836 20.344 1 34.88 211 VAL B O 1
ATOM 3210 N N . ARG B 1 212 ? -3.654 -8.531 18.688 1 32.72 212 ARG B N 1
ATOM 3211 C CA . ARG B 1 212 ? -4.961 -9.156 18.859 1 32.72 212 ARG B CA 1
ATOM 3212 C C . ARG B 1 212 ? -4.98 -10.562 18.266 1 32.72 212 ARG B C 1
ATOM 3214 O O . ARG B 1 212 ? -5.945 -11.305 18.453 1 32.72 212 ARG B O 1
ATOM 3221 N N . ASN B 1 213 ? -4.25 -10.742 17.234 1 29.92 213 ASN B N 1
ATOM 3222 C CA . ASN B 1 213 ? -4.383 -12.102 16.719 1 29.92 213 ASN B CA 1
ATOM 3223 C C . ASN B 1 213 ? -3.689 -13.109 17.641 1 29.92 213 ASN B C 1
ATOM 3225 O O . ASN B 1 213 ? -3.578 -14.289 17.297 1 29.92 213 ASN B O 1
ATOM 3229 N N . HIS B 1 214 ? -2.736 -12.773 18.516 1 26.31 214 HIS B N 1
ATOM 3230 C CA . HIS B 1 214 ? -2.424 -13.844 19.453 1 26.31 214 HIS B CA 1
ATOM 3231 C C . HIS B 1 214 ? -3.297 -13.758 20.703 1 26.31 214 HIS B C 1
ATOM 3233 O O . HIS B 1 214 ? -3.49 -12.672 21.266 1 26.31 214 HIS B O 1
#

pLDDT: mean 79.68, std 23.13, range [25.89, 98.75]

Sequence (428 aa):
MPYRPDWTGRPLEKVSTVADSLNSQQRSTLQNYVGDMLALEKHLLEAVKHQREDENANRYAEAINLIGKIEGVLRGHVEETEQHLGALGGDPGSGIKAAISTVAGIAAGVIDRVRPVNTVSKMLRDDYAGLGLDAIGYTMLHTTGLALKSAATADLALRHLTDLSPLIVEISEVIPLVVARELADDGEAVDSTVGPEAVRNTQTAWKNEVVRNHMPYRPDWTGRPLEKVSTVADSLNSQQRSTLQNYVGDMLALEKHLLEAVKHQREDENANRYAEAINLIGKIEGVLRGHVEETEQHLGALGGDPGSGIKAAISTVAGIAAGVIDRVRPVNTVSKMLRDDYAGLGLDAIGYTMLHTTGLALKSAATADLALRHLTDLSPLIVEISEVIPLVVARELADDGEAVDSTVGPEAVRNTQTAWKNEVVRNH

Foldseek 3Di:
DDCPPPPPPDPPPPPCQLLNVFDPVLLVVLLLLLLLLLLLLVVLLVLLVVVLVDPQQVVQVLLNVLSVLSNVLSVVLNVVSCVVSVSSVHDSPPSNPVSNVVSVVVLCVQQPPPPPPPASLSSLVSSLSSLVVSLVSLVVQLVSCVVRVPPVSNVSSVVSNVSSVVSSLSSLLCSLQRVQVVCVVVPDPGDNCRSVVSSVVVVVVVVVVVVVVD/DDPPPPPVVPDPPPPCQLLNVFDPVLLVVLLLLLLLLLLLLVVLLVLLVVVLVDPQQVVQPLLNVLSVLSNVLSVVLNVVSCVVSVSSVHDSPPSNPVSNVVSVVVLCVQQPPPPPPPASLSSLVSSLVSLVVSLVSLVVQLVSCVVRVPPVSNVSSVVSNVSSVVSSLSSLLCSLQSVQVVCVVVPDDGDNCRSVVSSVVVVVVVVVV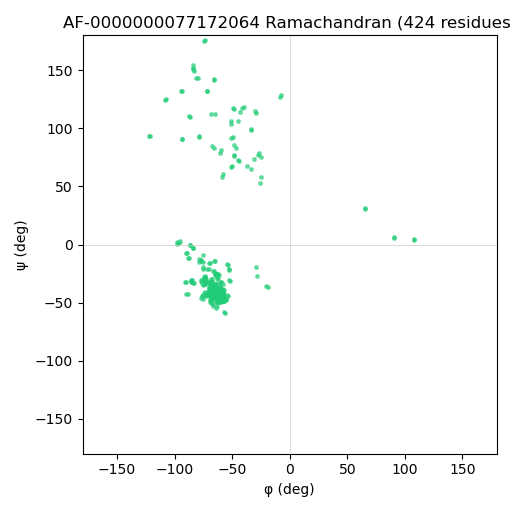VVVVD

Nearest PDB structures (foldseek):
  2clb-assembly1_A  TM=7.612E-01  e=4.977E-02  Saccharolobus solfataricus P2
  8d9p-assembly1_A  TM=2.126E-01  e=5.213E-02  synthetic construct
  8d9o-assembly1_A  TM=2.077E-01  e=5.460E-02  synthetic construct
  6z0c-assembly1_A  TM=2.198E-01  e=9.517E-02  Escherichia coli
  5vju-assembly1_A  TM=2.131E-01  e=1.044E-01  synthetic construct

Organism: Gloeobacter violaceus (strain ATCC 29082 / PCC 7421) (NCBI:txid251221)

InterPro domains:
  IPR012347 Ferritin-like [G3DSA:1.20.1260.10] (23-193)